Protein AF-A0A2D7I3X5-F1 (afdb_monomer)

Nearest PDB structures (foldseek):
  7ta6-assembly6_F  TM=3.761E-01  e=1.119E-02  Homo sapiens
  7ta6-assembly1_A  TM=3.417E-01  e=7.472E-03  Homo sapiens
  6x82-assembly2_E  TM=3.142E-01  e=8.883E-03  Homo sapiens
  6x83-assembly1_B  TM=3.310E-01  e=2.368E-02  Homo sapiens
  7eeq-assembly1_1  TM=2.507E-01  e=1.336E-01  unidentified

Foldseek 3Di:
DPPPPVVPVVVVVVVVVVVVVCVVVVVVVVCVVCVPPAVCSVPVVPPVVLVVVVVVLVVVCVPDPVVNVVVCVVSVVVVVVSVVVVVVRVVVVCVQFVDFDDAPQDTGGHGPLCNQQLCVLLVVCPVPDDLAAAAQEDDQDCVSCRRNNHHHLDPLSNHLDLDPPDPPSLVSSLVSCVVRVHFKYWYWQDPDPPDDGCCVRNVSNQVSQLVFWDFPDFGDRVPDLITITMIGGDDPPPQFDFPDWDDPPAPPKWKWKDAPPDPTGTDDPVCVCFAWDFDRARNFTWTQGFAAEDRMKIKIKDKDFAAQLWKKKKKWKAFGRNCLQVDDFKKKKKWKWKAAPNDIGTDDIDIAGSNVDVVRNHIGIDIGTPNVQHRHIMMIMIIMHMHDPSSRGSNTMIMGRMTITGDCPDPPPPVCPDPDDDDDDDDDDD

Structure (mmCIF, N/CA/C/O backbone):
data_AF-A0A2D7I3X5-F1
#
_entry.id   AF-A0A2D7I3X5-F1
#
loop_
_atom_site.group_PDB
_atom_site.id
_atom_site.type_symbol
_atom_site.label_atom_id
_atom_site.label_alt_id
_atom_site.label_comp_id
_atom_site.label_asym_id
_atom_site.label_entity_id
_atom_site.label_seq_id
_atom_site.pdbx_PDB_ins_code
_atom_site.Cartn_x
_atom_site.Cartn_y
_atom_site.Cartn_z
_atom_site.occupancy
_atom_site.B_iso_or_equiv
_atom_site.auth_seq_id
_atom_site.auth_comp_id
_atom_site.auth_asym_id
_atom_site.auth_atom_id
_atom_site.pdbx_PDB_model_num
ATOM 1 N N . ARG A 1 1 ? 8.319 27.346 -77.594 1.00 48.84 1 ARG A N 1
ATOM 2 C CA . ARG A 1 1 ? 8.132 26.234 -76.623 1.00 48.84 1 ARG A CA 1
ATOM 3 C C . ARG A 1 1 ? 9.473 25.756 -76.031 1.00 48.84 1 ARG A C 1
ATOM 5 O O . ARG A 1 1 ? 9.658 24.567 -75.846 1.00 48.84 1 ARG A O 1
ATOM 12 N N . LEU A 1 2 ? 10.405 26.667 -75.722 1.00 45.41 2 LEU A N 1
ATOM 13 C CA . LEU A 1 2 ? 11.702 26.339 -75.096 1.00 45.41 2 LEU A CA 1
ATOM 14 C C . LEU A 1 2 ? 12.146 27.409 -74.072 1.00 45.41 2 LEU A C 1
ATOM 16 O O . LEU A 1 2 ? 13.306 27.446 -73.698 1.00 45.41 2 LEU A O 1
ATOM 20 N N . HIS A 1 3 ? 11.226 28.267 -73.606 1.00 44.00 3 HIS A N 1
ATOM 21 C CA . HIS A 1 3 ? 11.527 29.336 -72.638 1.00 44.00 3 HIS A CA 1
ATOM 22 C C . HIS A 1 3 ? 10.952 29.104 -71.226 1.00 44.00 3 HIS A C 1
ATOM 24 O O . HIS A 1 3 ? 11.123 29.961 -70.372 1.00 44.00 3 HIS A O 1
ATOM 30 N N . ASP A 1 4 ? 10.336 27.946 -70.952 1.00 49.91 4 ASP A N 1
ATOM 31 C CA . ASP A 1 4 ? 9.682 27.668 -69.655 1.00 49.91 4 ASP A CA 1
ATOM 32 C C . ASP A 1 4 ? 10.467 26.726 -68.718 1.00 49.91 4 ASP A C 1
ATOM 34 O O . ASP A 1 4 ? 9.977 26.383 -67.645 1.00 49.91 4 ASP A O 1
ATOM 38 N N . ILE A 1 5 ? 11.683 26.292 -69.078 1.00 51.16 5 ILE A N 1
ATOM 39 C CA . ILE A 1 5 ? 12.427 25.302 -68.269 1.00 51.16 5 ILE A CA 1
ATOM 40 C C . ILE A 1 5 ? 13.342 25.967 -67.218 1.00 51.16 5 ILE A C 1
ATOM 42 O O . ILE A 1 5 ? 13.503 25.422 -66.127 1.00 51.16 5 ILE A O 1
ATOM 46 N N . GLU A 1 6 ? 13.836 27.190 -67.454 1.00 48.59 6 GLU A N 1
ATOM 47 C CA . GLU A 1 6 ? 14.718 27.903 -66.503 1.00 48.59 6 GLU A CA 1
ATOM 48 C C . GLU A 1 6 ? 14.004 28.400 -65.227 1.00 48.59 6 GLU A C 1
ATOM 50 O O . GLU A 1 6 ? 14.649 28.656 -64.213 1.00 48.59 6 GLU A O 1
ATOM 55 N N . GLY A 1 7 ? 12.668 28.492 -65.228 1.00 51.72 7 GLY A N 1
ATOM 56 C CA . GLY A 1 7 ? 11.891 28.915 -64.054 1.00 51.72 7 GLY A CA 1
ATOM 57 C C . GLY A 1 7 ? 11.655 27.818 -63.005 1.00 51.72 7 GLY A C 1
ATOM 58 O O . GLY A 1 7 ? 11.307 28.127 -61.863 1.00 51.72 7 GLY A O 1
ATOM 59 N N . SER A 1 8 ? 11.829 26.539 -63.366 1.00 56.09 8 SER A N 1
ATOM 60 C CA . SER A 1 8 ? 11.516 25.413 -62.470 1.00 56.09 8 SER A CA 1
ATOM 61 C C . SER A 1 8 ? 12.623 25.133 -61.444 1.00 56.09 8 SER A C 1
ATOM 63 O O . SER A 1 8 ? 12.313 24.896 -60.272 1.00 56.09 8 SER A O 1
ATOM 65 N N . ASP A 1 9 ? 13.889 25.300 -61.837 1.00 62.69 9 ASP A N 1
ATOM 66 C CA . ASP A 1 9 ? 15.059 25.090 -60.972 1.00 62.69 9 ASP A CA 1
ATOM 67 C C . ASP A 1 9 ? 15.132 26.117 -59.836 1.00 62.69 9 ASP A C 1
ATOM 69 O O . ASP A 1 9 ? 15.407 25.774 -58.684 1.00 62.69 9 ASP A O 1
ATOM 73 N N . GLY A 1 10 ? 14.821 27.385 -60.128 1.00 70.06 10 GLY A N 1
ATOM 74 C CA . GLY A 1 10 ? 14.799 28.443 -59.115 1.00 70.06 10 GLY A CA 1
ATOM 75 C C . GLY A 1 10 ? 13.736 28.194 -58.042 1.00 70.06 10 GLY A C 1
ATOM 76 O O . GLY A 1 10 ? 14.002 28.341 -56.849 1.00 70.06 10 GLY A O 1
ATOM 77 N N . ARG A 1 11 ? 12.546 27.741 -58.456 1.00 68.94 11 ARG A N 1
ATOM 78 C CA . ARG A 1 11 ? 11.444 27.424 -57.540 1.00 68.94 11 ARG A CA 1
ATOM 79 C C . ARG A 1 11 ? 11.742 26.192 -56.690 1.00 68.94 11 ARG A C 1
ATOM 81 O O . ARG A 1 11 ? 11.470 26.224 -55.492 1.00 68.94 11 ARG A O 1
ATOM 88 N N . GLN A 1 12 ? 12.290 25.128 -57.281 1.00 66.69 12 GLN A N 1
ATOM 89 C CA . GLN A 1 12 ? 12.686 23.935 -56.526 1.00 66.69 12 GLN A CA 1
ATOM 90 C C . GLN A 1 12 ? 13.744 24.274 -55.480 1.00 66.69 12 GLN A C 1
ATOM 92 O O . GLN A 1 12 ? 13.579 23.912 -54.319 1.00 66.69 12 GLN A O 1
ATOM 97 N N . LYS A 1 13 ? 14.758 25.060 -55.846 1.00 71.12 13 LYS A N 1
ATOM 98 C CA . LYS A 1 13 ? 15.801 25.489 -54.914 1.00 71.12 13 LYS A CA 1
ATOM 99 C C . LYS A 1 13 ? 15.249 26.297 -53.736 1.00 71.12 13 LYS A C 1
ATOM 101 O O . LYS A 1 13 ? 15.570 25.989 -52.592 1.00 71.12 13 LYS A O 1
ATOM 106 N N . SER A 1 14 ? 14.385 27.282 -53.988 1.00 67.31 14 SER A N 1
ATOM 107 C CA . SER A 1 14 ? 13.773 28.076 -52.912 1.00 67.31 14 SER A CA 1
ATOM 108 C C . SER A 1 14 ? 12.843 27.252 -52.017 1.00 67.31 14 SER A C 1
ATOM 110 O O . SER A 1 14 ? 12.800 27.480 -50.810 1.00 67.31 14 SER A O 1
ATOM 112 N N . LEU A 1 15 ? 12.123 26.273 -52.576 1.00 65.56 15 LEU A N 1
ATOM 113 C CA . LEU A 1 15 ? 11.301 25.351 -51.787 1.00 65.56 15 LEU A CA 1
ATOM 114 C C . LEU A 1 15 ? 12.160 24.434 -50.914 1.00 65.56 15 LEU A C 1
ATOM 116 O O . LEU A 1 15 ? 11.817 24.225 -49.753 1.00 65.56 15 LEU A O 1
ATOM 120 N N . SER A 1 16 ? 13.285 23.935 -51.430 1.00 63.66 16 SER A N 1
ATOM 121 C CA . SER A 1 16 ? 14.247 23.153 -50.649 1.00 63.66 16 SER A CA 1
ATOM 122 C C . SER A 1 16 ? 14.862 23.978 -49.516 1.00 63.66 16 SER A C 1
ATOM 124 O O . SER A 1 16 ? 14.905 23.510 -48.382 1.00 63.66 16 SER A O 1
ATOM 126 N N . GLU A 1 17 ? 15.276 25.219 -49.780 1.00 66.12 17 GLU A N 1
ATOM 127 C CA . GLU A 1 17 ? 15.814 26.129 -48.757 1.00 66.12 17 GLU A CA 1
ATOM 128 C C . GLU A 1 17 ? 14.776 26.441 -47.664 1.00 66.12 17 GLU A C 1
ATOM 130 O O . GLU A 1 17 ? 15.098 26.402 -46.475 1.00 66.12 17 GLU A O 1
ATOM 135 N N . PHE A 1 18 ? 13.517 26.679 -48.045 1.00 70.38 18 PHE A N 1
ATOM 136 C CA . PHE A 1 18 ? 12.426 26.913 -47.098 1.00 70.38 18 PHE A CA 1
ATOM 137 C C . PHE A 1 18 ? 12.098 25.674 -46.258 1.00 70.38 18 PHE A C 1
ATOM 139 O O . PHE A 1 18 ? 11.962 25.789 -45.043 1.00 70.38 18 PHE A O 1
ATOM 146 N N . LEU A 1 19 ? 12.011 24.490 -46.874 1.00 64.56 19 LEU A N 1
ATOM 147 C CA . LEU A 1 19 ? 11.783 23.225 -46.166 1.00 64.56 19 LEU A CA 1
ATOM 148 C C . LEU A 1 19 ? 12.878 22.955 -45.136 1.00 64.56 19 LEU A C 1
ATOM 150 O O . LEU A 1 19 ? 12.575 22.577 -44.009 1.00 64.56 19 LEU A O 1
ATOM 154 N N . ILE A 1 20 ? 14.138 23.207 -45.491 1.00 62.03 20 ILE A N 1
ATOM 155 C CA . ILE A 1 20 ? 15.271 23.041 -44.577 1.00 62.03 20 ILE A CA 1
ATOM 156 C C . ILE A 1 20 ? 15.197 24.052 -43.431 1.00 62.03 20 ILE A C 1
ATOM 158 O O . ILE A 1 20 ? 15.392 23.671 -42.280 1.00 62.03 20 ILE A O 1
ATOM 162 N N . PHE A 1 21 ? 14.885 25.320 -43.712 1.00 70.19 21 PHE A N 1
ATOM 163 C CA . PHE A 1 21 ? 14.739 26.338 -42.670 1.00 70.19 21 PHE A CA 1
ATOM 164 C C . PHE A 1 21 ? 13.574 26.027 -41.722 1.00 70.19 21 PHE A C 1
ATOM 166 O O . PHE A 1 21 ? 13.736 26.098 -40.506 1.00 70.19 21 PHE A O 1
ATOM 173 N N . ALA A 1 22 ? 12.420 25.635 -42.264 1.00 65.94 22 ALA A N 1
ATOM 174 C CA . ALA A 1 22 ? 11.250 25.246 -41.486 1.00 65.94 22 ALA A CA 1
ATOM 175 C C . ALA A 1 22 ? 11.521 23.989 -40.647 1.00 65.94 22 ALA A C 1
ATOM 177 O O . ALA A 1 22 ? 11.151 23.947 -39.476 1.00 65.94 22 ALA A O 1
ATOM 178 N N . MET A 1 23 ? 12.227 23.000 -41.205 1.00 64.06 23 MET A N 1
ATOM 179 C CA . MET A 1 23 ? 12.638 21.798 -40.483 1.00 64.06 23 MET A CA 1
ATOM 180 C C . MET A 1 23 ? 13.636 22.141 -39.370 1.00 64.06 23 MET A C 1
ATOM 182 O O . MET A 1 23 ? 13.411 21.771 -38.226 1.00 64.06 23 MET A O 1
ATOM 186 N N . ALA A 1 24 ? 14.688 22.912 -39.652 1.00 63.91 24 ALA A N 1
ATOM 187 C CA . ALA A 1 24 ? 15.674 23.322 -38.650 1.00 63.91 24 ALA A CA 1
ATOM 188 C C . ALA A 1 24 ? 15.053 24.178 -37.531 1.00 63.91 24 ALA A C 1
ATOM 190 O O . ALA A 1 24 ? 15.324 23.945 -36.354 1.00 63.91 24 ALA A O 1
ATOM 191 N N . GLY A 1 25 ? 14.185 25.133 -37.879 1.00 70.38 25 GLY A N 1
ATOM 192 C CA . GLY A 1 25 ? 13.445 25.947 -36.914 1.00 70.38 25 GLY A CA 1
ATOM 193 C C . GLY A 1 25 ? 12.475 25.117 -36.072 1.00 70.38 25 GLY A C 1
ATOM 194 O O . GLY A 1 25 ? 12.447 25.265 -34.852 1.00 70.38 25 GLY A O 1
ATOM 195 N N . GLY A 1 26 ? 11.743 24.192 -36.702 1.00 70.62 26 GLY A N 1
ATOM 196 C CA . GLY A 1 26 ? 10.865 23.242 -36.020 1.00 70.62 26 GLY A CA 1
ATOM 197 C C . GLY A 1 26 ? 11.622 22.340 -35.047 1.00 70.62 26 GLY A C 1
ATOM 198 O O . GLY A 1 26 ? 11.154 22.126 -33.936 1.00 70.62 26 GLY A O 1
ATOM 199 N N . LEU A 1 27 ? 12.824 21.890 -35.414 1.00 62.28 27 LEU A N 1
ATOM 200 C CA . LEU A 1 27 ? 13.686 21.061 -34.571 1.00 62.28 27 LEU A CA 1
ATOM 201 C C . LEU A 1 27 ? 14.265 21.827 -33.376 1.00 62.28 27 LEU A C 1
ATOM 203 O O . LEU A 1 27 ? 14.265 21.301 -32.268 1.00 62.28 27 LEU A O 1
ATOM 207 N N . ILE A 1 28 ? 14.708 23.074 -33.562 1.00 64.62 28 ILE A N 1
ATOM 208 C CA . ILE A 1 28 ? 15.165 23.932 -32.453 1.00 64.62 28 ILE A CA 1
ATOM 209 C C . ILE A 1 28 ? 14.014 24.205 -31.478 1.00 64.62 28 ILE A C 1
ATOM 211 O O . ILE A 1 28 ? 14.205 24.146 -30.263 1.00 64.62 28 ILE A O 1
ATOM 215 N N . LEU A 1 29 ? 12.813 24.460 -32.001 1.00 67.38 29 LEU A N 1
ATOM 216 C CA . LEU A 1 29 ? 11.613 24.615 -31.185 1.00 67.38 29 LEU A CA 1
ATOM 217 C C . LEU A 1 29 ? 11.294 23.316 -30.425 1.00 67.38 29 LEU A C 1
ATOM 219 O O . LEU A 1 29 ? 10.989 23.369 -29.238 1.00 67.38 29 LEU A O 1
ATOM 223 N N . LEU A 1 30 ? 11.436 22.155 -31.074 1.00 62.00 30 LEU A N 1
ATOM 224 C CA . LEU A 1 30 ? 11.252 20.834 -30.466 1.00 62.00 30 LEU A CA 1
ATOM 225 C C . LEU A 1 30 ? 12.246 20.572 -29.329 1.00 62.00 30 LEU A C 1
ATOM 227 O O . LEU A 1 30 ? 11.813 20.119 -28.278 1.00 62.00 30 LEU A O 1
ATOM 231 N N . VAL A 1 31 ? 13.530 20.916 -29.498 1.00 62.03 31 VAL A N 1
ATOM 232 C CA . VAL A 1 31 ? 14.566 20.843 -28.442 1.00 62.03 31 VAL A CA 1
ATOM 233 C C . VAL A 1 31 ? 14.214 21.748 -27.263 1.00 62.03 31 VAL A C 1
ATOM 235 O O . VAL A 1 31 ? 14.395 21.381 -26.103 1.00 62.03 31 VAL A O 1
ATOM 238 N N . TRP A 1 32 ? 13.753 22.965 -27.555 1.00 65.00 32 TRP A N 1
ATOM 239 C CA . TRP A 1 32 ? 13.452 23.954 -26.527 1.00 65.00 32 TRP A CA 1
ATOM 240 C C . TRP A 1 32 ? 12.204 23.581 -25.716 1.00 65.00 32 TRP A C 1
ATOM 242 O O . TRP A 1 32 ? 12.199 23.745 -24.495 1.00 65.00 32 TRP A O 1
ATOM 252 N N . LEU A 1 33 ? 11.181 23.041 -26.384 1.00 67.00 33 LEU A N 1
ATOM 253 C CA . LEU A 1 33 ? 9.941 22.574 -25.762 1.00 67.00 33 LEU A CA 1
ATOM 254 C C . LEU A 1 33 ? 10.108 21.215 -25.066 1.00 67.00 33 LEU A C 1
ATOM 256 O O . LEU A 1 33 ? 9.548 21.017 -23.993 1.00 67.00 33 LEU A O 1
ATOM 260 N N . ASN A 1 34 ? 10.909 20.307 -25.632 1.00 59.34 34 ASN A N 1
ATOM 261 C CA . ASN A 1 34 ? 11.164 18.965 -25.106 1.00 59.34 34 ASN A CA 1
ATOM 262 C C . ASN A 1 34 ? 12.630 18.833 -24.700 1.00 59.34 34 ASN A C 1
ATOM 264 O O . ASN A 1 34 ? 13.427 18.175 -25.375 1.00 59.34 34 ASN A O 1
ATOM 268 N N . LYS A 1 35 ? 12.993 19.473 -23.583 1.00 58.78 35 LYS A N 1
ATOM 269 C CA . LYS A 1 35 ? 14.328 19.311 -22.997 1.00 58.78 35 LYS A CA 1
ATOM 270 C C . LYS A 1 35 ? 14.614 17.809 -22.839 1.00 58.78 35 LYS A C 1
ATOM 272 O O . LYS A 1 35 ? 13.819 17.135 -22.184 1.00 58.78 35 LYS A O 1
ATOM 277 N N . PRO A 1 36 ? 15.702 17.279 -23.427 1.00 56.84 36 PRO A N 1
ATOM 278 C CA . PRO A 1 36 ? 16.006 15.857 -23.350 1.00 56.84 36 PRO A CA 1
ATOM 279 C C . PRO A 1 36 ? 16.152 15.457 -21.882 1.00 56.84 36 PRO A C 1
ATOM 281 O O . PRO A 1 36 ? 16.950 16.053 -21.156 1.00 56.84 36 PRO A O 1
ATOM 284 N N . GLN A 1 37 ? 15.339 14.494 -21.449 1.00 56.44 37 GLN A N 1
ATOM 285 C CA . GLN A 1 37 ? 15.342 14.017 -20.065 1.00 56.44 37 GLN A CA 1
ATOM 286 C C . GLN A 1 37 ? 16.459 12.996 -19.818 1.00 56.44 37 GLN A C 1
ATOM 288 O O . GLN A 1 37 ? 16.970 12.914 -18.706 1.00 56.44 37 GLN A O 1
ATOM 293 N N . ASP A 1 38 ? 16.901 12.289 -20.863 1.00 59.81 38 ASP A N 1
ATOM 294 C CA . ASP A 1 38 ? 17.989 11.314 -20.795 1.00 59.81 38 ASP A CA 1
ATOM 295 C C . ASP A 1 38 ? 18.819 11.253 -22.099 1.00 59.81 38 ASP A C 1
ATOM 297 O O . ASP A 1 38 ? 18.531 11.914 -23.108 1.00 59.81 38 ASP A O 1
ATOM 301 N N . TYR A 1 39 ? 19.890 10.453 -22.068 1.00 59.59 39 TYR A N 1
ATOM 302 C CA . TYR A 1 39 ? 20.768 10.226 -23.216 1.00 59.59 39 TYR A CA 1
ATOM 303 C C . TYR A 1 39 ? 20.077 9.471 -24.356 1.00 59.59 39 TYR A C 1
ATOM 305 O O . TYR A 1 39 ? 20.450 9.681 -25.502 1.00 59.59 39 TYR A O 1
ATOM 313 N N . VAL A 1 40 ? 19.075 8.628 -24.093 1.00 63.16 40 VAL A N 1
ATOM 314 C CA . VAL A 1 40 ? 18.372 7.862 -25.138 1.00 63.16 40 VAL A CA 1
ATOM 315 C C . VAL A 1 40 ? 17.522 8.794 -25.994 1.00 63.16 40 VAL A C 1
ATOM 317 O O . VAL A 1 40 ? 17.600 8.734 -27.221 1.00 63.16 40 VAL A O 1
ATOM 320 N N . HIS A 1 41 ? 16.808 9.732 -25.374 1.00 64.00 41 HIS A N 1
ATOM 321 C CA . HIS A 1 41 ? 16.131 10.823 -26.065 1.00 64.00 41 HIS A CA 1
ATOM 322 C C . HIS A 1 41 ? 17.137 11.631 -26.881 1.00 64.00 41 HIS A C 1
ATOM 324 O O . HIS A 1 41 ? 16.880 11.931 -28.043 1.00 64.00 41 HIS A O 1
ATOM 330 N N . LEU A 1 42 ? 18.313 11.923 -26.312 1.00 64.62 42 LEU A N 1
ATOM 331 C CA . LEU A 1 42 ? 19.387 12.628 -27.010 1.00 64.62 42 LEU A CA 1
ATOM 332 C C . LEU A 1 42 ? 19.962 11.811 -28.194 1.00 64.62 42 LEU A C 1
ATOM 334 O O . LEU A 1 42 ? 20.275 12.360 -29.248 1.00 64.62 42 LEU A O 1
ATOM 338 N N . ALA A 1 43 ? 20.077 10.494 -28.042 1.00 64.50 43 ALA A N 1
ATOM 339 C CA . ALA A 1 43 ? 20.674 9.570 -28.996 1.00 64.50 43 ALA A CA 1
ATOM 340 C C . ALA A 1 43 ? 19.748 9.308 -30.191 1.00 64.50 43 ALA A C 1
ATOM 342 O O . ALA A 1 43 ? 20.104 9.567 -31.340 1.00 64.50 43 ALA A O 1
ATOM 343 N N . VAL A 1 44 ? 18.537 8.834 -29.902 1.00 65.44 44 VAL A N 1
ATOM 344 C CA . VAL A 1 44 ? 17.575 8.337 -30.891 1.00 65.44 44 VAL A CA 1
ATOM 345 C C . VAL A 1 44 ? 16.978 9.476 -31.711 1.00 65.44 44 VAL A C 1
ATOM 347 O O . VAL A 1 44 ? 16.850 9.347 -32.927 1.00 65.44 44 VAL A O 1
ATOM 350 N N . LEU A 1 45 ? 16.649 10.606 -31.079 1.00 65.12 45 LEU A N 1
ATOM 351 C CA . LEU A 1 45 ? 16.003 11.717 -31.781 1.00 65.12 45 LEU A CA 1
ATOM 352 C C . LEU A 1 45 ? 17.011 12.624 -32.493 1.00 65.12 45 LEU A C 1
ATOM 354 O O . LEU A 1 45 ? 16.707 13.122 -33.574 1.00 65.12 45 LEU A O 1
ATOM 358 N N . TYR A 1 46 ? 18.207 12.848 -31.931 1.00 68.31 46 TYR A N 1
ATOM 359 C CA . TYR A 1 46 ? 19.065 13.949 -32.391 1.00 68.31 46 TYR A CA 1
ATOM 360 C C . TYR A 1 46 ? 20.278 13.528 -33.219 1.00 68.31 46 TYR A C 1
ATOM 362 O O . TYR A 1 46 ? 20.686 14.293 -34.095 1.00 68.31 46 TYR A O 1
ATOM 370 N N . TRP A 1 47 ? 20.845 12.332 -33.033 1.00 68.62 47 TRP A N 1
ATOM 371 C CA . TRP A 1 47 ? 21.986 11.898 -33.856 1.00 68.62 47 TRP A CA 1
ATOM 372 C C . TRP A 1 47 ? 21.654 11.772 -35.345 1.00 68.62 47 TRP A C 1
ATOM 374 O O . TRP A 1 47 ? 22.454 12.255 -36.155 1.00 68.62 47 TRP A O 1
ATOM 384 N N . PRO A 1 48 ? 20.485 11.227 -35.743 1.00 71.19 48 PRO A N 1
ATOM 385 C CA . PRO A 1 48 ? 20.084 11.224 -37.147 1.00 71.19 48 PRO A CA 1
ATOM 386 C C . PRO A 1 48 ? 19.996 12.640 -37.731 1.00 71.19 48 PRO A C 1
ATOM 388 O O . PRO A 1 48 ? 20.403 12.872 -38.867 1.00 71.19 48 PRO A O 1
ATOM 391 N N . LEU A 1 49 ? 19.535 13.613 -36.939 1.00 69.38 49 LEU A N 1
ATOM 392 C CA . LEU A 1 49 ? 19.386 15.005 -37.366 1.00 69.38 49 LEU A CA 1
ATOM 393 C C . LEU A 1 49 ? 20.732 15.714 -37.528 1.00 69.38 49 LEU A C 1
ATOM 395 O O . LEU A 1 49 ? 20.941 16.425 -38.512 1.00 69.38 49 LEU A O 1
ATOM 399 N N . VAL A 1 50 ? 21.666 15.493 -36.599 1.00 69.38 50 VAL A N 1
ATOM 400 C CA . VAL A 1 50 ? 23.035 16.015 -36.709 1.00 69.38 50 VAL A CA 1
ATOM 401 C C . VAL A 1 50 ? 23.704 15.440 -37.956 1.00 69.38 50 VAL A C 1
ATOM 403 O O . VAL A 1 50 ? 24.240 16.205 -38.759 1.00 69.38 50 VAL A O 1
ATOM 406 N N . ALA A 1 51 ? 23.599 14.128 -38.184 1.00 69.25 51 ALA A N 1
ATOM 407 C CA . ALA A 1 51 ? 24.140 13.486 -39.379 1.00 69.25 51 ALA A CA 1
ATOM 408 C C . ALA A 1 51 ? 23.548 14.079 -40.671 1.00 69.25 51 ALA A C 1
ATOM 410 O O . ALA A 1 51 ? 24.301 14.486 -41.557 1.00 69.25 51 ALA A O 1
ATOM 411 N N . LEU A 1 52 ? 22.220 14.221 -40.754 1.00 70.75 52 LEU A N 1
ATOM 412 C CA . LEU A 1 52 ? 21.543 14.834 -41.904 1.00 70.75 52 LEU A CA 1
ATOM 413 C C . LEU A 1 52 ? 21.994 16.281 -42.143 1.00 70.75 52 LEU A C 1
ATOM 415 O O . LEU A 1 52 ? 22.246 16.671 -43.283 1.00 70.75 52 LEU A O 1
ATOM 419 N N . SER A 1 53 ? 22.160 17.074 -41.081 1.00 68.50 53 SER A N 1
ATOM 420 C CA . SER A 1 53 ? 22.624 18.462 -41.202 1.00 68.50 53 SER A CA 1
ATOM 421 C C . SER A 1 53 ? 24.050 18.564 -41.757 1.00 68.50 53 SER A C 1
ATOM 423 O O . SER A 1 53 ? 24.334 19.459 -42.553 1.00 68.50 53 SER A O 1
ATOM 425 N N . VAL A 1 54 ? 24.928 17.613 -41.413 1.00 69.31 54 VAL A N 1
ATOM 426 C CA . VAL A 1 54 ? 26.306 17.535 -41.923 1.00 69.31 54 VAL A CA 1
ATOM 427 C C . VAL A 1 54 ? 26.326 17.164 -43.407 1.00 69.31 54 VAL A C 1
ATOM 429 O O . VAL A 1 54 ? 27.038 17.814 -44.176 1.00 69.31 54 VAL A O 1
ATOM 432 N N . PHE A 1 55 ? 25.524 16.182 -43.833 1.00 69.44 55 PHE A N 1
ATOM 433 C CA . PHE A 1 55 ? 25.405 15.818 -45.251 1.00 69.44 55 PHE A CA 1
ATOM 434 C C . PHE A 1 55 ? 24.893 16.992 -46.094 1.00 69.44 55 PHE A C 1
ATOM 436 O O . PHE A 1 55 ? 25.501 17.345 -47.103 1.00 69.44 55 PHE A O 1
ATOM 443 N N . HIS A 1 56 ? 23.851 17.687 -45.635 1.00 68.69 56 HIS A N 1
ATOM 444 C CA . HIS A 1 56 ? 23.323 18.847 -46.354 1.00 68.69 56 HIS A CA 1
ATOM 445 C C . HIS A 1 56 ? 24.281 20.040 -46.366 1.00 68.69 56 HIS A C 1
ATOM 447 O O . HIS A 1 56 ? 24.412 20.716 -47.389 1.00 68.69 56 HIS A O 1
ATOM 453 N N . ALA A 1 57 ? 24.987 20.299 -45.263 1.00 67.88 57 ALA A N 1
ATOM 454 C CA . ALA A 1 57 ? 26.028 21.318 -45.242 1.00 67.88 57 ALA A CA 1
ATOM 455 C C . ALA A 1 57 ? 27.134 20.985 -46.255 1.00 67.88 57 ALA A C 1
ATOM 457 O O . ALA A 1 57 ? 27.591 21.878 -46.969 1.00 67.88 57 ALA A O 1
ATOM 458 N N . HIS A 1 58 ? 27.534 19.717 -46.379 1.00 69.69 58 HIS A N 1
ATOM 459 C CA . HIS A 1 58 ? 28.514 19.299 -47.378 1.00 69.69 58 HIS A CA 1
ATOM 460 C C . HIS A 1 58 ? 28.050 19.622 -48.810 1.00 69.69 58 HIS A C 1
ATOM 462 O O . HIS A 1 58 ? 28.831 20.220 -49.565 1.00 69.69 58 HIS A O 1
ATOM 468 N N . ASP A 1 59 ? 26.809 19.284 -49.162 1.00 70.81 59 ASP A N 1
ATOM 469 C CA . ASP A 1 59 ? 26.254 19.488 -50.507 1.00 70.81 59 ASP A CA 1
ATOM 470 C C . ASP A 1 59 ? 26.081 20.974 -50.851 1.00 70.81 59 ASP A C 1
ATOM 472 O O . ASP A 1 59 ? 26.500 21.437 -51.910 1.00 70.81 59 ASP A O 1
ATOM 476 N N . VAL A 1 60 ? 25.541 21.780 -49.933 1.00 67.38 60 VAL A N 1
ATOM 477 C CA . VAL A 1 60 ? 25.343 23.226 -50.163 1.00 67.38 60 VAL A CA 1
ATOM 478 C C . VAL A 1 60 ? 26.679 23.962 -50.301 1.00 67.38 60 VAL A C 1
ATOM 480 O O . VAL A 1 60 ? 26.796 24.972 -51.004 1.00 67.38 60 VAL A O 1
ATOM 483 N N . LEU A 1 61 ? 27.720 23.469 -49.631 1.00 66.06 61 LEU A N 1
ATOM 484 C CA . LEU A 1 61 ? 29.019 24.125 -49.595 1.00 66.06 61 LEU A CA 1
ATOM 485 C C . LEU A 1 61 ? 29.965 23.661 -50.708 1.00 66.06 61 LEU A C 1
ATOM 487 O O . LEU A 1 61 ? 31.038 24.263 -50.854 1.00 66.06 61 LEU A O 1
ATOM 491 N N . SER A 1 62 ? 29.617 22.654 -51.521 1.00 64.62 62 SER A N 1
ATOM 492 C CA . SER A 1 62 ? 30.441 22.148 -52.627 1.00 64.62 62 SER A CA 1
ATOM 493 C C . SER A 1 62 ? 30.528 23.147 -53.797 1.00 64.62 62 SER A C 1
ATOM 495 O O . SER A 1 62 ? 29.941 22.971 -54.854 1.00 64.62 62 SER A O 1
ATOM 497 N N . GLY A 1 63 ? 31.277 24.238 -53.610 1.00 69.94 63 GLY A N 1
ATOM 498 C CA . GLY A 1 63 ? 31.582 25.195 -54.683 1.00 69.94 63 GLY A CA 1
ATOM 499 C C . GLY A 1 63 ? 32.298 26.479 -54.251 1.00 69.94 63 GLY A C 1
ATOM 500 O O . GLY A 1 63 ? 32.951 27.110 -55.071 1.00 69.94 63 GLY A O 1
ATOM 501 N N . HIS A 1 64 ? 32.246 26.871 -52.969 1.00 74.44 64 HIS A N 1
ATOM 502 C CA . HIS A 1 64 ? 32.784 28.166 -52.515 1.00 74.44 64 HIS A CA 1
ATOM 503 C C . HIS A 1 64 ? 33.684 28.034 -51.275 1.00 74.44 64 HIS A C 1
ATOM 505 O O . HIS A 1 64 ? 33.212 27.967 -50.140 1.00 74.44 64 HIS A O 1
ATOM 511 N N . ARG A 1 65 ? 35.011 28.060 -51.481 1.00 75.50 65 ARG A N 1
ATOM 512 C CA . ARG A 1 65 ? 36.043 27.780 -50.456 1.00 75.50 65 ARG A CA 1
ATOM 513 C C . ARG A 1 65 ? 35.951 28.658 -49.198 1.00 75.50 65 ARG A C 1
ATOM 515 O O . ARG A 1 65 ? 36.215 28.173 -48.108 1.00 75.50 65 ARG A O 1
ATOM 522 N N . ARG A 1 66 ? 35.547 29.929 -49.319 1.00 75.81 66 ARG A N 1
ATOM 523 C CA . ARG A 1 66 ? 35.412 30.852 -48.172 1.00 75.81 66 ARG A CA 1
ATOM 524 C C . ARG A 1 66 ? 34.128 30.618 -47.362 1.00 75.81 66 ARG A C 1
ATOM 526 O O . ARG A 1 66 ? 34.161 30.704 -46.141 1.00 75.81 66 ARG A O 1
ATOM 533 N N . ARG A 1 67 ? 33.023 30.262 -48.031 1.00 74.25 67 ARG A N 1
ATOM 534 C CA . ARG A 1 67 ? 31.751 29.898 -47.377 1.00 74.25 67 ARG A CA 1
ATOM 535 C C . ARG A 1 67 ? 31.869 28.568 -46.635 1.00 74.25 67 ARG A C 1
ATOM 537 O O . ARG A 1 67 ? 31.334 28.459 -45.540 1.00 74.25 67 ARG A O 1
ATOM 544 N N . LYS A 1 68 ? 32.654 27.622 -47.174 1.00 72.88 68 LYS A N 1
ATOM 545 C CA . LYS A 1 68 ? 33.026 26.371 -46.491 1.00 72.88 68 LYS A CA 1
ATOM 546 C C . LYS A 1 68 ? 33.610 26.628 -45.104 1.00 72.88 68 LYS A C 1
ATOM 548 O O . LYS A 1 68 ? 33.133 26.039 -44.153 1.00 72.88 68 LYS A O 1
ATOM 553 N N . TRP A 1 69 ? 34.590 27.525 -44.977 1.00 73.06 69 TRP A N 1
ATOM 554 C CA . TRP A 1 69 ? 35.241 27.790 -43.688 1.00 73.06 69 TRP A CA 1
ATOM 555 C C . TRP A 1 69 ? 34.334 28.480 -42.667 1.00 73.06 69 TRP A C 1
ATOM 557 O O . TRP A 1 69 ? 34.377 28.127 -41.494 1.00 73.06 69 TRP A O 1
ATOM 567 N N . ILE A 1 70 ? 33.497 29.426 -43.101 1.00 75.19 70 ILE A N 1
ATOM 568 C CA . ILE A 1 70 ? 32.546 30.108 -42.208 1.00 75.19 70 ILE A CA 1
ATOM 569 C C . ILE A 1 70 ? 31.475 29.128 -41.727 1.00 75.19 70 ILE A C 1
ATOM 571 O O . ILE A 1 70 ? 31.221 29.040 -40.532 1.00 75.19 70 ILE A O 1
ATOM 575 N N . ALA A 1 71 ? 30.883 28.358 -42.640 1.00 71.12 71 ALA A N 1
ATOM 576 C CA . ALA A 1 71 ? 29.898 27.351 -42.275 1.00 71.12 71 ALA A CA 1
ATOM 577 C C . ALA A 1 71 ? 30.519 26.255 -41.398 1.00 71.12 71 ALA A C 1
ATOM 579 O O . ALA A 1 71 ? 29.949 25.907 -40.372 1.00 71.12 71 ALA A O 1
ATOM 580 N N . LEU A 1 72 ? 31.725 25.786 -41.725 1.00 71.38 72 LEU A N 1
ATOM 581 C CA . LEU A 1 72 ? 32.458 24.831 -40.899 1.00 71.38 72 LEU A CA 1
ATOM 582 C C . LEU A 1 72 ? 32.683 25.376 -39.482 1.00 71.38 72 LEU A C 1
ATOM 584 O O . LEU A 1 72 ? 32.420 24.662 -38.527 1.00 71.38 72 LEU A O 1
ATOM 588 N N . ALA A 1 73 ? 33.089 26.638 -39.320 1.00 71.00 73 ALA A N 1
ATOM 589 C CA . ALA A 1 73 ? 33.235 27.251 -37.998 1.00 71.00 73 ALA A CA 1
ATOM 590 C C . ALA A 1 73 ? 31.896 27.348 -37.237 1.00 71.00 73 ALA A C 1
ATOM 592 O O . ALA A 1 73 ? 31.857 27.073 -36.039 1.00 71.00 73 ALA A O 1
ATOM 593 N N . ILE A 1 74 ? 30.800 27.679 -37.933 1.00 75.06 74 ILE A N 1
ATOM 594 C CA . ILE A 1 74 ? 29.444 27.744 -37.360 1.00 75.06 74 ILE A CA 1
ATOM 595 C C . ILE A 1 74 ? 28.952 26.365 -36.907 1.00 75.06 74 ILE A C 1
ATOM 597 O O . ILE A 1 74 ? 28.279 26.291 -35.888 1.00 75.06 74 ILE A O 1
ATOM 601 N N . PHE A 1 75 ? 29.289 25.285 -37.617 1.00 69.00 75 PHE A N 1
ATOM 602 C CA . PHE A 1 75 ? 28.870 23.923 -37.260 1.00 69.00 75 PHE A CA 1
ATOM 603 C C . PHE A 1 75 ? 29.814 23.235 -36.266 1.00 69.00 75 PHE A C 1
ATOM 605 O O . PHE A 1 75 ? 29.351 22.480 -35.413 1.00 69.00 75 PHE A O 1
ATOM 612 N N . ILE A 1 76 ? 31.120 23.517 -36.320 1.00 75.00 76 ILE A N 1
ATOM 613 C CA . ILE A 1 76 ? 32.112 22.929 -35.410 1.00 75.00 76 ILE A CA 1
ATOM 614 C C . ILE A 1 76 ? 31.835 23.333 -33.965 1.00 75.00 76 ILE A C 1
ATOM 616 O O . ILE A 1 76 ? 31.927 22.483 -33.088 1.00 75.00 76 ILE A O 1
ATOM 620 N N . ILE A 1 77 ? 31.498 24.598 -33.695 1.00 74.50 77 ILE A N 1
ATOM 621 C CA . ILE A 1 77 ? 31.306 25.059 -32.313 1.00 74.50 77 ILE A CA 1
ATOM 622 C C . ILE A 1 77 ? 30.143 24.305 -31.630 1.00 74.50 77 ILE A C 1
ATOM 624 O O . ILE A 1 77 ? 30.401 23.665 -30.611 1.00 74.50 77 ILE A O 1
ATOM 628 N N . PRO A 1 78 ? 28.910 24.265 -32.181 1.00 71.06 78 PRO A N 1
ATOM 629 C CA . PRO A 1 78 ? 27.819 23.457 -31.637 1.00 71.06 78 PRO A CA 1
ATOM 630 C C . PRO A 1 78 ? 28.147 21.967 -31.571 1.00 71.06 78 PRO A C 1
ATOM 632 O O . PRO A 1 78 ? 27.800 21.323 -30.587 1.00 71.06 78 PRO A O 1
ATOM 635 N N . MET A 1 79 ? 28.841 21.418 -32.576 1.00 71.06 79 MET A N 1
ATOM 636 C CA . MET A 1 79 ? 29.231 20.006 -32.586 1.00 71.06 79 MET A CA 1
ATOM 637 C C . MET A 1 79 ? 30.206 19.681 -31.449 1.00 71.06 79 MET A C 1
ATOM 639 O O . MET A 1 79 ? 30.028 18.678 -30.765 1.00 71.06 79 MET A O 1
ATOM 643 N N . LEU A 1 80 ? 31.196 20.540 -31.193 1.00 77.69 80 LEU A N 1
ATOM 644 C CA . LEU A 1 80 ? 32.124 20.396 -30.071 1.00 77.69 80 LEU A CA 1
ATOM 645 C C . LEU A 1 80 ? 31.423 20.602 -28.726 1.00 77.69 80 LEU A C 1
ATOM 647 O O . LEU A 1 80 ? 31.699 19.861 -27.788 1.00 77.69 80 LEU A O 1
ATOM 651 N N . THR A 1 81 ? 30.498 21.561 -28.617 1.00 75.88 81 THR A N 1
ATOM 652 C CA . THR A 1 81 ? 29.685 21.743 -27.404 1.00 75.88 81 THR A CA 1
ATOM 653 C C . THR A 1 81 ? 28.820 20.515 -27.132 1.00 75.88 81 THR A C 1
ATOM 655 O O . THR A 1 81 ? 28.784 20.036 -26.002 1.00 75.88 81 THR A O 1
ATOM 658 N N . PHE A 1 82 ? 28.171 19.965 -28.159 1.00 72.81 82 PHE A N 1
ATOM 659 C CA . PHE A 1 82 ? 27.359 18.756 -28.062 1.00 72.81 82 PHE A CA 1
ATOM 660 C C . PHE A 1 82 ? 28.202 17.529 -27.710 1.00 72.81 82 PHE A C 1
ATOM 662 O O . PHE A 1 82 ? 27.827 16.771 -26.819 1.00 72.81 82 PHE A O 1
ATOM 669 N N . ALA A 1 83 ? 29.360 17.351 -28.350 1.00 76.38 83 ALA A N 1
ATOM 670 C CA . ALA A 1 83 ? 30.291 16.269 -28.045 1.00 76.38 83 ALA A CA 1
ATOM 671 C C . ALA A 1 83 ? 30.846 16.389 -26.618 1.00 76.38 83 ALA A C 1
ATOM 673 O O . ALA A 1 83 ? 30.870 15.403 -25.889 1.00 76.38 83 ALA A O 1
ATOM 674 N N . GLY A 1 84 ? 31.224 17.595 -26.185 1.00 81.31 84 GLY A N 1
ATOM 675 C CA . GLY A 1 84 ? 31.682 17.858 -24.820 1.00 81.31 84 GLY A CA 1
ATOM 676 C C . GLY A 1 84 ? 30.588 17.623 -23.776 1.00 81.31 84 GLY A C 1
ATOM 677 O O . GLY A 1 84 ? 30.847 17.013 -22.742 1.00 81.31 84 GLY A O 1
ATOM 678 N N . TYR A 1 85 ? 29.350 18.041 -24.055 1.00 77.25 85 TYR A N 1
ATOM 679 C CA . TYR A 1 85 ? 28.202 17.766 -23.190 1.00 77.25 85 TYR A CA 1
ATOM 680 C C . TYR A 1 85 ? 27.874 16.270 -23.136 1.00 77.25 85 TYR A C 1
ATOM 682 O O . TYR A 1 85 ? 27.682 15.733 -22.050 1.00 77.25 85 TYR A O 1
ATOM 690 N N . SER A 1 86 ? 27.896 15.580 -24.279 1.00 73.44 86 SER A N 1
ATOM 691 C CA . SER A 1 86 ? 27.702 14.127 -24.361 1.00 73.44 86 SER A CA 1
ATOM 692 C C . SER A 1 86 ? 28.793 13.373 -23.601 1.00 73.44 86 SER A C 1
ATOM 694 O O . SER A 1 86 ? 28.484 12.467 -22.837 1.00 73.44 86 SER A O 1
ATOM 696 N N . GLY A 1 87 ? 30.058 13.782 -23.740 1.00 82.50 87 GLY A N 1
ATOM 697 C CA . GLY A 1 87 ? 31.178 13.228 -22.979 1.00 82.50 87 GLY A CA 1
ATOM 698 C C . GLY A 1 87 ? 31.027 13.455 -21.475 1.00 82.50 87 GLY A C 1
ATOM 699 O O . GLY A 1 87 ? 31.231 12.533 -20.694 1.00 82.50 87 GLY A O 1
ATOM 700 N N . ARG A 1 88 ? 30.577 14.646 -21.059 1.00 84.44 88 ARG A N 1
ATOM 701 C CA . ARG A 1 88 ? 30.250 14.935 -19.655 1.00 84.44 88 ARG A CA 1
ATOM 702 C C . ARG A 1 88 ? 29.090 14.076 -19.139 1.00 84.44 88 ARG A C 1
ATOM 704 O O . ARG A 1 88 ? 29.138 13.651 -17.990 1.00 84.44 88 ARG A O 1
ATOM 711 N N . LEU A 1 89 ? 28.048 13.849 -19.940 1.00 78.31 89 LEU A N 1
ATOM 712 C CA . LEU A 1 89 ? 26.943 12.956 -19.575 1.00 78.31 89 LEU A CA 1
ATOM 713 C C . LEU A 1 89 ? 27.417 11.508 -19.446 1.00 78.31 89 LEU A C 1
ATOM 715 O O . LEU A 1 89 ? 27.055 10.855 -18.478 1.00 78.31 89 LEU A O 1
ATOM 719 N N . LEU A 1 90 ? 28.260 11.034 -20.365 1.00 80.06 90 LEU A N 1
ATOM 720 C CA . LEU A 1 90 ? 28.845 9.696 -20.303 1.00 80.06 90 LEU A CA 1
ATOM 721 C C . LEU A 1 90 ? 29.743 9.525 -19.073 1.00 80.06 90 LEU A C 1
ATOM 723 O O . LEU A 1 90 ? 29.664 8.506 -18.400 1.00 80.06 90 LEU A O 1
ATOM 727 N N . GLN A 1 91 ? 30.558 10.534 -18.752 1.00 85.75 91 GLN A N 1
ATOM 728 C CA . GLN A 1 91 ? 31.361 10.537 -17.532 1.00 85.75 91 GLN A CA 1
ATOM 729 C C . GLN A 1 91 ? 30.468 10.461 -16.291 1.00 85.75 91 GLN A C 1
ATOM 731 O O . GLN A 1 91 ? 30.683 9.599 -15.451 1.00 85.75 91 GLN A O 1
ATOM 736 N N . LYS A 1 92 ? 29.434 11.307 -16.203 1.00 83.81 92 LYS A N 1
ATOM 737 C CA . LYS A 1 92 ? 28.465 11.256 -15.099 1.00 83.81 92 LYS A CA 1
ATOM 738 C C . LYS A 1 92 ? 27.758 9.910 -15.002 1.00 83.81 92 LYS A C 1
ATOM 740 O O . LYS A 1 92 ? 27.544 9.424 -13.904 1.00 83.81 92 LYS A O 1
ATOM 745 N N . PHE A 1 93 ? 27.390 9.329 -16.140 1.00 81.38 93 PHE A N 1
ATOM 746 C CA . PHE A 1 93 ? 26.787 8.006 -16.193 1.00 81.38 93 PHE A CA 1
ATOM 747 C C . PHE A 1 93 ? 27.753 6.965 -15.622 1.00 81.38 93 PHE A C 1
ATOM 749 O O . PHE A 1 93 ? 27.367 6.186 -14.768 1.00 81.38 93 PHE A O 1
ATOM 756 N N . HIS A 1 94 ? 29.028 6.998 -16.002 1.00 84.06 94 HIS A N 1
ATOM 757 C CA . HIS A 1 94 ? 30.016 6.076 -15.447 1.00 84.06 94 HIS A CA 1
ATOM 758 C C . HIS A 1 94 ? 30.290 6.302 -13.952 1.00 84.06 94 HIS A C 1
ATOM 760 O O . HIS A 1 94 ? 30.493 5.342 -13.227 1.00 84.06 94 HIS A O 1
ATOM 766 N N . GLU A 1 95 ? 30.273 7.555 -13.490 1.00 86.56 95 GLU A N 1
ATOM 767 C CA . GLU A 1 95 ? 30.416 7.901 -12.068 1.00 86.56 95 GLU A CA 1
ATOM 768 C C . GLU A 1 95 ? 29.198 7.477 -11.231 1.00 86.56 95 GLU A C 1
ATOM 770 O O . GLU A 1 95 ? 29.342 7.215 -10.043 1.00 86.56 95 GLU A O 1
ATOM 775 N N . GLN A 1 96 ? 28.002 7.444 -11.826 1.00 84.25 96 GLN A N 1
ATOM 776 C CA . GLN A 1 96 ? 26.757 7.067 -11.149 1.00 84.25 96 GLN A CA 1
ATOM 777 C C . GLN A 1 96 ? 26.483 5.558 -11.203 1.00 84.25 96 GLN A C 1
ATOM 779 O O . GLN A 1 96 ? 25.893 5.011 -10.274 1.00 84.25 96 GLN A O 1
ATOM 784 N N . TYR A 1 97 ? 26.878 4.908 -12.297 1.00 87.88 97 TYR A N 1
ATOM 785 C CA . TYR A 1 97 ? 26.674 3.490 -12.572 1.00 87.88 97 TYR A CA 1
ATOM 786 C C . TYR A 1 97 ? 28.043 2.805 -12.660 1.00 87.88 97 TYR A C 1
ATOM 788 O O . TYR A 1 97 ? 28.543 2.503 -13.748 1.00 87.88 97 TYR A O 1
ATOM 796 N N . ASP A 1 98 ? 28.682 2.619 -11.507 1.00 88.81 98 ASP A N 1
ATOM 797 C CA . ASP A 1 98 ? 30.042 2.089 -11.370 1.00 88.81 98 ASP A CA 1
ATOM 798 C C . ASP A 1 98 ? 30.088 0.674 -10.772 1.00 88.81 98 ASP A C 1
ATOM 800 O O . ASP A 1 98 ? 31.113 -0.009 -10.871 1.00 88.81 98 ASP A O 1
ATOM 804 N N . ILE A 1 99 ? 28.976 0.187 -10.215 1.00 89.62 99 ILE A N 1
ATOM 805 C CA . ILE A 1 99 ? 28.892 -1.152 -9.638 1.00 89.62 99 ILE A CA 1
ATOM 806 C C . ILE A 1 99 ? 28.571 -2.166 -10.728 1.00 89.62 99 ILE A C 1
ATOM 808 O O . ILE A 1 99 ? 27.510 -2.137 -11.350 1.00 89.62 99 ILE A O 1
ATOM 812 N N . PHE A 1 100 ? 29.504 -3.090 -10.948 1.00 89.06 100 PHE A N 1
ATOM 813 C CA . PHE A 1 100 ? 29.320 -4.196 -11.876 1.00 89.06 100 PHE A CA 1
ATOM 814 C C . PHE A 1 100 ? 28.546 -5.332 -11.204 1.00 89.06 100 PHE A C 1
ATOM 816 O O . PHE A 1 100 ? 29.054 -5.973 -10.283 1.00 89.06 100 PHE A O 1
ATOM 823 N N . LEU A 1 101 ? 27.335 -5.598 -11.688 1.00 83.19 101 LEU A N 1
ATOM 824 C CA . LEU A 1 101 ? 26.576 -6.787 -11.321 1.00 83.19 101 LEU A CA 1
ATOM 825 C C . LEU A 1 101 ? 26.880 -7.907 -12.311 1.00 83.19 101 LEU A C 1
ATOM 827 O O . LEU A 1 101 ? 26.496 -7.844 -13.484 1.00 83.19 101 LEU A O 1
ATOM 831 N N . GLU A 1 102 ? 27.555 -8.943 -11.819 1.00 84.88 102 GLU A N 1
ATOM 832 C CA . GLU A 1 102 ? 27.727 -10.195 -12.544 1.00 84.88 102 GLU A CA 1
ATOM 833 C C . GLU A 1 102 ? 26.601 -11.159 -12.163 1.00 84.88 102 GLU A C 1
ATOM 835 O O . GLU A 1 102 ? 26.612 -11.769 -11.097 1.00 84.88 102 GLU A O 1
ATOM 840 N N . MET A 1 103 ? 25.614 -11.277 -13.048 1.00 79.94 103 MET A N 1
ATOM 841 C CA . MET A 1 103 ? 24.516 -12.233 -12.939 1.00 79.94 103 MET A CA 1
ATOM 842 C C . MET A 1 103 ? 24.546 -13.192 -14.129 1.00 79.94 103 MET A C 1
ATOM 844 O O . MET A 1 103 ? 25.115 -12.886 -15.178 1.00 79.94 103 MET A O 1
ATOM 848 N N . GLU A 1 104 ? 23.897 -14.349 -13.999 1.00 81.88 104 GLU A N 1
ATOM 849 C CA . GLU A 1 104 ? 23.912 -15.394 -15.034 1.00 81.88 104 GLU A CA 1
ATOM 850 C C . GLU A 1 104 ? 23.476 -14.869 -16.415 1.00 81.88 104 GLU A C 1
ATOM 852 O O . GLU A 1 104 ? 24.082 -15.196 -17.437 1.00 81.88 104 GLU A O 1
ATOM 857 N N . ARG A 1 105 ? 22.451 -14.007 -16.447 1.00 82.38 105 ARG A N 1
ATOM 858 C CA . ARG A 1 105 ? 21.866 -13.475 -17.689 1.00 82.38 105 ARG A CA 1
ATOM 859 C C . ARG A 1 105 ? 22.316 -12.064 -18.048 1.00 82.38 105 ARG A C 1
ATOM 861 O O . ARG A 1 105 ? 22.031 -11.611 -19.156 1.00 82.38 105 ARG A O 1
ATOM 868 N N . ALA A 1 106 ? 23.006 -11.363 -17.151 1.00 80.38 106 ALA A N 1
ATOM 869 C CA . ALA A 1 106 ? 23.324 -9.956 -17.344 1.00 80.38 106 ALA A CA 1
ATOM 870 C C . ALA A 1 106 ? 24.682 -9.573 -16.766 1.00 80.38 106 ALA A C 1
ATOM 872 O O . ALA A 1 106 ? 25.057 -9.961 -15.664 1.00 80.38 106 ALA A O 1
ATOM 873 N N . ARG A 1 107 ? 25.378 -8.727 -17.522 1.00 84.88 107 ARG A N 1
ATOM 874 C CA . ARG A 1 107 ? 26.578 -8.014 -17.096 1.00 84.88 107 ARG A CA 1
ATOM 875 C C . ARG A 1 107 ? 26.289 -6.537 -17.260 1.00 84.88 107 ARG A C 1
ATOM 877 O O . ARG A 1 107 ? 26.451 -5.997 -18.354 1.00 84.88 107 ARG A O 1
ATOM 884 N N . ILE A 1 108 ? 25.762 -5.931 -16.206 1.00 85.00 108 ILE A N 1
ATOM 885 C CA . ILE A 1 108 ? 25.298 -4.544 -16.226 1.00 85.00 108 ILE A CA 1
ATOM 886 C C . ILE A 1 108 ? 26.029 -3.730 -15.170 1.00 85.00 108 ILE A C 1
ATOM 888 O O . ILE A 1 108 ? 26.407 -4.240 -14.117 1.00 85.00 108 ILE A O 1
ATOM 892 N N . TYR A 1 109 ? 26.224 -2.456 -15.487 1.00 86.56 109 TYR A N 1
ATOM 893 C CA . TYR A 1 109 ? 26.638 -1.464 -14.514 1.00 86.56 109 TYR A CA 1
ATOM 894 C C . TYR A 1 109 ? 25.394 -0.779 -13.971 1.00 86.56 109 TYR A C 1
ATOM 896 O O . TYR A 1 109 ? 24.540 -0.346 -14.746 1.00 86.56 109 TYR A O 1
ATOM 904 N N . VAL A 1 110 ? 25.300 -0.715 -12.652 1.00 88.19 110 VAL A N 1
ATOM 905 C CA . VAL A 1 110 ? 24.186 -0.123 -11.913 1.00 88.19 110 VAL A CA 1
ATOM 906 C C . VAL A 1 110 ? 24.732 0.819 -10.843 1.00 88.19 110 VAL A C 1
ATOM 908 O O . VAL A 1 110 ? 25.933 0.810 -10.553 1.00 88.19 110 VAL A O 1
ATOM 911 N N . SER A 1 111 ? 23.870 1.634 -10.244 1.00 87.50 111 SER A N 1
ATOM 912 C CA . SER A 1 111 ? 24.252 2.357 -9.032 1.00 87.50 111 SER A CA 1
ATOM 913 C C . SER A 1 111 ? 24.407 1.387 -7.855 1.00 87.50 111 SER A C 1
ATOM 915 O O . SER A 1 111 ? 23.874 0.275 -7.862 1.00 87.50 111 SER A O 1
ATOM 917 N N . SER A 1 112 ? 25.114 1.794 -6.803 1.00 85.62 112 SER A N 1
ATOM 918 C CA . SER A 1 112 ? 25.243 0.984 -5.581 1.00 85.62 112 SER A CA 1
ATOM 919 C C . SER A 1 112 ? 23.898 0.656 -4.928 1.00 85.62 112 SER A C 1
ATOM 921 O O . SER A 1 112 ? 23.707 -0.440 -4.406 1.00 85.62 112 SER A O 1
ATOM 923 N N . GLU A 1 113 ? 22.942 1.575 -5.004 1.00 82.25 113 GLU A N 1
ATOM 924 C CA . GLU A 1 113 ? 21.589 1.414 -4.468 1.00 82.25 113 GLU A CA 1
ATOM 925 C C . GLU A 1 113 ? 20.776 0.404 -5.280 1.00 82.25 113 GLU A C 1
ATOM 927 O O . GLU A 1 113 ? 20.109 -0.469 -4.723 1.00 82.25 113 GLU A O 1
ATOM 932 N N . GLU A 1 114 ? 20.858 0.504 -6.608 1.00 86.00 114 GLU A N 1
ATOM 933 C CA . GLU A 1 114 ? 20.256 -0.449 -7.538 1.00 86.00 114 GLU A CA 1
ATOM 934 C C . GLU A 1 114 ? 20.849 -1.844 -7.356 1.00 86.00 114 GLU A C 1
ATOM 936 O O . GLU A 1 114 ? 20.101 -2.819 -7.367 1.00 86.00 114 GLU A O 1
ATOM 941 N N . ALA A 1 115 ? 22.164 -1.945 -7.137 1.00 88.12 115 ALA A N 1
ATOM 942 C CA . ALA A 1 115 ? 22.838 -3.216 -6.906 1.00 88.12 115 ALA A CA 1
ATOM 943 C C . ALA A 1 115 ? 22.260 -3.961 -5.702 1.00 88.12 115 ALA A C 1
ATOM 945 O O . ALA A 1 115 ? 21.915 -5.134 -5.818 1.00 88.12 115 ALA A O 1
ATOM 946 N N . VAL A 1 116 ? 22.105 -3.270 -4.569 1.00 87.69 116 VAL A N 1
ATOM 947 C CA . VAL A 1 116 ? 21.548 -3.861 -3.345 1.00 87.69 116 VAL A CA 1
ATOM 948 C C . VAL A 1 116 ? 20.101 -4.301 -3.556 1.00 87.69 116 VAL A C 1
ATOM 950 O O . VAL A 1 116 ? 19.736 -5.405 -3.159 1.00 87.69 116 VAL A O 1
ATOM 953 N N . MET A 1 117 ? 19.275 -3.467 -4.191 1.00 88.25 117 MET A N 1
ATOM 954 C CA . MET A 1 117 ? 17.874 -3.809 -4.437 1.00 88.25 117 MET A CA 1
ATOM 955 C C . MET A 1 117 ? 17.734 -5.000 -5.385 1.00 88.25 117 MET A C 1
ATOM 957 O O . MET A 1 117 ? 17.015 -5.945 -5.069 1.00 88.25 117 MET A O 1
ATOM 961 N N . LEU A 1 118 ? 18.421 -4.968 -6.530 1.00 89.88 118 LEU A N 1
ATOM 962 C CA . LEU A 1 118 ? 18.324 -6.023 -7.535 1.00 89.88 118 LEU A CA 1
ATOM 963 C C . LEU A 1 118 ? 18.847 -7.348 -6.994 1.00 89.88 118 LEU A C 1
ATOM 965 O O . LEU A 1 118 ? 18.203 -8.367 -7.220 1.00 89.88 118 LEU A O 1
ATOM 969 N N . ASP A 1 119 ? 19.949 -7.335 -6.243 1.00 89.31 119 ASP A N 1
ATOM 970 C CA . ASP A 1 119 ? 20.452 -8.526 -5.558 1.00 89.31 119 ASP A CA 1
ATOM 971 C C . ASP A 1 119 ? 19.408 -9.087 -4.585 1.00 89.31 119 ASP A C 1
ATOM 973 O O . ASP A 1 119 ? 19.059 -10.261 -4.674 1.00 89.31 119 ASP A O 1
ATOM 977 N N . GLN A 1 120 ? 18.819 -8.248 -3.723 1.00 91.50 120 GLN A N 1
ATOM 978 C CA . GLN A 1 120 ? 17.801 -8.695 -2.768 1.00 91.50 120 GLN A CA 1
ATOM 979 C C . GLN A 1 120 ? 16.542 -9.247 -3.442 1.00 91.50 120 GLN A C 1
ATOM 981 O O . GLN A 1 120 ? 16.025 -10.269 -2.995 1.00 91.50 120 GLN A O 1
ATOM 986 N N . VAL A 1 121 ? 16.041 -8.584 -4.488 1.00 93.38 121 VAL A N 1
ATOM 987 C CA . VAL A 1 121 ? 14.845 -9.019 -5.223 1.00 93.38 121 VAL A CA 1
ATOM 988 C C . VAL A 1 121 ? 15.122 -10.323 -5.964 1.00 93.38 121 VAL A C 1
ATOM 990 O O . VAL A 1 121 ? 14.358 -11.272 -5.818 1.00 93.38 121 VAL A O 1
ATOM 993 N N . VAL A 1 122 ? 16.218 -10.405 -6.725 1.00 93.50 122 VAL A N 1
ATOM 994 C CA . VAL A 1 122 ? 16.574 -11.608 -7.496 1.00 93.50 122 VAL A CA 1
ATOM 995 C C . VAL A 1 122 ? 16.830 -12.788 -6.569 1.00 93.50 122 VAL A C 1
ATOM 997 O O . VAL A 1 122 ? 16.282 -13.865 -6.792 1.00 93.50 122 VAL A O 1
ATOM 1000 N N . LYS A 1 123 ? 17.589 -12.573 -5.491 1.00 93.56 123 LYS A N 1
ATOM 1001 C CA . LYS A 1 123 ? 17.831 -13.592 -4.472 1.00 93.56 123 LYS A CA 1
ATOM 1002 C C . LYS A 1 123 ? 16.527 -14.074 -3.844 1.00 93.56 123 LYS A C 1
ATOM 1004 O O . LYS A 1 123 ? 16.327 -15.277 -3.738 1.00 93.56 123 LYS A O 1
ATOM 1009 N N . TYR A 1 124 ? 15.627 -13.160 -3.479 1.00 96.19 124 TYR A N 1
ATOM 1010 C CA . TYR A 1 124 ? 14.335 -13.537 -2.909 1.00 96.19 124 TYR A CA 1
ATOM 1011 C C . TYR A 1 124 ? 13.500 -14.366 -3.889 1.00 96.19 124 TYR A C 1
ATOM 1013 O O . TYR A 1 124 ? 12.932 -15.374 -3.483 1.00 96.19 124 TYR A O 1
ATOM 1021 N N . ILE A 1 125 ? 13.465 -13.991 -5.173 1.00 96.31 125 ILE A N 1
ATOM 1022 C CA . ILE A 1 125 ? 12.785 -14.782 -6.206 1.00 96.31 125 ILE A CA 1
ATOM 1023 C C . ILE A 1 125 ? 13.381 -16.193 -6.275 1.00 96.31 125 ILE A C 1
ATOM 1025 O O . ILE A 1 125 ? 12.632 -17.161 -6.260 1.00 96.31 125 ILE A O 1
ATOM 1029 N N . HIS A 1 126 ? 14.708 -16.334 -6.313 1.00 95.56 126 HIS A N 1
ATOM 1030 C CA . HIS A 1 126 ? 15.362 -17.650 -6.356 1.00 95.56 126 HIS A CA 1
ATOM 1031 C C . HIS A 1 126 ? 15.125 -18.499 -5.107 1.00 95.56 126 HIS A C 1
ATOM 1033 O O . HIS A 1 126 ? 15.055 -19.714 -5.220 1.00 95.56 126 HIS A O 1
ATOM 1039 N N . GLU A 1 127 ? 15.012 -17.878 -3.935 1.00 96.38 127 GLU A N 1
ATOM 1040 C CA . GLU A 1 127 ? 14.757 -18.572 -2.666 1.00 96.38 127 GLU A CA 1
ATOM 1041 C C . GLU A 1 127 ? 13.287 -18.985 -2.480 1.00 96.38 127 GLU A C 1
ATOM 1043 O O . GLU A 1 127 ? 13.014 -19.841 -1.645 1.00 96.38 127 GLU A O 1
ATOM 1048 N N . ASN A 1 128 ? 12.351 -18.377 -3.221 1.00 96.88 128 ASN A N 1
ATOM 1049 C CA . ASN A 1 128 ? 10.902 -18.550 -3.038 1.00 96.88 128 ASN A CA 1
ATOM 1050 C C . ASN A 1 128 ? 10.174 -18.927 -4.342 1.00 96.88 128 ASN A C 1
ATOM 1052 O O . ASN A 1 128 ? 8.976 -18.692 -4.459 1.00 96.88 128 ASN A O 1
ATOM 1056 N N . SER A 1 129 ? 10.897 -19.434 -5.342 1.00 96.25 129 SER A N 1
ATOM 1057 C CA . SER A 1 129 ? 10.300 -20.024 -6.543 1.00 96.25 129 SER A CA 1
ATOM 1058 C C . SER A 1 129 ? 11.254 -21.002 -7.215 1.00 96.25 129 SER A C 1
ATOM 1060 O O . SER A 1 129 ? 12.469 -20.765 -7.268 1.00 96.25 129 SER A O 1
ATOM 1062 N N . GLU A 1 130 ? 10.706 -22.050 -7.810 1.00 94.56 130 GLU A N 1
ATOM 1063 C CA . GLU A 1 130 ? 11.440 -22.997 -8.644 1.00 94.56 130 GLU A CA 1
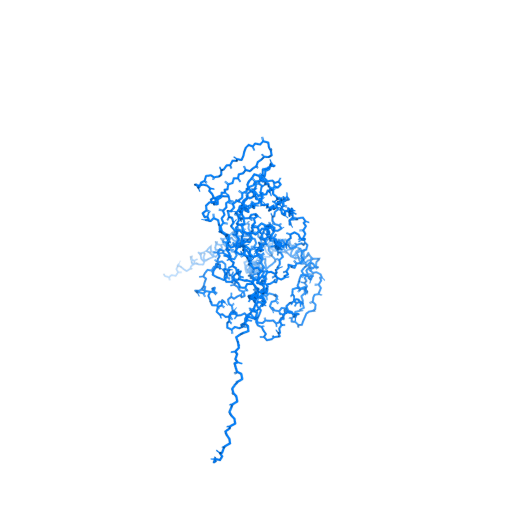ATOM 1064 C C . GLU A 1 130 ? 11.722 -22.429 -10.043 1.00 94.56 130 GLU A C 1
ATOM 1066 O O . GLU A 1 130 ? 11.196 -21.396 -10.461 1.00 94.56 130 GLU A O 1
ATOM 1071 N N . ALA A 1 131 ? 12.638 -23.061 -10.780 1.00 91.69 131 ALA A N 1
ATOM 1072 C CA . ALA A 1 131 ? 13.117 -22.532 -12.061 1.00 91.69 131 ALA A CA 1
ATOM 1073 C C . ALA A 1 131 ? 12.047 -22.503 -13.170 1.00 91.69 131 ALA A C 1
ATOM 1075 O O . ALA A 1 131 ? 12.140 -21.677 -14.083 1.00 91.69 131 ALA A O 1
ATOM 1076 N N . ASP A 1 132 ? 11.075 -23.408 -13.113 1.00 91.62 132 ASP A N 1
ATOM 1077 C CA . ASP A 1 132 ? 9.963 -23.553 -14.053 1.00 91.62 132 ASP A CA 1
ATOM 1078 C C . ASP A 1 132 ? 8.665 -22.881 -13.586 1.00 91.62 132 ASP A C 1
ATOM 1080 O O . ASP A 1 132 ? 7.737 -22.747 -14.386 1.00 91.62 132 ASP A O 1
ATOM 1084 N N . GLU A 1 133 ? 8.621 -22.383 -12.350 1.00 94.19 133 GLU A N 1
ATOM 1085 C CA . GLU A 1 133 ? 7.476 -21.648 -11.819 1.00 94.19 133 GLU A CA 1
ATOM 1086 C C . GLU A 1 133 ? 7.330 -20.256 -12.447 1.00 94.19 133 GLU A C 1
ATOM 1088 O O . GLU A 1 133 ? 8.298 -19.541 -12.756 1.00 94.19 133 GLU A O 1
ATOM 1093 N N . ALA A 1 134 ? 6.071 -19.855 -12.623 1.00 95.44 134 ALA A N 1
ATOM 1094 C CA . ALA A 1 134 ? 5.729 -18.506 -13.027 1.00 95.44 134 ALA A CA 1
ATOM 1095 C C . ALA A 1 134 ? 5.778 -17.569 -11.814 1.00 95.44 134 ALA A C 1
ATOM 1097 O O . ALA A 1 134 ? 5.215 -17.852 -10.762 1.00 95.44 134 ALA A O 1
ATOM 1098 N N . VAL A 1 135 ? 6.413 -16.412 -11.987 1.00 96.56 135 VAL A N 1
ATOM 1099 C CA . VAL A 1 135 ? 6.450 -15.339 -10.984 1.00 96.56 135 VAL A CA 1
ATOM 1100 C C . VAL A 1 135 ? 5.812 -14.112 -11.607 1.00 96.56 135 VAL A C 1
ATOM 1102 O O . VAL A 1 135 ? 6.210 -13.713 -12.694 1.00 96.56 135 VAL A O 1
ATOM 1105 N N . ALA A 1 136 ? 4.833 -13.470 -10.978 1.00 95.81 136 ALA A N 1
ATOM 1106 C CA . ALA A 1 136 ? 4.313 -12.219 -11.530 1.00 95.81 136 ALA A CA 1
ATOM 1107 C C . ALA A 1 136 ? 5.198 -11.051 -11.084 1.00 95.81 136 ALA A C 1
ATOM 1109 O O . ALA A 1 136 ? 5.428 -10.862 -9.896 1.00 95.81 136 ALA A O 1
ATOM 1110 N N . ILE A 1 137 ? 5.684 -10.227 -12.010 1.00 94.12 137 ILE A N 1
ATOM 1111 C CA . ILE A 1 137 ? 6.417 -9.006 -11.655 1.00 94.12 137 ILE A CA 1
ATOM 1112 C C . ILE A 1 137 ? 5.673 -7.803 -12.215 1.00 94.12 137 ILE A C 1
ATOM 1114 O O . ILE A 1 137 ? 5.652 -7.565 -13.423 1.00 94.12 137 ILE A O 1
ATOM 1118 N N . LEU A 1 138 ? 5.049 -7.051 -11.316 1.00 91.50 138 LEU A N 1
ATOM 1119 C CA . LEU A 1 138 ? 4.036 -6.052 -11.618 1.00 91.50 138 LEU A CA 1
ATOM 1120 C C . LEU A 1 138 ? 4.330 -4.740 -10.884 1.00 91.50 138 LEU A C 1
ATOM 1122 O O . LEU A 1 138 ? 4.954 -4.736 -9.834 1.00 91.50 138 LEU A O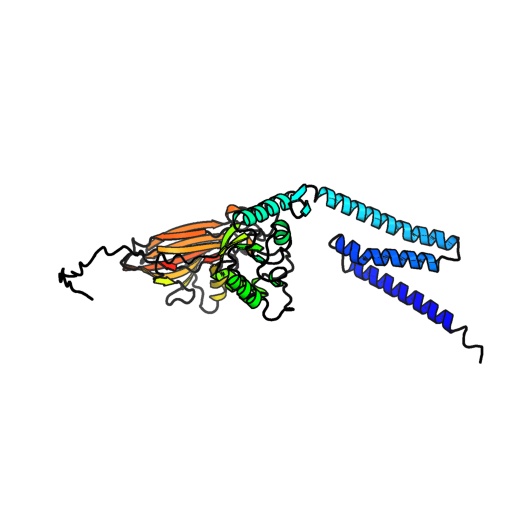 1
ATOM 1126 N N . PRO A 1 139 ? 3.823 -3.611 -11.372 1.00 85.62 139 PRO A N 1
ATOM 1127 C CA . PRO A 1 139 ? 3.813 -3.239 -12.771 1.00 85.62 139 PRO A CA 1
ATOM 1128 C C . PRO A 1 139 ? 5.235 -2.805 -13.222 1.00 85.62 139 PRO A C 1
ATOM 1130 O O . PRO A 1 139 ? 6.049 -2.318 -12.438 1.00 85.62 139 PRO A O 1
ATOM 1133 N N . TYR A 1 140 ? 5.525 -2.931 -14.518 1.00 78.31 140 TYR A N 1
ATOM 1134 C CA . TYR A 1 140 ? 6.693 -2.332 -15.196 1.00 78.31 140 TYR A CA 1
ATOM 1135 C C . TYR A 1 140 ? 8.098 -2.738 -14.738 1.00 78.31 140 TYR A C 1
ATOM 1137 O O . TYR A 1 140 ? 9.040 -2.011 -15.028 1.00 78.31 140 TYR A O 1
ATOM 1145 N N . PHE A 1 141 ? 8.313 -3.898 -14.119 1.00 83.06 141 PHE A N 1
ATOM 1146 C CA . PHE A 1 141 ? 9.667 -4.283 -13.695 1.00 83.06 141 PHE A CA 1
ATOM 1147 C C . PHE A 1 141 ? 10.235 -5.525 -14.417 1.00 83.06 141 PHE A C 1
ATOM 1149 O O . PHE A 1 141 ? 10.741 -6.447 -13.777 1.00 83.06 141 PHE A O 1
ATOM 1156 N N . PRO A 1 142 ? 10.232 -5.565 -15.772 1.00 82.31 142 PRO A N 1
ATOM 1157 C CA . PRO A 1 142 ? 10.647 -6.743 -16.542 1.00 82.31 142 PRO A CA 1
ATOM 1158 C C . PRO A 1 142 ? 12.137 -7.076 -16.390 1.00 82.31 142 PRO A C 1
ATOM 1160 O O . PRO A 1 142 ? 12.558 -8.192 -16.691 1.00 82.31 142 PRO A O 1
ATOM 1163 N N . MET A 1 143 ? 12.952 -6.133 -15.909 1.00 86.25 143 MET A N 1
ATOM 1164 C CA . MET A 1 143 ? 14.357 -6.403 -15.618 1.00 86.25 143 MET A CA 1
ATOM 1165 C C . MET A 1 143 ? 14.507 -7.465 -14.524 1.00 86.25 143 MET A C 1
ATOM 1167 O O . MET A 1 143 ? 15.348 -8.344 -14.672 1.00 86.25 143 MET A O 1
ATOM 1171 N N . ALA A 1 144 ? 13.665 -7.464 -13.485 1.00 89.62 144 ALA A N 1
ATOM 1172 C CA . ALA A 1 144 ? 13.721 -8.499 -12.454 1.00 89.62 144 ALA A CA 1
ATOM 1173 C C . ALA A 1 144 ? 13.396 -9.891 -13.024 1.00 89.62 144 ALA A C 1
ATOM 1175 O O . ALA A 1 144 ? 14.062 -10.856 -12.670 1.00 89.62 144 ALA A O 1
ATOM 1176 N N . HIS A 1 145 ? 12.480 -9.988 -13.995 1.00 89.69 145 HIS A N 1
ATOM 1177 C CA . HIS A 1 145 ? 12.202 -11.236 -14.718 1.00 89.69 145 HIS A CA 1
ATOM 1178 C C . HIS A 1 145 ? 13.433 -11.755 -15.453 1.00 89.69 145 HIS A C 1
ATOM 1180 O O . HIS A 1 145 ? 13.786 -12.933 -15.369 1.00 89.69 145 HIS A O 1
ATOM 1186 N N . PHE A 1 146 ? 14.078 -10.853 -16.194 1.00 89.56 146 PHE A N 1
ATOM 1187 C CA . PHE A 1 146 ? 15.263 -11.175 -16.969 1.00 89.56 146 PHE A CA 1
ATOM 1188 C C . PHE A 1 146 ? 16.422 -11.614 -16.072 1.00 89.56 146 PHE A C 1
ATOM 1190 O O . PHE A 1 146 ? 17.061 -12.619 -16.366 1.00 89.56 146 PHE A O 1
ATOM 1197 N N . LEU A 1 147 ? 16.670 -10.895 -14.975 1.00 91.69 147 LEU A N 1
ATOM 1198 C CA . LEU A 1 147 ? 17.764 -11.187 -14.049 1.00 91.69 147 LEU A CA 1
ATOM 1199 C C . LEU A 1 147 ? 17.514 -12.457 -13.230 1.00 91.69 147 LEU A C 1
ATOM 1201 O O . LEU A 1 147 ? 18.425 -13.265 -13.083 1.00 91.69 147 LEU A O 1
ATOM 1205 N N . ALA A 1 148 ? 16.285 -12.666 -12.755 1.00 92.44 148 ALA A N 1
ATOM 1206 C CA . ALA A 1 148 ? 15.924 -13.850 -11.982 1.00 92.44 148 ALA A CA 1
ATOM 1207 C C . ALA A 1 148 ? 15.717 -15.103 -12.841 1.00 92.44 148 ALA A C 1
ATOM 1209 O O . ALA A 1 148 ? 15.598 -16.197 -12.298 1.00 92.44 148 ALA A O 1
ATOM 1210 N N . ASN A 1 149 ? 15.694 -14.977 -14.172 1.00 92.12 149 ASN A N 1
ATOM 1211 C CA . ASN A 1 149 ? 15.420 -16.091 -15.075 1.00 92.12 149 ASN A CA 1
ATOM 1212 C C . ASN A 1 149 ? 14.108 -16.819 -14.712 1.00 92.12 149 ASN A C 1
ATOM 1214 O O . ASN A 1 149 ? 14.094 -18.036 -14.540 1.00 92.12 149 ASN A O 1
ATOM 1218 N N . ARG A 1 150 ? 13.018 -16.054 -14.563 1.00 92.81 150 ARG A N 1
ATOM 1219 C CA . ARG A 1 150 ? 11.666 -16.579 -14.312 1.00 92.81 150 ARG A CA 1
ATOM 1220 C C . ARG A 1 150 ? 10.705 -16.170 -15.411 1.00 92.81 150 ARG A C 1
ATOM 1222 O O . ARG A 1 150 ? 10.774 -15.043 -15.918 1.00 92.81 150 ARG A 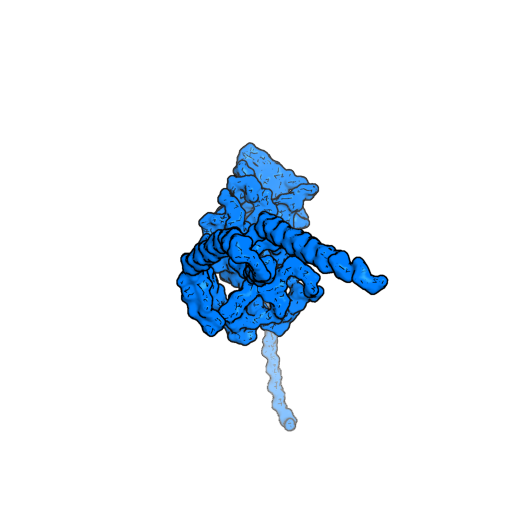O 1
ATOM 1229 N N . LEU A 1 151 ? 9.800 -17.076 -15.764 1.00 92.25 151 LEU A N 1
ATOM 1230 C CA . LEU A 1 151 ? 8.704 -16.777 -16.677 1.00 92.25 151 LEU A CA 1
ATOM 1231 C C . LEU A 1 151 ? 7.648 -15.932 -15.958 1.00 92.25 151 LEU A C 1
ATOM 1233 O O . LEU A 1 151 ? 7.448 -16.057 -14.755 1.00 92.25 151 LEU A O 1
ATOM 1237 N N . GLY A 1 152 ? 7.013 -15.028 -16.703 1.00 93.44 152 GLY A N 1
ATOM 1238 C CA . GLY A 1 152 ? 5.825 -14.320 -16.228 1.00 93.44 152 GLY A CA 1
ATOM 1239 C C . GLY A 1 152 ? 4.569 -15.119 -16.556 1.00 93.44 152 GLY A C 1
ATOM 1240 O O . GLY A 1 152 ? 4.582 -15.859 -17.543 1.00 93.44 152 GLY A O 1
ATOM 1241 N N . PRO A 1 153 ? 3.477 -14.942 -15.794 1.00 94.69 153 PRO A N 1
ATOM 1242 C CA . PRO A 1 153 ? 2.249 -15.706 -16.003 1.00 94.69 153 PRO A CA 1
ATOM 1243 C C . PRO A 1 153 ? 1.617 -15.415 -17.369 1.00 94.69 153 PRO A C 1
ATOM 1245 O O . PRO A 1 153 ? 1.059 -16.293 -18.014 1.00 94.69 153 PRO A O 1
ATOM 1248 N N . HIS A 1 154 ? 1.739 -14.179 -17.859 1.00 93.69 154 HIS A N 1
ATOM 1249 C CA . HIS A 1 154 ? 1.180 -13.773 -19.142 1.00 93.69 154 HIS A CA 1
ATOM 1250 C C . HIS A 1 154 ? 2.018 -12.665 -19.785 1.00 93.69 154 HIS A C 1
ATOM 1252 O O . HIS A 1 154 ? 2.568 -11.804 -19.099 1.00 93.69 154 HIS A O 1
ATOM 1258 N N . ARG A 1 155 ? 2.065 -12.604 -21.124 1.00 89.19 155 ARG A N 1
ATOM 1259 C CA . ARG A 1 155 ? 2.832 -11.568 -21.850 1.00 89.19 155 ARG A CA 1
ATOM 1260 C C . ARG A 1 155 ? 2.406 -10.136 -21.509 1.00 89.19 155 ARG A C 1
ATOM 1262 O O . ARG A 1 155 ? 3.216 -9.219 -21.591 1.00 89.19 155 ARG A O 1
ATOM 1269 N N . SER A 1 156 ? 1.141 -9.940 -21.135 1.00 88.38 156 SER A N 1
ATOM 1270 C CA . SER A 1 156 ? 0.631 -8.620 -20.755 1.00 88.38 156 SER A CA 1
ATOM 1271 C C . SER A 1 156 ? 1.012 -8.215 -19.329 1.00 88.38 156 SER A C 1
ATOM 1273 O O . SER A 1 156 ? 0.904 -7.039 -19.002 1.00 88.38 156 SER A O 1
ATOM 1275 N N . ALA A 1 157 ? 1.495 -9.146 -18.497 1.00 86.56 157 ALA A N 1
ATOM 1276 C CA . ALA A 1 157 ? 1.986 -8.841 -17.153 1.00 86.56 157 ALA A CA 1
ATOM 1277 C C . ALA A 1 157 ? 3.306 -8.049 -17.191 1.00 86.56 157 ALA A C 1
ATOM 1279 O O . ALA A 1 157 ? 3.553 -7.220 -16.322 1.00 86.56 157 ALA A O 1
ATOM 1280 N N . TYR A 1 158 ? 4.126 -8.217 -18.239 1.00 81.88 158 TYR A N 1
ATOM 1281 C CA . TYR A 1 158 ? 5.382 -7.467 -18.387 1.00 81.88 158 TYR A CA 1
ATOM 1282 C C . TYR A 1 158 ? 5.173 -5.947 -18.512 1.00 81.88 158 TYR A C 1
ATOM 1284 O O . TYR A 1 158 ? 6.078 -5.165 -18.216 1.00 81.88 158 TYR A O 1
ATOM 1292 N N . ILE A 1 159 ? 4.007 -5.530 -19.017 1.00 76.94 159 ILE A N 1
ATOM 1293 C CA . ILE A 1 159 ? 3.708 -4.177 -19.499 1.00 76.94 159 ILE A CA 1
ATOM 1294 C C . ILE A 1 159 ? 2.238 -3.875 -19.147 1.00 76.94 159 ILE A C 1
ATOM 1296 O O . ILE A 1 159 ? 1.343 -3.935 -19.987 1.00 76.94 159 ILE A O 1
ATOM 1300 N N . VAL A 1 160 ? 1.972 -3.539 -17.882 1.00 79.88 160 VAL A N 1
ATOM 1301 C CA . VAL A 1 160 ? 0.636 -3.117 -17.413 1.00 79.88 160 VAL A CA 1
ATOM 1302 C C . VAL A 1 160 ? 0.504 -1.600 -17.561 1.00 79.88 160 VAL A C 1
ATOM 1304 O O . VAL A 1 160 ? 0.533 -0.896 -16.567 1.00 79.88 160 VAL A O 1
ATOM 1307 N N . TRP A 1 161 ? 0.436 -1.092 -18.800 1.00 76.50 161 TRP A N 1
ATOM 1308 C CA . TRP A 1 161 ? 0.372 0.356 -19.095 1.00 76.50 161 TRP A CA 1
ATOM 1309 C C . TRP A 1 161 ? -0.985 0.994 -18.744 1.00 76.50 161 TRP A C 1
ATOM 1311 O O . TRP A 1 161 ? -2.003 0.300 -18.817 1.00 76.50 161 TRP A O 1
ATOM 1321 N N . PRO A 1 162 ? -1.065 2.316 -18.473 1.00 73.19 162 PRO A N 1
ATOM 1322 C CA . PRO A 1 162 ? -2.348 3.008 -18.318 1.00 73.19 162 PRO A CA 1
ATOM 1323 C C . PRO A 1 162 ? -3.123 3.138 -19.643 1.00 73.19 162 PRO A C 1
ATOM 1325 O O . PRO A 1 162 ? -4.171 3.776 -19.696 1.00 73.19 162 PRO A O 1
ATOM 1328 N N . PHE A 1 163 ? -2.612 2.556 -20.733 1.00 70.38 163 PHE A N 1
ATOM 1329 C CA . PHE A 1 163 ? -3.242 2.580 -22.044 1.00 70.38 163 PHE A CA 1
ATOM 1330 C C . PHE A 1 163 ? -3.994 1.264 -22.293 1.00 70.38 163 PHE A C 1
ATOM 1332 O O . PHE A 1 163 ? -3.371 0.197 -22.302 1.00 70.38 163 PHE A O 1
ATOM 1339 N N . PRO A 1 164 ? -5.321 1.308 -22.513 1.00 64.38 164 PRO A N 1
ATOM 1340 C CA . PRO A 1 164 ? -6.151 0.128 -22.738 1.00 64.38 164 PRO A CA 1
ATOM 1341 C C . PRO A 1 164 ? -6.005 -0.379 -24.182 1.00 64.38 164 PRO A C 1
ATOM 1343 O O . PRO A 1 164 ? -6.961 -0.405 -24.952 1.00 64.38 164 PRO A O 1
ATOM 1346 N N . GLU A 1 165 ? -4.790 -0.745 -24.588 1.00 69.50 165 GLU A N 1
ATOM 1347 C CA . GLU A 1 165 ? -4.532 -1.275 -25.936 1.00 69.50 165 GLU A CA 1
ATOM 1348 C C . GLU A 1 165 ? -4.932 -2.752 -26.072 1.00 69.50 165 GLU A C 1
ATOM 1350 O O . GLU A 1 165 ? -5.191 -3.227 -27.177 1.00 69.50 165 GLU A O 1
ATOM 1355 N N . ILE A 1 166 ? -4.999 -3.479 -24.951 1.00 79.88 166 ILE A N 1
ATOM 1356 C CA . ILE A 1 166 ? -5.303 -4.911 -24.908 1.00 79.88 166 ILE A CA 1
ATOM 1357 C C . ILE A 1 166 ? -6.661 -5.105 -24.216 1.00 79.88 166 ILE A C 1
ATOM 1359 O O . ILE A 1 166 ? -6.754 -4.879 -23.008 1.00 79.88 166 ILE A O 1
ATOM 1363 N N . PRO A 1 167 ? -7.714 -5.522 -24.945 1.00 84.25 167 PRO A N 1
ATOM 1364 C CA . PRO A 1 167 ? -8.992 -5.885 -24.340 1.00 84.25 167 PRO A CA 1
ATOM 1365 C C . PRO A 1 167 ? -8.823 -7.015 -23.320 1.00 84.25 167 PRO A C 1
ATOM 1367 O O . PRO A 1 167 ? -8.061 -7.949 -23.573 1.00 84.25 167 PRO A O 1
ATOM 1370 N N . ASN A 1 168 ? -9.550 -6.941 -22.203 1.00 89.62 168 ASN A N 1
ATOM 1371 C CA . ASN A 1 168 ? -9.571 -7.951 -21.134 1.00 89.62 168 ASN A CA 1
ATOM 1372 C C . ASN A 1 168 ? -8.173 -8.324 -20.604 1.00 89.62 168 ASN A C 1
ATOM 1374 O O . ASN A 1 168 ? -7.875 -9.486 -20.323 1.00 89.62 168 ASN A O 1
ATOM 1378 N N . ARG A 1 169 ? -7.255 -7.347 -20.574 1.00 91.94 169 ARG A N 1
ATOM 1379 C CA . ARG A 1 169 ? -5.865 -7.565 -20.160 1.00 91.94 169 ARG A CA 1
ATOM 1380 C C . ARG A 1 169 ? -5.790 -8.138 -18.749 1.00 91.94 169 ARG A C 1
ATOM 1382 O O . ARG A 1 169 ? -5.001 -9.049 -18.518 1.00 91.94 169 ARG A O 1
ATOM 1389 N N . ASP A 1 170 ? -6.543 -7.544 -17.835 1.00 94.12 170 ASP A N 1
ATOM 1390 C CA . ASP A 1 170 ? -6.488 -7.855 -16.415 1.00 94.12 170 ASP A CA 1
ATOM 1391 C C . ASP A 1 170 ? -6.979 -9.281 -16.177 1.00 94.12 170 ASP A C 1
ATOM 1393 O O . ASP A 1 170 ? -6.263 -10.079 -15.580 1.00 94.12 170 ASP A O 1
ATOM 1397 N N . GLU A 1 171 ? -8.129 -9.629 -16.754 1.00 95.31 171 GLU A N 1
ATOM 1398 C CA . GLU A 1 171 ? -8.713 -10.967 -16.705 1.00 95.31 171 GLU A CA 1
ATOM 1399 C C . GLU A 1 171 ? -7.756 -12.006 -17.290 1.00 95.31 171 GLU A C 1
ATOM 1401 O O . GLU A 1 171 ? -7.506 -13.023 -16.658 1.00 95.31 171 GLU A O 1
ATOM 1406 N N . ALA A 1 172 ? -7.131 -11.730 -18.439 1.00 94.88 172 ALA A N 1
ATOM 1407 C CA . ALA A 1 172 ? -6.169 -12.653 -19.041 1.00 94.88 172 ALA A CA 1
ATOM 1408 C C . ALA A 1 172 ? -4.920 -12.874 -18.168 1.00 94.88 172 ALA A C 1
ATOM 1410 O O . ALA A 1 172 ? -4.346 -13.965 -18.172 1.00 94.88 172 ALA A O 1
ATOM 1411 N N . ILE A 1 173 ? -4.469 -11.846 -17.437 1.00 95.56 173 ILE A N 1
ATOM 1412 C CA . ILE A 1 173 ? -3.371 -11.988 -16.471 1.00 95.56 173 ILE A CA 1
ATOM 1413 C C . ILE A 1 173 ? -3.831 -12.854 -15.296 1.00 95.56 173 ILE A C 1
ATOM 1415 O O . ILE A 1 173 ? -3.127 -13.805 -14.971 1.00 95.56 173 ILE A O 1
ATOM 1419 N N . VAL A 1 174 ? -4.999 -12.566 -14.714 1.00 97.25 174 VAL A N 1
ATOM 1420 C CA . VAL A 1 174 ? -5.574 -13.321 -13.587 1.00 97.25 174 VAL A CA 1
ATOM 1421 C C . VAL A 1 174 ? -5.788 -14.790 -13.953 1.00 97.25 174 VAL A C 1
ATOM 1423 O O . VAL A 1 174 ? -5.283 -15.670 -13.265 1.00 97.25 174 VAL A O 1
ATOM 1426 N N . GLU A 1 175 ? -6.445 -15.073 -15.078 1.00 97.50 175 GLU A N 1
ATOM 1427 C CA . GLU A 1 175 ? -6.669 -16.436 -15.573 1.00 97.50 175 GLU A CA 1
ATOM 1428 C C . GLU A 1 175 ? -5.354 -17.198 -15.765 1.00 97.50 175 GLU A C 1
ATOM 1430 O O . GLU A 1 175 ? -5.270 -18.383 -15.452 1.00 97.50 175 GLU A O 1
ATOM 1435 N N . SER A 1 176 ? -4.307 -16.522 -16.252 1.00 97.25 176 SER A N 1
ATOM 1436 C CA . SER A 1 176 ? -2.996 -17.153 -16.421 1.00 97.25 176 SER A CA 1
ATOM 1437 C C . SER A 1 176 ? -2.275 -17.369 -15.089 1.00 97.25 176 SER A C 1
ATOM 1439 O O . SER A 1 176 ? -1.578 -18.368 -14.946 1.00 97.25 176 SER A O 1
ATOM 1441 N N . MET A 1 177 ? -2.430 -16.458 -14.122 1.00 97.50 177 MET A N 1
ATOM 1442 C CA . MET A 1 177 ? -1.896 -16.628 -12.767 1.00 97.50 177 MET A CA 1
ATOM 1443 C C . MET A 1 177 ? -2.543 -17.821 -12.064 1.00 97.50 177 MET A C 1
ATOM 1445 O O . MET A 1 177 ? -1.834 -18.595 -11.433 1.00 97.50 177 MET A O 1
ATOM 1449 N N . GLU A 1 178 ? -3.854 -18.002 -12.216 1.00 97.25 178 GLU A N 1
ATOM 1450 C CA . GLU A 1 178 ? -4.579 -19.168 -11.700 1.00 97.25 178 GLU A CA 1
ATOM 1451 C C . GLU A 1 178 ? -4.167 -20.460 -12.415 1.00 97.25 178 GLU A C 1
ATOM 1453 O O . GLU A 1 178 ? -3.840 -21.449 -11.770 1.00 97.25 178 GLU A O 1
ATOM 1458 N N . ALA A 1 179 ? -4.114 -20.457 -13.751 1.00 97.44 179 ALA A N 1
ATOM 1459 C CA . ALA A 1 179 ? -3.768 -21.648 -14.530 1.00 97.44 179 ALA A CA 1
ATOM 1460 C C . ALA A 1 179 ? -2.326 -22.139 -14.312 1.00 97.44 179 ALA A C 1
ATOM 1462 O O . ALA A 1 179 ? -2.039 -23.310 -14.559 1.00 97.44 179 ALA A O 1
ATOM 1463 N N . LEU A 1 180 ? -1.424 -21.241 -13.913 1.00 96.94 180 LEU A N 1
ATOM 1464 C CA . LEU A 1 180 ? -0.019 -21.537 -13.632 1.00 96.94 180 LEU A CA 1
ATOM 1465 C C . LEU A 1 180 ? 0.288 -21.595 -12.133 1.00 96.94 180 LEU A C 1
ATOM 1467 O O . LEU A 1 180 ? 1.466 -21.648 -11.795 1.00 96.94 180 LEU A O 1
ATOM 1471 N N . GLU A 1 181 ? -0.730 -21.525 -11.266 1.00 95.69 181 GLU A N 1
ATOM 1472 C CA . GLU A 1 181 ? -0.572 -21.556 -9.803 1.00 95.69 181 GLU A CA 1
ATOM 1473 C C . GLU A 1 181 ? 0.506 -20.557 -9.331 1.00 95.69 181 GLU A C 1
ATOM 1475 O O . GLU A 1 181 ? 1.438 -20.872 -8.602 1.00 95.69 181 GLU A O 1
ATOM 1480 N N . THR A 1 182 ? 0.435 -19.319 -9.834 1.00 96.31 182 THR A N 1
ATOM 1481 C CA . THR A 1 182 ? 1.438 -18.289 -9.536 1.00 96.31 182 THR A CA 1
ATOM 1482 C C . THR A 1 182 ? 1.327 -17.859 -8.078 1.00 96.31 182 THR A C 1
ATOM 1484 O O . THR A 1 182 ? 0.392 -17.134 -7.730 1.00 96.31 182 THR A O 1
ATOM 1487 N N . ASP A 1 183 ? 2.294 -18.253 -7.253 1.00 95.81 183 ASP A N 1
ATOM 1488 C CA . ASP A 1 183 ? 2.279 -17.991 -5.806 1.00 95.81 183 ASP A CA 1
ATOM 1489 C C . ASP A 1 183 ? 3.130 -16.801 -5.372 1.00 95.81 183 ASP A C 1
ATOM 1491 O O . ASP A 1 183 ? 2.907 -16.234 -4.301 1.00 95.81 183 ASP A O 1
ATOM 1495 N N . LEU A 1 184 ? 4.074 -16.381 -6.215 1.00 97.25 184 LEU A N 1
ATOM 1496 C CA . LEU A 1 184 ? 4.963 -15.261 -5.938 1.00 97.25 184 LEU A CA 1
ATOM 1497 C C . LEU A 1 184 ? 4.672 -14.080 -6.865 1.00 97.25 184 LEU A C 1
ATOM 1499 O O . LEU A 1 184 ? 4.711 -14.194 -8.096 1.00 97.25 184 LEU A O 1
ATOM 1503 N N . VAL A 1 185 ? 4.478 -12.906 -6.261 1.00 96.81 185 VAL A N 1
ATOM 1504 C CA . VAL A 1 185 ? 4.362 -11.633 -6.976 1.00 96.81 185 VAL A CA 1
ATOM 1505 C C . VAL A 1 185 ? 5.398 -10.644 -6.457 1.00 96.81 185 VAL A C 1
ATOM 1507 O O . VAL A 1 185 ? 5.451 -10.353 -5.269 1.00 96.81 185 VAL A O 1
ATOM 1510 N N . ILE A 1 186 ? 6.199 -10.057 -7.342 1.00 95.56 186 ILE A N 1
AT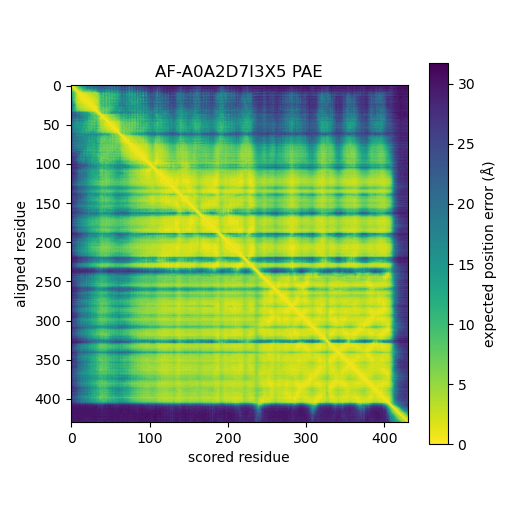OM 1511 C CA . ILE A 1 186 ? 6.994 -8.869 -7.025 1.00 95.56 186 ILE A CA 1
ATOM 1512 C C . ILE A 1 186 ? 6.217 -7.649 -7.496 1.00 95.56 186 ILE A C 1
ATOM 1514 O O . ILE A 1 186 ? 6.077 -7.423 -8.697 1.00 95.56 186 ILE A O 1
ATOM 1518 N N . TYR A 1 187 ? 5.716 -6.864 -6.550 1.00 93.12 187 TYR A N 1
ATOM 1519 C CA . TYR A 1 187 ? 4.904 -5.691 -6.822 1.00 93.12 187 TYR A CA 1
ATOM 1520 C C . TYR A 1 187 ? 5.672 -4.386 -6.583 1.00 93.12 187 TYR A C 1
ATOM 1522 O O . TYR A 1 187 ? 6.328 -4.210 -5.561 1.00 93.12 187 TYR A O 1
ATOM 1530 N N . ASN A 1 188 ? 5.557 -3.426 -7.495 1.00 88.69 188 ASN A N 1
ATOM 1531 C CA . ASN A 1 188 ? 6.157 -2.100 -7.393 1.00 88.69 188 ASN A CA 1
ATOM 1532 C C . ASN A 1 188 ? 5.068 -1.012 -7.315 1.00 88.69 188 ASN A C 1
ATOM 1534 O O . ASN A 1 188 ? 4.247 -0.861 -8.213 1.00 88.69 188 ASN A O 1
ATOM 1538 N N . PHE A 1 189 ? 5.057 -0.196 -6.258 1.00 82.50 189 PHE A N 1
ATOM 1539 C CA . PHE A 1 189 ? 3.989 0.797 -6.069 1.00 82.50 189 PHE A CA 1
ATOM 1540 C C . PHE A 1 189 ? 3.965 1.933 -7.096 1.00 82.50 189 PHE A C 1
ATOM 1542 O O . PHE A 1 189 ? 2.935 2.581 -7.196 1.00 82.50 189 PHE A O 1
ATOM 1549 N N . THR A 1 190 ? 5.060 2.201 -7.814 1.00 69.19 190 THR A N 1
ATOM 1550 C CA . THR A 1 190 ? 5.127 2.779 -9.176 1.00 69.19 190 THR A CA 1
ATOM 1551 C C . THR A 1 190 ? 6.596 3.031 -9.508 1.00 69.19 190 THR A C 1
ATOM 1553 O O . THR A 1 190 ? 7.293 3.689 -8.735 1.00 69.19 190 THR A O 1
ATOM 1556 N N . GLN A 1 191 ? 7.043 2.656 -10.706 1.00 59.72 191 GLN A N 1
ATOM 1557 C CA . GLN A 1 191 ? 8.360 3.067 -11.207 1.00 59.72 191 GLN A CA 1
ATOM 1558 C C . GLN A 1 191 ? 8.362 4.494 -11.794 1.00 59.72 191 GLN A C 1
ATOM 1560 O O . GLN A 1 191 ? 9.403 5.147 -11.836 1.00 59.72 191 GLN A O 1
ATOM 1565 N N . PHE A 1 192 ? 7.198 4.996 -12.224 1.00 67.94 192 PHE A N 1
ATOM 1566 C CA . PHE A 1 192 ? 7.056 6.289 -12.894 1.00 67.94 192 PHE A CA 1
ATOM 1567 C C . PHE A 1 192 ? 6.034 7.166 -12.171 1.00 67.94 192 PHE A C 1
ATOM 1569 O O . PHE A 1 192 ? 4.844 6.873 -12.196 1.00 67.94 192 PHE A O 1
ATOM 1576 N N . TYR A 1 193 ? 6.480 8.283 -11.588 1.00 67.69 193 TYR A N 1
ATOM 1577 C CA . TYR A 1 193 ? 5.596 9.248 -10.909 1.00 67.69 193 TYR A CA 1
ATOM 1578 C C . TYR A 1 193 ? 4.508 9.847 -11.799 1.00 67.69 193 TYR A C 1
ATOM 1580 O O . TYR A 1 193 ? 3.536 10.398 -11.299 1.00 67.69 193 TYR A O 1
ATOM 1588 N N . SER A 1 194 ? 4.711 9.815 -13.115 1.00 71.50 194 SER A N 1
ATOM 1589 C CA . SER A 1 194 ? 3.766 10.350 -14.089 1.00 71.50 194 SER A CA 1
ATOM 1590 C C . SER A 1 194 ? 2.582 9.428 -14.358 1.00 71.50 194 SER A C 1
ATOM 1592 O O . SER A 1 194 ? 1.687 9.838 -15.089 1.00 71.50 194 SER A O 1
ATOM 1594 N N . PHE A 1 195 ? 2.605 8.188 -13.863 1.00 77.50 195 PHE A N 1
ATOM 1595 C CA . PHE A 1 195 ? 1.511 7.245 -14.060 1.00 77.50 195 PHE A CA 1
ATOM 1596 C C . PHE A 1 195 ? 0.634 7.171 -12.827 1.00 77.50 195 PHE A C 1
ATOM 1598 O O . PHE A 1 195 ? 1.117 7.160 -11.692 1.00 77.50 195 PHE A O 1
ATOM 1605 N N . ASP A 1 196 ? -0.662 7.077 -13.096 1.00 81.88 196 ASP A N 1
ATOM 1606 C CA . ASP A 1 196 ? -1.650 6.793 -12.077 1.00 81.88 196 ASP A CA 1
ATOM 1607 C C . ASP A 1 196 ? -1.367 5.419 -11.444 1.00 81.88 196 ASP A C 1
ATOM 1609 O O . ASP A 1 196 ? -0.758 4.541 -12.074 1.00 81.88 196 ASP A O 1
ATOM 1613 N N . PRO A 1 197 ? -1.787 5.203 -10.190 1.00 84.62 197 PRO A N 1
ATOM 1614 C CA . PRO A 1 197 ? -1.643 3.914 -9.530 1.00 84.62 197 PRO A CA 1
ATOM 1615 C C . PRO A 1 197 ? -2.291 2.763 -10.313 1.00 84.62 197 PRO A C 1
ATOM 1617 O O . PRO A 1 197 ? -3.247 2.961 -11.063 1.00 84.62 197 PRO A O 1
ATOM 1620 N N . VAL A 1 198 ? -1.816 1.533 -10.086 1.00 86.69 198 VAL A N 1
ATOM 1621 C CA . VAL A 1 198 ? -2.307 0.326 -10.784 1.00 86.69 198 VAL A CA 1
ATOM 1622 C C . VAL A 1 198 ? -3.814 0.152 -10.647 1.00 86.69 198 VAL A C 1
ATOM 1624 O O . VAL A 1 198 ? -4.468 -0.168 -11.629 1.00 86.69 198 VAL A O 1
ATOM 1627 N N . TRP A 1 199 ? -4.393 0.425 -9.478 1.00 88.62 199 TRP A N 1
ATOM 1628 C CA . TRP A 1 199 ? -5.837 0.285 -9.270 1.00 88.62 199 TRP A CA 1
ATOM 1629 C C . TRP A 1 199 ? -6.692 1.224 -10.131 1.00 88.62 199 TRP A C 1
ATOM 1631 O O . TRP A 1 199 ? -7.880 0.969 -10.291 1.00 88.62 199 TRP A O 1
ATOM 1641 N N . GLU A 1 200 ? -6.127 2.295 -10.697 1.00 88.88 200 GLU A N 1
ATOM 1642 C CA . GLU A 1 200 ? -6.874 3.192 -11.587 1.00 88.88 200 GLU A CA 1
ATOM 1643 C C . GLU A 1 200 ? -6.973 2.656 -13.019 1.00 88.88 200 GLU A C 1
ATOM 1645 O O . GLU A 1 200 ? -7.953 2.927 -13.710 1.00 88.88 200 GLU A O 1
ATOM 1650 N N . HIS A 1 201 ? -5.986 1.878 -13.468 1.00 87.88 201 HIS A N 1
ATOM 1651 C CA . HIS A 1 201 ? -5.899 1.418 -14.858 1.00 87.88 201 HIS A CA 1
ATOM 1652 C C . HIS A 1 201 ? -5.820 -0.101 -15.029 1.00 87.88 201 HIS A C 1
ATOM 1654 O O . HIS A 1 201 ? -5.826 -0.576 -16.164 1.00 87.88 201 HIS A O 1
ATOM 1660 N N . ALA A 1 202 ? -5.739 -0.853 -13.934 1.00 91.81 202 ALA A N 1
ATOM 1661 C CA . ALA A 1 202 ? -5.838 -2.305 -13.872 1.00 91.81 202 ALA A CA 1
ATOM 1662 C C . ALA A 1 202 ? -6.678 -2.757 -12.646 1.00 91.81 202 ALA A C 1
ATOM 1664 O O . ALA A 1 202 ? -6.174 -3.491 -11.788 1.00 91.81 202 ALA A O 1
ATOM 1665 N N . PRO A 1 203 ? -7.922 -2.257 -12.482 1.00 93.06 203 PRO A N 1
ATOM 1666 C CA . PRO A 1 203 ? -8.703 -2.445 -11.258 1.00 93.06 203 PRO A CA 1
ATOM 1667 C C . PRO A 1 203 ? -9.032 -3.912 -10.970 1.00 93.06 203 PRO A C 1
ATOM 1669 O O . PRO A 1 203 ? -8.993 -4.312 -9.812 1.00 93.06 203 PRO A O 1
ATOM 1672 N N . VAL A 1 204 ? -9.304 -4.717 -12.004 1.00 95.12 204 VAL A N 1
ATOM 1673 C CA . VAL A 1 204 ? -9.664 -6.136 -11.841 1.00 95.12 204 VAL A CA 1
ATOM 1674 C C . VAL A 1 204 ? -8.455 -6.937 -11.368 1.00 95.12 204 VAL A C 1
ATOM 1676 O O . VAL A 1 204 ? -8.554 -7.724 -10.431 1.00 95.12 204 VAL A O 1
ATOM 1679 N N . LEU A 1 205 ? -7.285 -6.685 -11.964 1.00 95.19 205 LEU A N 1
ATOM 1680 C CA . LEU A 1 205 ? -6.037 -7.308 -11.527 1.00 95.19 205 LEU A CA 1
ATOM 1681 C C . LEU A 1 205 ? -5.681 -6.875 -10.101 1.00 95.19 205 LEU A C 1
ATOM 1683 O O . LEU A 1 205 ? -5.254 -7.698 -9.299 1.00 95.19 205 LEU A O 1
ATOM 1687 N N . PHE A 1 206 ? -5.852 -5.593 -9.773 1.00 95.00 206 PHE A N 1
ATOM 1688 C CA . PHE A 1 206 ? -5.555 -5.094 -8.435 1.00 95.00 206 PHE A CA 1
ATOM 1689 C C . PHE A 1 206 ? -6.475 -5.698 -7.371 1.00 95.00 206 PHE A C 1
ATOM 1691 O O . PHE A 1 206 ? -5.976 -6.111 -6.330 1.00 95.00 206 PHE A O 1
ATOM 1698 N N . GLU A 1 207 ? -7.783 -5.790 -7.626 1.00 96.19 207 GLU A N 1
ATOM 1699 C CA . GLU A 1 207 ? -8.724 -6.448 -6.713 1.00 96.19 207 GLU A CA 1
ATOM 1700 C C . GLU A 1 207 ? -8.361 -7.922 -6.506 1.00 96.19 207 GLU A C 1
ATOM 1702 O O . GLU A 1 207 ? -8.248 -8.362 -5.365 1.00 96.19 207 GLU A O 1
ATOM 1707 N N . TYR A 1 208 ? -8.047 -8.651 -7.581 1.00 96.19 208 TYR A N 1
ATOM 1708 C CA . TYR A 1 208 ? -7.567 -10.029 -7.478 1.00 96.19 208 TYR A CA 1
ATOM 1709 C C . TYR A 1 208 ? -6.306 -10.148 -6.605 1.00 96.19 208 TYR A C 1
ATOM 1711 O O . TYR A 1 208 ? -6.235 -11.027 -5.748 1.00 96.19 208 TYR A O 1
ATOM 1719 N N . LEU A 1 209 ? -5.327 -9.251 -6.769 1.00 96.00 209 LEU A N 1
ATOM 1720 C CA . LEU A 1 209 ? -4.131 -9.248 -5.923 1.00 96.00 209 LEU A CA 1
ATOM 1721 C C . LEU A 1 209 ? -4.454 -8.936 -4.456 1.00 96.00 209 LEU A C 1
ATOM 1723 O O . LEU A 1 209 ? -3.799 -9.476 -3.574 1.00 96.00 209 LEU A O 1
ATOM 1727 N N . VAL A 1 210 ? -5.434 -8.069 -4.188 1.00 95.25 210 VAL A N 1
ATOM 1728 C CA . VAL A 1 210 ? -5.870 -7.745 -2.821 1.00 95.25 210 VAL A CA 1
ATOM 1729 C C . VAL A 1 210 ? -6.526 -8.936 -2.136 1.00 95.25 210 VAL A C 1
ATOM 1731 O O . VAL A 1 210 ? -6.299 -9.133 -0.949 1.00 95.25 210 VAL A O 1
ATOM 1734 N N . ASP A 1 211 ? -7.308 -9.716 -2.874 1.00 93.94 211 ASP A N 1
ATOM 1735 C CA . ASP A 1 211 ? -8.077 -10.827 -2.311 1.00 93.94 211 ASP A CA 1
ATOM 1736 C C . ASP A 1 211 ? -7.271 -12.127 -2.169 1.00 93.94 211 ASP A C 1
ATOM 1738 O O . ASP A 1 211 ? -7.707 -13.027 -1.459 1.00 93.94 211 ASP A O 1
ATOM 1742 N N . ASN A 1 212 ? -6.130 -12.255 -2.856 1.00 95.06 212 ASN A N 1
ATOM 1743 C CA . ASN A 1 212 ? -5.398 -13.526 -2.944 1.00 95.06 212 ASN A CA 1
ATOM 1744 C C . ASN A 1 212 ? -3.937 -13.448 -2.489 1.00 95.06 212 ASN A C 1
ATOM 1746 O O . ASN A 1 212 ? -3.281 -14.485 -2.416 1.00 95.06 212 ASN A O 1
ATOM 1750 N N . PHE A 1 213 ? -3.393 -12.257 -2.226 1.00 95.50 213 PHE A N 1
ATOM 1751 C CA . PHE A 1 213 ? -1.979 -12.091 -1.896 1.00 95.50 213 PHE A CA 1
ATOM 1752 C C . PHE A 1 213 ? -1.768 -11.158 -0.708 1.00 95.50 213 PHE A C 1
ATOM 1754 O O . PHE A 1 213 ? -2.445 -10.144 -0.562 1.00 95.50 213 PHE A O 1
ATOM 1761 N N . THR A 1 214 ? -0.737 -11.449 0.087 1.00 93.69 214 THR A N 1
ATOM 1762 C CA . THR A 1 214 ? -0.322 -10.631 1.236 1.00 93.69 214 THR A CA 1
ATOM 1763 C C . THR A 1 214 ? 1.133 -10.199 1.104 1.00 93.69 214 THR A C 1
ATOM 1765 O O . THR A 1 214 ? 1.935 -10.861 0.444 1.00 93.69 214 THR A O 1
ATOM 1768 N N . ILE A 1 215 ? 1.510 -9.075 1.723 1.00 93.88 215 ILE A N 1
ATOM 1769 C CA . ILE A 1 215 ? 2.910 -8.629 1.719 1.00 93.88 215 ILE A CA 1
ATOM 1770 C C . ILE A 1 215 ? 3.743 -9.556 2.611 1.00 93.88 215 ILE A C 1
ATOM 1772 O O . ILE A 1 215 ? 3.633 -9.510 3.831 1.00 93.88 215 ILE A O 1
ATOM 1776 N N . HIS A 1 216 ? 4.663 -10.305 2.008 1.00 94.00 216 HIS A N 1
ATOM 1777 C CA . HIS A 1 216 ? 5.663 -11.095 2.731 1.00 94.00 216 HIS A CA 1
ATOM 1778 C C . HIS A 1 216 ? 6.909 -10.278 3.070 1.00 94.00 216 HIS A C 1
ATOM 1780 O O . HIS A 1 216 ? 7.542 -10.474 4.109 1.00 94.00 216 HIS A O 1
ATOM 1786 N N . ARG A 1 217 ? 7.310 -9.371 2.170 1.00 93.25 217 ARG A N 1
ATOM 1787 C CA . ARG A 1 217 ? 8.546 -8.603 2.334 1.00 93.25 217 ARG A CA 1
ATOM 1788 C C . ARG A 1 217 ? 8.468 -7.240 1.675 1.00 93.25 217 ARG A C 1
ATOM 1790 O O . ARG A 1 217 ? 8.085 -7.123 0.517 1.00 93.25 217 ARG A O 1
ATOM 1797 N N . VAL A 1 218 ? 8.955 -6.226 2.383 1.00 91.94 218 VAL A N 1
ATOM 1798 C CA . VAL A 1 218 ? 9.259 -4.907 1.817 1.00 91.94 218 VAL A CA 1
ATOM 1799 C C . VAL A 1 218 ? 10.765 -4.810 1.606 1.00 91.94 218 VAL A C 1
ATOM 1801 O O . VAL A 1 218 ? 11.543 -5.000 2.544 1.00 91.94 218 VAL A O 1
ATOM 1804 N N . PHE A 1 219 ? 11.201 -4.553 0.374 1.00 90.06 219 PHE A N 1
ATOM 1805 C CA . PHE A 1 219 ? 12.626 -4.443 0.069 1.00 90.06 219 PHE A CA 1
ATOM 1806 C C . PHE A 1 219 ? 13.140 -3.065 0.486 1.00 90.06 219 PHE A C 1
ATOM 1808 O O . PHE A 1 219 ? 12.571 -2.043 0.110 1.00 90.06 219 PHE A O 1
ATOM 1815 N N . ASN A 1 220 ? 14.205 -3.019 1.292 1.00 80.25 220 ASN A N 1
ATOM 1816 C CA . ASN A 1 220 ? 14.767 -1.741 1.712 1.00 80.25 220 ASN A CA 1
ATOM 1817 C C . ASN A 1 220 ? 15.650 -1.161 0.613 1.00 80.25 220 ASN A C 1
ATOM 1819 O O . ASN A 1 220 ? 16.633 -1.761 0.186 1.00 80.25 220 ASN A O 1
ATOM 1823 N N . THR A 1 221 ? 15.307 0.052 0.225 1.00 68.31 221 THR A N 1
ATOM 1824 C CA . THR A 1 221 ? 16.004 0.854 -0.758 1.00 68.31 221 THR A CA 1
ATOM 1825 C C . THR A 1 221 ? 16.045 2.266 -0.208 1.00 68.31 221 THR A C 1
ATOM 1827 O O . THR A 1 221 ? 15.151 3.060 -0.494 1.00 68.31 221 THR A O 1
ATOM 1830 N N . GLU A 1 222 ? 17.036 2.577 0.627 1.00 65.06 222 GLU A N 1
ATOM 1831 C CA . GLU A 1 222 ? 17.132 3.866 1.336 1.00 65.06 222 GLU A CA 1
ATOM 1832 C C . GLU A 1 222 ? 16.904 5.082 0.419 1.00 65.06 222 GLU A C 1
ATOM 1834 O O . GLU A 1 222 ? 16.386 6.105 0.861 1.00 65.06 222 GLU A O 1
ATOM 1839 N N . ASN A 1 223 ? 17.199 4.922 -0.873 1.00 63.81 223 ASN A N 1
ATOM 1840 C CA . ASN A 1 223 ? 17.140 5.973 -1.876 1.00 63.81 223 ASN A CA 1
ATOM 1841 C C . ASN A 1 223 ? 16.109 5.743 -2.995 1.00 63.81 223 ASN A C 1
ATOM 1843 O O . ASN A 1 223 ? 15.926 6.626 -3.833 1.00 63.81 223 ASN A O 1
ATOM 1847 N N . TRP A 1 224 ? 15.379 4.618 -3.009 1.00 67.56 224 TRP A N 1
ATOM 1848 C CA . TRP A 1 224 ? 14.227 4.508 -3.909 1.00 67.56 224 TRP A CA 1
ATOM 1849 C C . TRP A 1 224 ? 12.974 5.023 -3.228 1.00 67.56 224 TRP A C 1
ATOM 1851 O O . TRP A 1 224 ? 12.630 4.658 -2.104 1.00 67.56 224 TRP A O 1
ATOM 1861 N N . VAL A 1 225 ? 12.240 5.844 -3.965 1.00 64.81 225 VAL A N 1
ATOM 1862 C CA . VAL A 1 225 ? 11.051 6.505 -3.437 1.00 64.81 225 VAL A CA 1
ATOM 1863 C C . VAL A 1 225 ? 9.878 5.542 -3.284 1.00 64.81 225 VA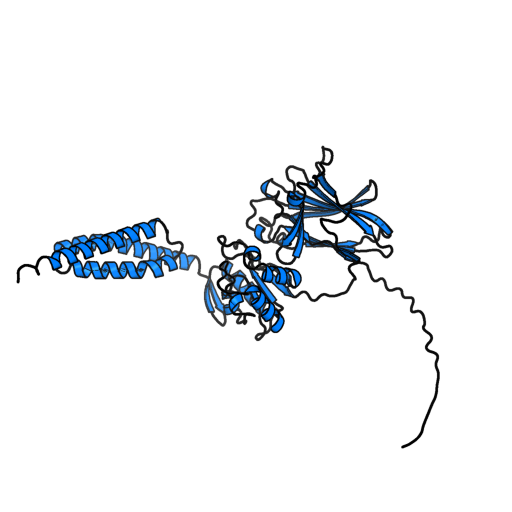L A C 1
ATOM 1865 O O . VAL A 1 225 ? 9.012 5.772 -2.451 1.00 64.81 225 VAL A O 1
ATOM 1868 N N . ARG A 1 226 ? 9.834 4.424 -4.006 1.00 76.62 226 ARG A N 1
ATOM 1869 C CA . ARG A 1 226 ? 8.810 3.400 -3.782 1.00 76.62 226 ARG A CA 1
ATOM 1870 C C . ARG A 1 226 ? 9.471 2.024 -3.783 1.00 76.62 226 ARG A C 1
ATOM 1872 O O . ARG A 1 226 ? 9.866 1.567 -4.855 1.00 76.62 226 ARG A O 1
ATOM 1879 N N . PRO A 1 227 ? 9.664 1.401 -2.605 1.00 82.62 227 PRO A N 1
ATOM 1880 C CA . PRO A 1 227 ? 10.291 0.092 -2.543 1.00 82.62 227 PRO A CA 1
ATOM 1881 C C . PRO A 1 227 ? 9.390 -0.942 -3.228 1.00 82.62 227 PRO A C 1
ATOM 1883 O O . PRO A 1 227 ? 8.167 -0.886 -3.046 1.00 82.62 227 PRO A O 1
ATOM 1886 N N . PRO A 1 228 ? 9.952 -1.891 -3.994 1.00 90.12 228 PRO A N 1
ATOM 1887 C CA . PRO A 1 228 ? 9.193 -3.063 -4.379 1.00 90.12 228 PRO A CA 1
ATOM 1888 C C . PRO A 1 228 ? 8.844 -3.879 -3.129 1.00 90.12 228 PRO A C 1
ATOM 1890 O O . PRO A 1 228 ? 9.505 -3.796 -2.086 1.00 90.12 228 PRO A O 1
ATOM 1893 N N . VAL A 1 229 ? 7.810 -4.695 -3.248 1.00 93.50 229 VAL A N 1
ATOM 1894 C CA . VAL A 1 229 ? 7.383 -5.651 -2.232 1.00 93.50 229 VAL A CA 1
ATOM 1895 C C . VAL A 1 229 ? 7.244 -7.023 -2.862 1.00 93.50 229 VAL A C 1
ATOM 1897 O O . VAL A 1 229 ? 6.892 -7.140 -4.034 1.00 93.50 229 VAL A O 1
ATOM 1900 N N . ALA A 1 230 ? 7.540 -8.059 -2.093 1.00 96.06 230 ALA A N 1
ATOM 1901 C CA . ALA A 1 230 ? 7.171 -9.414 -2.448 1.00 96.06 230 ALA A CA 1
ATOM 1902 C C . ALA A 1 230 ? 5.846 -9.759 -1.780 1.00 96.06 230 ALA A C 1
ATOM 1904 O O . ALA A 1 230 ? 5.662 -9.498 -0.585 1.00 96.06 230 ALA A O 1
ATOM 1905 N N . LEU A 1 231 ? 4.961 -10.355 -2.562 1.00 96.62 231 LEU A N 1
ATOM 1906 C CA . LEU A 1 231 ? 3.693 -10.891 -2.120 1.00 96.62 231 LEU A CA 1
ATOM 1907 C C . LEU A 1 231 ? 3.712 -12.401 -2.267 1.00 96.62 231 LEU A C 1
ATOM 1909 O O . LEU A 1 231 ? 4.199 -12.901 -3.284 1.00 96.62 231 LEU A O 1
ATOM 1913 N N . GLY A 1 232 ? 3.153 -13.093 -1.287 1.00 95.75 232 GLY A N 1
ATOM 1914 C CA . GLY A 1 232 ? 2.838 -14.508 -1.409 1.00 95.75 232 GLY A CA 1
ATOM 1915 C C . GLY A 1 232 ? 1.339 -14.725 -1.457 1.00 95.75 232 GLY A C 1
ATOM 1916 O O . GLY A 1 232 ? 0.576 -13.923 -0.906 1.00 95.75 232 GLY A O 1
ATOM 1917 N N . ARG A 1 233 ? 0.932 -15.791 -2.143 1.00 93.75 233 ARG A N 1
ATOM 1918 C CA . ARG A 1 233 ? -0.461 -16.223 -2.179 1.00 93.75 233 ARG A CA 1
ATOM 1919 C C . ARG A 1 233 ? -0.912 -16.619 -0.776 1.00 93.75 233 ARG A C 1
ATOM 1921 O O . ARG A 1 233 ? -0.228 -17.368 -0.079 1.00 93.75 233 ARG A O 1
ATOM 1928 N N . GLU A 1 234 ? -2.060 -16.101 -0.366 1.00 83.25 234 GLU A N 1
ATOM 1929 C CA . GLU A 1 234 ? -2.674 -16.471 0.899 1.00 83.25 234 GLU A CA 1
ATOM 1930 C C . GLU A 1 234 ? -3.317 -17.850 0.762 1.00 83.25 234 GLU A C 1
ATOM 1932 O O . GLU A 1 234 ? -4.237 -18.057 -0.030 1.00 83.25 234 GLU A O 1
ATOM 1937 N N . VAL A 1 235 ? -2.828 -18.812 1.540 1.00 72.31 235 VAL A N 1
ATOM 1938 C CA . VAL A 1 235 ? -3.555 -20.057 1.766 1.00 72.31 235 VAL A CA 1
ATOM 1939 C C . VAL A 1 235 ? -4.487 -19.778 2.934 1.00 72.31 235 VAL A C 1
ATOM 1941 O O . VAL A 1 235 ? -4.017 -19.543 4.042 1.00 72.31 235 VAL A O 1
ATOM 1944 N N . LEU A 1 236 ? -5.798 -19.764 2.684 1.00 61.03 236 LEU A N 1
ATOM 1945 C CA . LEU A 1 236 ? -6.809 -19.605 3.730 1.00 61.03 236 LEU A CA 1
ATOM 1946 C C . LEU A 1 236 ? -6.701 -20.771 4.728 1.00 61.03 236 LEU A C 1
ATOM 1948 O O . LEU A 1 236 ? -7.328 -21.818 4.551 1.00 61.03 236 LEU A O 1
ATOM 1952 N N . GLU A 1 237 ? -5.902 -20.607 5.778 1.00 57.78 237 GLU A N 1
ATOM 1953 C CA . GLU A 1 237 ? -5.924 -21.486 6.941 1.00 57.78 237 GLU A CA 1
ATOM 1954 C C . GLU A 1 237 ? -7.215 -21.187 7.712 1.00 57.78 237 GLU A C 1
ATOM 1956 O O . GLU A 1 237 ? -7.346 -20.182 8.412 1.00 57.78 237 GLU A O 1
ATOM 1961 N N . VAL A 1 238 ? -8.226 -22.044 7.534 1.00 57.56 238 VAL A N 1
ATOM 1962 C CA . VAL A 1 238 ? -9.525 -21.949 8.223 1.00 57.56 238 VAL A CA 1
ATOM 1963 C C . VAL A 1 238 ? -9.369 -22.421 9.673 1.00 57.56 238 VAL A C 1
ATOM 1965 O O . VAL A 1 238 ? -9.986 -23.393 10.101 1.00 57.56 238 VAL A O 1
ATOM 1968 N N . ASP A 1 239 ? -8.520 -21.749 10.442 1.00 61.34 239 ASP A N 1
ATOM 1969 C CA . ASP A 1 239 ? -8.218 -22.156 11.816 1.00 61.34 239 ASP A CA 1
ATOM 1970 C C . ASP A 1 239 ? -9.220 -21.583 12.825 1.00 61.34 239 ASP A C 1
ATOM 1972 O O . ASP A 1 239 ? -9.336 -22.069 13.952 1.00 61.34 239 ASP A O 1
ATOM 1976 N N . SER A 1 240 ? -10.003 -20.566 12.452 1.00 69.81 240 SER A N 1
ATOM 1977 C CA . SER A 1 240 ? -11.082 -20.042 13.297 1.00 69.81 240 SER A CA 1
ATOM 1978 C C . SER A 1 240 ? -12.221 -19.457 12.462 1.00 69.81 240 SER A C 1
ATOM 1980 O O . SER A 1 240 ? -11.971 -18.641 11.576 1.00 69.81 240 SER A O 1
ATOM 1982 N N . PRO A 1 241 ? -13.485 -19.829 12.728 1.00 80.81 241 PRO A N 1
ATOM 1983 C CA . PRO A 1 241 ? -14.608 -19.271 11.996 1.00 80.81 241 PRO A CA 1
ATOM 1984 C C . PRO A 1 241 ? -14.770 -17.782 12.322 1.00 80.81 241 PRO A C 1
ATOM 1986 O O . PRO A 1 241 ? -14.807 -17.376 13.490 1.00 80.81 241 PRO A O 1
ATOM 1989 N N . VAL A 1 242 ? -14.903 -16.973 11.271 1.00 82.88 242 VAL A N 1
ATOM 1990 C CA . VAL A 1 242 ? -15.245 -15.553 11.373 1.00 82.88 242 VAL A CA 1
ATOM 1991 C C . VAL A 1 242 ? -16.698 -15.441 11.830 1.00 82.88 242 VAL A C 1
ATOM 1993 O O . VAL A 1 242 ? -17.623 -15.852 11.130 1.00 82.88 242 VAL A O 1
ATOM 1996 N N . ALA A 1 243 ? -16.905 -14.904 13.030 1.00 80.56 243 ALA A N 1
ATOM 1997 C CA . ALA A 1 243 ? -18.227 -14.699 13.611 1.00 80.56 243 ALA A CA 1
ATOM 1998 C C . ALA A 1 243 ? -18.872 -13.397 13.121 1.00 80.56 243 ALA A C 1
ATOM 2000 O O . ALA A 1 243 ? -20.087 -13.343 12.930 1.00 80.56 243 ALA A O 1
ATOM 2001 N N . GLN A 1 244 ? -18.071 -12.347 12.920 1.00 88.50 244 GLN A N 1
ATOM 2002 C CA . GLN A 1 244 ? -18.550 -11.052 12.446 1.00 88.50 244 GLN A CA 1
ATOM 2003 C C . GLN A 1 244 ? -17.440 -10.284 11.728 1.00 88.50 244 GLN A C 1
ATOM 2005 O O . GLN A 1 244 ? -16.322 -10.204 12.223 1.00 88.50 244 GLN A O 1
ATOM 2010 N N . ILE A 1 245 ? -17.782 -9.647 10.609 1.00 89.31 245 ILE A N 1
ATOM 2011 C CA . ILE A 1 245 ? -16.935 -8.657 9.939 1.00 89.31 245 ILE A CA 1
ATOM 2012 C C . ILE A 1 245 ? -17.483 -7.267 10.270 1.00 89.31 245 ILE A C 1
ATOM 2014 O O . ILE A 1 245 ? -18.677 -7.008 10.089 1.00 89.31 245 ILE A O 1
ATOM 2018 N N . LEU A 1 246 ? -16.634 -6.366 10.765 1.00 91.56 246 LEU A N 1
ATOM 2019 C CA . LEU A 1 246 ? -17.027 -4.988 11.049 1.00 91.56 246 LEU A CA 1
ATOM 2020 C C . LEU A 1 246 ? -17.011 -4.170 9.748 1.00 91.56 246 LEU A C 1
ATOM 2022 O O . LEU A 1 246 ? -16.039 -4.187 8.996 1.00 91.56 246 LEU A O 1
ATOM 2026 N N . SER A 1 247 ? -18.093 -3.436 9.476 1.00 91.38 247 SER A N 1
ATOM 2027 C CA . SER A 1 247 ? -18.248 -2.614 8.262 1.00 91.38 247 SER A CA 1
ATOM 2028 C C . SER A 1 247 ? -18.529 -1.153 8.599 1.00 91.38 247 SER A C 1
ATOM 2030 O O . SER A 1 247 ? -19.127 -0.825 9.630 1.00 91.38 247 SER A O 1
ATOM 2032 N N . VAL A 1 248 ? -18.165 -0.247 7.686 1.00 91.50 248 VAL A N 1
ATOM 2033 C CA . VAL A 1 248 ? -18.451 1.192 7.823 1.00 91.50 248 VAL A CA 1
ATOM 2034 C C . VAL A 1 248 ? -19.943 1.509 7.849 1.00 91.50 248 VAL A C 1
ATOM 2036 O O . VAL A 1 248 ? -20.321 2.562 8.372 1.00 91.50 248 VAL A O 1
ATOM 2039 N N . ASN A 1 249 ? -20.779 0.616 7.315 1.00 91.19 249 ASN A N 1
ATOM 2040 C CA . ASN A 1 249 ? -22.231 0.768 7.216 1.00 91.19 249 ASN A CA 1
ATOM 2041 C C . ASN A 1 249 ? -22.998 -0.010 8.294 1.00 91.19 249 ASN A C 1
ATOM 2043 O O . ASN A 1 249 ? -24.222 -0.105 8.224 1.00 91.19 249 ASN A O 1
ATOM 2047 N N . GLN A 1 250 ? -22.301 -0.566 9.289 1.00 91.62 250 GLN A N 1
ATOM 2048 C CA . GLN A 1 250 ? -22.941 -1.341 10.344 1.00 91.62 250 GLN A CA 1
ATOM 2049 C C . GLN A 1 250 ? -23.959 -0.501 11.133 1.00 91.62 250 GLN A C 1
ATOM 2051 O O . GLN A 1 250 ? -23.716 0.661 11.479 1.00 91.62 250 GLN A O 1
ATOM 2056 N N . GLU A 1 251 ? -25.105 -1.106 11.447 1.00 93.06 251 GLU A N 1
ATOM 2057 C CA . GLU A 1 251 ? -26.145 -0.458 12.238 1.00 93.06 251 GLU A CA 1
ATOM 2058 C C . GLU A 1 251 ? -25.606 -0.030 13.612 1.00 93.06 251 GLU A C 1
ATOM 2060 O O . GLU A 1 251 ? -24.851 -0.745 14.271 1.00 93.06 251 GLU A O 1
ATOM 2065 N N . GLY A 1 252 ? -25.959 1.186 14.032 1.00 92.75 252 GLY A N 1
ATOM 2066 C CA . GLY A 1 252 ? -25.486 1.762 15.289 1.00 92.75 252 GLY A CA 1
ATOM 2067 C C . GLY A 1 252 ? -24.027 2.233 15.273 1.00 92.75 252 GLY A C 1
ATOM 2068 O O . GLY A 1 252 ? -23.545 2.689 16.315 1.00 92.75 252 GLY A O 1
ATOM 2069 N N . ALA A 1 253 ? -23.318 2.167 14.140 1.00 95.81 253 ALA A N 1
ATOM 2070 C CA . ALA A 1 253 ? -21.964 2.697 14.016 1.00 95.81 253 ALA A CA 1
ATOM 2071 C C . ALA A 1 253 ? -21.948 4.234 13.923 1.00 95.81 253 ALA A C 1
ATOM 2073 O O . ALA A 1 253 ? -22.664 4.854 13.130 1.00 95.81 253 ALA A O 1
ATOM 2074 N N . SER A 1 254 ? -21.077 4.872 14.696 1.00 96.75 254 SER A N 1
ATOM 2075 C CA . SER A 1 254 ? -20.985 6.330 14.814 1.00 96.75 254 SER A CA 1
ATOM 2076 C C . SER A 1 254 ? -19.576 6.833 14.515 1.00 96.75 254 SER A C 1
ATOM 2078 O O . SER A 1 254 ? -18.591 6.112 14.649 1.00 96.75 254 SER A O 1
ATOM 2080 N N . LEU A 1 255 ? -19.494 8.080 14.056 1.00 98.25 255 LEU A N 1
ATOM 2081 C CA . LEU A 1 255 ? -18.251 8.730 13.654 1.00 98.25 255 LEU A CA 1
ATOM 2082 C C . LEU A 1 255 ? -18.229 10.147 14.221 1.00 98.25 255 LEU A C 1
ATOM 2084 O O . LEU A 1 255 ? -19.195 10.899 14.067 1.00 98.25 255 LEU A O 1
ATOM 2088 N N . TRP A 1 256 ? -17.139 10.525 14.877 1.00 98.19 256 TRP A N 1
ATOM 2089 C CA . TRP A 1 256 ? -16.952 11.873 15.411 1.00 98.19 256 TRP A CA 1
ATOM 2090 C C . TRP A 1 256 ? -15.488 12.295 15.366 1.00 98.19 256 TRP A C 1
ATOM 2092 O O . TRP A 1 256 ? -14.590 11.499 15.110 1.00 98.19 256 TRP A O 1
ATOM 2102 N N . VAL A 1 257 ? -15.257 13.581 15.613 1.00 98.00 257 VAL A N 1
ATOM 2103 C CA . VAL A 1 257 ? -13.928 14.128 15.876 1.00 98.00 257 VAL A CA 1
ATOM 2104 C C . VAL A 1 257 ? -13.860 14.530 17.343 1.00 98.00 257 VAL A C 1
ATOM 2106 O O . VAL A 1 257 ? -14.687 15.314 17.815 1.00 98.00 257 VAL A O 1
ATOM 2109 N N . GLU A 1 258 ? -12.891 13.978 18.058 1.00 96.69 258 GLU A N 1
ATOM 2110 C CA . GLU A 1 258 ? -12.616 14.243 19.465 1.00 96.69 258 GLU A CA 1
ATOM 2111 C C . GLU A 1 258 ? -11.473 15.258 19.609 1.00 96.69 258 GLU A C 1
ATOM 2113 O O . GLU A 1 258 ? -10.545 15.306 18.800 1.00 96.69 258 GLU A O 1
ATOM 2118 N N . GLN A 1 259 ? -11.546 16.098 20.641 1.00 95.12 259 GLN A N 1
ATOM 2119 C CA . GLN A 1 259 ? -10.475 17.005 21.043 1.00 95.12 259 GLN A CA 1
ATOM 2120 C C . GLN A 1 259 ? -10.474 17.097 22.568 1.00 95.12 259 GLN A C 1
ATOM 2122 O O . GLN A 1 259 ? -11.516 17.328 23.169 1.00 95.12 259 GLN A O 1
ATOM 2127 N N . LYS A 1 260 ? -9.300 16.985 23.199 1.00 87.62 260 LYS A N 1
ATOM 2128 C CA . LYS A 1 260 ? -9.154 16.846 24.664 1.00 87.62 260 LYS A CA 1
ATOM 2129 C C . LYS A 1 260 ? -9.909 17.884 25.514 1.00 87.62 260 LYS A C 1
ATOM 2131 O O . LYS A 1 260 ? -10.281 17.587 26.643 1.00 87.62 260 LYS A O 1
ATOM 2136 N N . SER A 1 261 ? -10.115 19.092 24.992 1.00 88.50 261 SER A N 1
ATOM 2137 C CA . SER A 1 261 ? -10.741 20.207 25.718 1.00 88.50 261 SER A CA 1
ATOM 2138 C C . SER A 1 261 ? -12.098 20.631 25.149 1.00 88.50 261 SER A C 1
ATOM 2140 O O . SER A 1 261 ? -12.569 21.723 25.465 1.00 88.50 261 SER A O 1
ATOM 2142 N N . ALA A 1 262 ? -12.712 19.823 24.282 1.00 91.69 262 ALA A N 1
ATOM 2143 C CA . ALA A 1 262 ? -13.981 20.147 23.641 1.00 91.69 262 ALA A CA 1
ATOM 2144 C C . ALA A 1 262 ? -14.908 18.921 23.599 1.00 91.69 262 ALA A C 1
ATOM 2146 O O . ALA A 1 262 ? -14.429 17.788 23.565 1.00 91.69 262 ALA A O 1
ATOM 2147 N N . PRO A 1 263 ? -16.237 19.124 23.592 1.00 91.88 263 PRO A N 1
ATOM 2148 C CA . PRO A 1 263 ? -17.169 18.020 23.407 1.00 91.88 263 PRO A CA 1
ATOM 2149 C C . PRO A 1 263 ? -16.954 17.336 22.041 1.00 91.88 263 PRO A C 1
ATOM 2151 O O . PRO A 1 263 ? -16.575 18.013 21.077 1.00 91.88 263 PRO A O 1
ATOM 2154 N N . PRO A 1 264 ? -17.234 16.023 21.927 1.00 94.81 264 PRO A N 1
ATOM 2155 C CA . PRO A 1 264 ? -17.167 15.302 20.660 1.00 94.81 264 PRO A CA 1
ATOM 2156 C C . PRO A 1 264 ? -18.016 15.965 19.576 1.00 94.81 264 PRO A C 1
ATOM 2158 O O . PRO A 1 264 ? -19.192 16.275 19.781 1.00 94.81 264 PRO A O 1
ATOM 2161 N N . ARG A 1 265 ? -17.432 16.154 18.391 1.00 97.12 265 ARG A N 1
ATOM 2162 C CA . ARG A 1 265 ? -18.143 16.680 17.224 1.00 97.12 265 ARG A CA 1
ATOM 2163 C C . ARG A 1 265 ? -18.527 15.534 16.300 1.00 97.12 265 ARG A C 1
ATOM 2165 O O . ARG A 1 265 ? -17.701 15.088 15.504 1.00 97.12 265 ARG A O 1
ATOM 2172 N N . PHE A 1 266 ? -19.773 15.082 16.393 1.00 97.25 266 PHE A N 1
ATOM 2173 C CA . PHE A 1 266 ? -20.308 14.042 15.514 1.00 97.25 266 PHE A CA 1
ATOM 2174 C C . PHE A 1 266 ? -20.281 14.473 14.045 1.00 97.25 266 PHE A C 1
ATOM 2176 O O . PHE A 1 266 ? -20.599 15.615 13.704 1.00 97.25 266 PHE A O 1
ATOM 2183 N N . VAL A 1 267 ? -19.866 13.550 13.182 1.00 96.19 267 VAL A N 1
ATOM 2184 C CA . VAL A 1 267 ? -19.848 13.724 11.729 1.00 96.19 267 VAL A CA 1
ATOM 2185 C C . VAL A 1 267 ? -21.235 13.368 11.202 1.00 96.19 267 VAL A C 1
ATOM 2187 O O . VAL A 1 267 ? -21.749 12.288 11.494 1.00 96.19 267 VAL A O 1
ATOM 2190 N N . SER A 1 268 ? -21.862 14.281 10.457 1.00 93.44 268 SER A N 1
ATOM 2191 C CA . SER A 1 268 ? -23.180 14.020 9.878 1.00 93.44 268 SER A CA 1
ATOM 2192 C C . SER A 1 268 ? -23.097 12.957 8.775 1.00 93.44 268 SER A C 1
ATOM 2194 O O . SER A 1 268 ? -22.059 12.847 8.114 1.00 93.44 268 SER A O 1
ATOM 2196 N N . PRO A 1 269 ? -24.185 12.202 8.530 1.00 91.06 269 PRO A N 1
ATOM 2197 C CA . PRO A 1 269 ? -24.229 11.210 7.456 1.00 91.06 269 PRO A CA 1
ATOM 2198 C C . PRO A 1 269 ? -23.804 11.772 6.089 1.00 91.06 269 PRO A C 1
ATOM 2200 O O . PRO A 1 269 ? -23.004 11.143 5.405 1.00 91.06 269 PRO A O 1
ATOM 2203 N N . ASP A 1 270 ? -24.230 12.995 5.753 1.00 92.38 270 ASP A N 1
ATOM 2204 C CA . ASP A 1 270 ? -23.981 13.639 4.450 1.00 92.38 270 ASP A CA 1
ATOM 2205 C C . ASP A 1 270 ? -22.499 13.888 4.123 1.00 92.38 270 ASP A C 1
ATOM 2207 O O . ASP A 1 270 ? -22.146 14.111 2.968 1.00 92.38 270 ASP A O 1
ATOM 2211 N N . VAL A 1 271 ? -21.618 13.890 5.129 1.00 94.94 271 VAL A N 1
ATOM 2212 C CA . VAL A 1 271 ? -20.170 14.096 4.940 1.00 94.94 271 VAL A CA 1
ATOM 2213 C C . VAL A 1 271 ? -19.341 12.936 5.491 1.00 94.94 271 VAL A C 1
ATOM 2215 O O . VAL A 1 271 ? -18.118 13.050 5.597 1.00 94.94 271 VAL A O 1
ATOM 2218 N N . ARG A 1 272 ? -19.982 11.811 5.838 1.00 94.38 272 ARG A N 1
ATOM 2219 C CA . ARG A 1 272 ? -19.317 10.622 6.393 1.00 94.38 272 ARG A CA 1
ATOM 2220 C C . ARG A 1 272 ? -18.242 10.091 5.449 1.00 94.38 272 ARG A C 1
ATOM 2222 O O . ARG A 1 272 ? -17.135 9.832 5.907 1.00 94.38 272 ARG A O 1
ATOM 2229 N N . GLU A 1 273 ? -18.524 10.047 4.148 1.00 95.62 273 GLU A N 1
ATOM 2230 C CA . GLU A 1 273 ? -17.594 9.562 3.116 1.00 95.62 273 GLU A CA 1
ATOM 2231 C C . GLU A 1 273 ? -16.319 10.401 2.970 1.00 95.62 273 GLU A C 1
ATOM 2233 O O . GLU A 1 273 ? -15.363 9.950 2.354 1.00 95.62 273 GLU A O 1
ATOM 2238 N N . VAL A 1 274 ? -16.265 11.614 3.534 1.00 96.12 274 VAL A N 1
ATOM 2239 C CA . VAL A 1 274 ? -15.034 12.426 3.583 1.00 96.12 274 VAL A CA 1
ATOM 2240 C C . VAL A 1 274 ? -14.097 11.948 4.698 1.00 96.12 274 VAL A C 1
ATOM 2242 O O . VAL A 1 274 ? -12.896 12.217 4.666 1.00 96.12 274 VAL A O 1
ATOM 2245 N N . TYR A 1 275 ? -14.644 11.280 5.713 1.00 97.38 275 TYR A N 1
ATOM 2246 C CA . TYR A 1 275 ? -13.926 10.857 6.912 1.00 97.38 275 TYR A CA 1
ATOM 2247 C C . TYR A 1 275 ? -13.742 9.347 7.015 1.00 97.38 275 TYR A C 1
ATOM 2249 O O . TYR A 1 275 ? -12.787 8.916 7.653 1.00 97.38 275 TYR A O 1
ATOM 2257 N N . LEU A 1 276 ? -14.635 8.561 6.421 1.00 97.88 276 LEU A N 1
ATOM 2258 C CA . LEU A 1 276 ? -14.658 7.114 6.548 1.00 97.88 276 LEU A CA 1
ATOM 2259 C C . LEU A 1 276 ? -15.116 6.480 5.235 1.00 97.88 276 LEU A C 1
ATOM 2261 O O . LEU A 1 276 ? -16.181 6.838 4.731 1.00 97.88 276 LEU A O 1
ATOM 2265 N N . LYS A 1 277 ? -14.343 5.532 4.704 1.00 97.25 277 LYS A N 1
ATOM 2266 C CA . LYS A 1 277 ? -14.699 4.806 3.480 1.00 97.25 277 LYS A CA 1
ATOM 2267 C C . LYS A 1 277 ? -14.105 3.398 3.472 1.00 97.25 277 LYS A C 1
ATOM 2269 O O . LYS A 1 277 ? -12.974 3.218 3.908 1.00 97.25 277 LYS A O 1
ATOM 2274 N N . GLU A 1 278 ? -14.840 2.428 2.937 1.00 96.44 278 GLU A N 1
ATOM 2275 C CA . GLU A 1 278 ? -14.262 1.135 2.547 1.00 96.44 278 GLU A CA 1
ATOM 2276 C C . GLU A 1 278 ? -13.485 1.301 1.235 1.00 96.44 278 GLU A C 1
ATOM 2278 O O . GLU A 1 278 ? -13.968 1.919 0.279 1.00 96.44 278 GLU A O 1
ATOM 2283 N N . MET A 1 279 ? -12.246 0.822 1.205 1.00 95.50 279 MET A N 1
ATOM 2284 C CA . MET A 1 279 ? -11.331 0.987 0.079 1.00 95.50 279 MET A CA 1
ATOM 2285 C C . MET A 1 279 ? -10.506 -0.282 -0.128 1.00 95.50 279 MET A C 1
ATOM 2287 O O . MET A 1 279 ? -10.304 -1.066 0.795 1.00 95.50 279 MET A O 1
ATOM 2291 N N . LEU A 1 280 ? -9.990 -0.448 -1.343 1.00 94.81 280 LEU A N 1
ATOM 2292 C CA . LEU A 1 280 ? -8.934 -1.412 -1.627 1.00 94.81 280 LEU A CA 1
ATOM 2293 C C . LEU A 1 280 ? -7.607 -0.674 -1.526 1.00 94.81 280 LEU A C 1
ATOM 2295 O O . LEU A 1 280 ? -7.358 0.273 -2.276 1.00 94.81 280 LEU A O 1
ATOM 2299 N N . TRP A 1 281 ? -6.785 -1.061 -0.562 1.00 94.62 281 TRP A N 1
ATOM 2300 C CA . TRP A 1 281 ? -5.399 -0.620 -0.479 1.00 94.62 281 TRP A CA 1
ATOM 2301 C C . TRP A 1 281 ? -4.498 -1.761 -0.914 1.00 94.62 281 TRP A C 1
ATOM 2303 O O . TRP A 1 281 ? -4.959 -2.898 -0.978 1.00 94.62 281 TRP A O 1
ATOM 2313 N N . PRO A 1 282 ? -3.221 -1.495 -1.230 1.00 91.50 282 PRO A N 1
ATOM 2314 C CA . PRO A 1 282 ? -2.351 -2.565 -1.667 1.00 91.50 282 PRO A CA 1
ATOM 2315 C C . PRO A 1 282 ? -2.310 -3.724 -0.665 1.00 91.50 282 PRO A C 1
ATOM 2317 O O . PRO A 1 282 ? -1.788 -3.588 0.446 1.00 91.50 282 PRO A O 1
ATOM 2320 N N . PHE A 1 283 ? -2.883 -4.837 -1.132 1.00 91.81 283 PHE A N 1
ATOM 2321 C CA . PHE A 1 283 ? -2.946 -6.159 -0.506 1.00 91.81 283 PHE A CA 1
ATOM 2322 C C . PHE A 1 283 ? -3.813 -6.265 0.749 1.00 91.81 283 PHE A C 1
ATOM 2324 O O . PHE A 1 283 ? -3.619 -7.193 1.523 1.00 91.81 283 PHE A O 1
ATOM 2331 N N . ARG A 1 284 ? -4.749 -5.323 0.967 1.00 94.12 284 ARG A N 1
ATOM 2332 C CA . ARG A 1 284 ? -5.750 -5.382 2.049 1.00 94.12 284 ARG A CA 1
ATOM 2333 C C . ARG A 1 284 ? -7.050 -4.658 1.675 1.00 94.12 284 ARG A C 1
ATOM 2335 O O . ARG A 1 284 ? -7.025 -3.554 1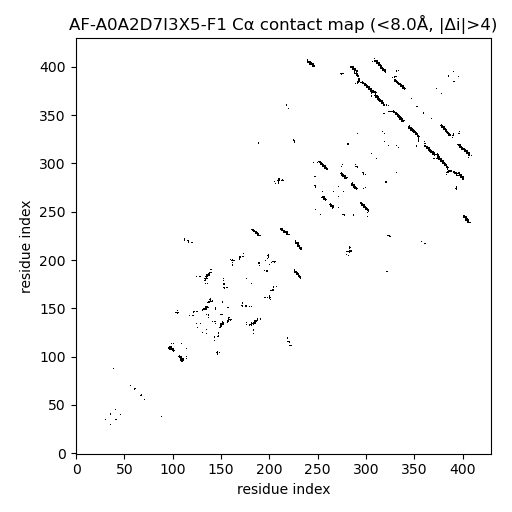.115 1.00 94.12 284 ARG A O 1
ATOM 2342 N N . ARG A 1 285 ? -8.193 -5.221 2.075 1.00 95.75 285 ARG A N 1
ATOM 2343 C CA . ARG A 1 285 ? -9.470 -4.489 2.166 1.00 95.75 285 ARG A CA 1
ATOM 2344 C C . ARG A 1 285 ? -9.441 -3.635 3.424 1.00 95.75 285 ARG A C 1
ATOM 2346 O O . ARG A 1 285 ? -9.117 -4.135 4.496 1.00 95.75 285 ARG A O 1
ATOM 2353 N N . VAL A 1 286 ? -9.741 -2.343 3.305 1.00 97.31 286 VAL A N 1
ATOM 2354 C CA . VAL A 1 286 ? -9.544 -1.401 4.412 1.00 97.31 286 VAL A CA 1
ATOM 2355 C C . VAL A 1 286 ? -10.765 -0.554 4.706 1.00 97.31 286 VAL A C 1
ATOM 2357 O O . VAL A 1 286 ? -11.472 -0.086 3.815 1.00 97.31 286 VAL A O 1
ATOM 2360 N N . ILE A 1 287 ? -10.925 -0.251 5.983 1.00 97.88 287 ILE A N 1
ATOM 2361 C CA . ILE A 1 287 ? -11.654 0.896 6.488 1.00 97.88 287 ILE A CA 1
ATOM 2362 C C . ILE A 1 287 ? -10.669 2.069 6.566 1.00 97.88 287 ILE A C 1
ATOM 2364 O O . ILE A 1 287 ? -9.897 2.223 7.518 1.00 97.88 287 ILE A O 1
ATOM 2368 N N . ALA A 1 288 ? -10.690 2.923 5.546 1.00 98.12 288 ALA A N 1
ATOM 2369 C CA . ALA A 1 288 ? -9.936 4.166 5.538 1.00 98.12 288 ALA A CA 1
ATOM 2370 C C . ALA A 1 288 ? -10.615 5.173 6.470 1.00 98.12 288 ALA A C 1
ATOM 2372 O O . ALA A 1 288 ? -11.737 5.615 6.214 1.00 98.12 288 ALA A O 1
ATOM 2373 N N . LEU A 1 289 ? -9.926 5.549 7.546 1.00 98.44 289 LEU A N 1
ATOM 2374 C CA . LEU A 1 289 ? -10.390 6.528 8.524 1.00 98.44 289 LEU A CA 1
ATOM 2375 C C . LEU A 1 289 ? -9.473 7.747 8.448 1.00 98.44 289 LEU A C 1
ATOM 2377 O O . LEU A 1 289 ? -8.318 7.713 8.869 1.00 98.44 289 LEU A O 1
ATOM 2381 N N . ARG A 1 290 ? -9.993 8.853 7.918 1.00 97.88 290 ARG A N 1
ATOM 2382 C CA . ARG A 1 290 ? -9.249 10.104 7.745 1.00 97.88 290 ARG A CA 1
ATOM 2383 C C . ARG A 1 290 ? -8.698 10.578 9.096 1.00 97.88 290 ARG A C 1
ATOM 2385 O O . ARG A 1 290 ? -9.503 10.899 9.974 1.00 97.88 290 ARG A O 1
ATOM 2392 N N . PRO A 1 291 ? -7.375 10.720 9.273 1.00 97.75 291 PRO A N 1
ATOM 2393 C CA . PRO A 1 291 ? -6.816 11.291 10.492 1.00 97.75 291 PRO A CA 1
ATOM 2394 C C . PRO A 1 291 ? -7.250 12.741 10.703 1.00 97.75 291 PRO A C 1
ATOM 2396 O O . PRO A 1 291 ? -7.468 13.481 9.742 1.00 97.75 291 PRO A O 1
ATOM 2399 N N . SER A 1 292 ? -7.310 13.170 11.960 1.00 97.69 292 SER A N 1
ATOM 2400 C CA . SER A 1 292 ? -7.437 14.587 12.318 1.00 97.69 292 SER A CA 1
ATOM 2401 C C . SER A 1 292 ? -6.120 15.125 12.888 1.00 97.69 292 SER A C 1
ATOM 2403 O O . SER A 1 292 ? -5.396 14.408 13.568 1.00 97.69 292 SER A O 1
ATOM 2405 N N . SER A 1 293 ? -5.783 16.387 12.616 1.00 96.50 293 SER A N 1
ATOM 2406 C CA . SER A 1 293 ? -4.570 17.042 13.132 1.00 96.50 293 SER A CA 1
ATOM 2407 C C . SER A 1 293 ? -4.882 18.153 14.138 1.00 96.50 293 SER A C 1
ATOM 2409 O O . SER A 1 293 ? -6.045 18.499 14.370 1.00 96.50 293 SER A O 1
ATOM 2411 N N . GLY A 1 294 ? -3.845 18.726 14.760 1.00 94.75 294 GLY A N 1
ATOM 2412 C CA . GLY A 1 294 ? -3.994 19.828 15.721 1.00 94.75 294 GLY A CA 1
ATOM 2413 C C . GLY A 1 294 ? -4.506 19.381 17.095 1.00 94.75 294 GLY A C 1
ATOM 2414 O O . GLY A 1 294 ? -5.284 20.094 17.724 1.00 94.75 294 GLY A O 1
ATOM 2415 N N . GLY A 1 295 ? -4.103 18.186 17.542 1.00 94.69 295 GLY A N 1
ATOM 2416 C CA . GLY A 1 295 ? -4.557 17.597 18.810 1.00 94.69 295 GLY A CA 1
ATOM 2417 C C . GLY A 1 295 ? -6.000 17.080 18.771 1.00 94.69 295 GLY A C 1
ATOM 2418 O O . GLY A 1 295 ? -6.639 16.978 19.817 1.00 94.69 295 GLY A O 1
ATOM 2419 N N . ARG A 1 296 ? -6.515 16.817 17.566 1.00 97.06 296 ARG A N 1
ATOM 2420 C CA . ARG A 1 296 ? -7.821 16.206 17.312 1.00 97.06 296 ARG A CA 1
ATOM 2421 C C . ARG A 1 296 ? -7.632 14.764 16.859 1.00 97.06 296 ARG A C 1
ATOM 2423 O O . ARG A 1 296 ? -6.628 14.464 16.220 1.00 97.06 296 ARG A O 1
ATOM 2430 N N . GLU A 1 297 ? -8.618 13.919 17.108 1.00 97.69 297 GLU A N 1
ATOM 2431 C CA . GLU A 1 297 ? -8.616 12.516 16.685 1.00 97.69 297 GLU A CA 1
ATOM 2432 C C . GLU A 1 297 ? -9.948 12.204 16.004 1.00 97.69 297 GLU A C 1
ATOM 2434 O O . GLU A 1 297 ? -11.009 12.595 16.493 1.00 97.69 297 GLU A O 1
ATOM 2439 N N . SER A 1 298 ? -9.906 11.543 14.852 1.00 98.44 298 SER A N 1
ATOM 2440 C CA . SER A 1 298 ? -11.114 10.996 14.235 1.00 98.44 298 SER A CA 1
ATOM 2441 C C . SER A 1 298 ? -11.411 9.657 14.890 1.00 98.44 298 SER A C 1
ATOM 2443 O O . SER A 1 298 ? -10.499 8.843 14.998 1.00 98.44 298 SER A O 1
ATOM 2445 N N . VAL A 1 299 ? -12.653 9.429 15.311 1.00 98.50 299 VAL A N 1
ATOM 2446 C CA . VAL A 1 299 ? -13.061 8.222 16.038 1.00 98.50 299 VAL A CA 1
ATOM 2447 C C . VAL A 1 299 ? -14.225 7.553 15.326 1.00 98.50 299 VAL A C 1
ATOM 2449 O O . VAL A 1 299 ? -15.296 8.149 15.190 1.00 98.50 299 VAL A O 1
ATOM 2452 N N . PHE A 1 300 ? -14.015 6.314 14.894 1.00 98.50 300 PHE A N 1
ATOM 2453 C CA . PHE A 1 300 ? -15.039 5.441 14.337 1.00 98.50 300 PHE A CA 1
ATOM 2454 C C . PHE A 1 300 ? -15.411 4.373 15.364 1.00 98.50 300 PHE A C 1
ATOM 2456 O O . PHE A 1 300 ? -14.553 3.621 15.811 1.00 98.50 300 PHE A O 1
ATOM 2463 N N . SER A 1 301 ? -16.683 4.321 15.753 1.00 98.00 301 SER A N 1
ATOM 2464 C CA . SER A 1 301 ? -17.179 3.444 16.811 1.00 98.00 301 SER A CA 1
ATOM 2465 C C . SER A 1 301 ? -18.227 2.484 16.293 1.00 98.00 301 SER A C 1
ATOM 2467 O O . SER A 1 301 ? -19.262 2.915 15.778 1.00 98.00 301 SER A O 1
ATOM 2469 N N . VAL A 1 302 ? -18.006 1.197 16.518 1.00 97.75 302 VAL A N 1
ATOM 2470 C CA . VA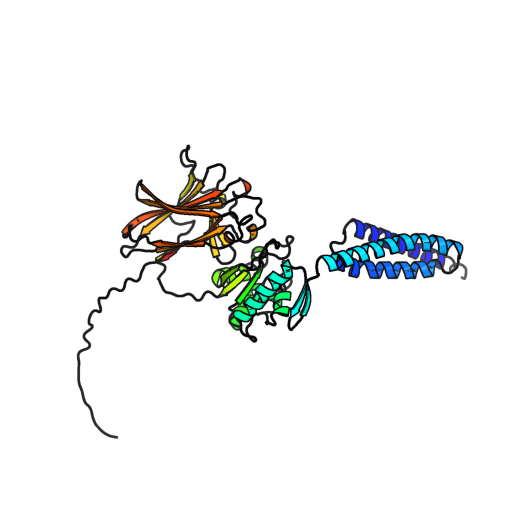L A 1 302 ? -18.852 0.110 16.030 1.00 97.75 302 VAL A CA 1
ATOM 2471 C C . VAL A 1 302 ? -19.378 -0.693 17.221 1.00 97.75 302 VAL A C 1
ATOM 2473 O O . VAL A 1 302 ? -18.585 -1.046 18.096 1.00 97.75 302 VAL A O 1
ATOM 2476 N N . PRO A 1 303 ? -20.694 -0.964 17.311 1.00 97.25 303 PRO A N 1
ATOM 2477 C CA . PRO A 1 303 ? -21.214 -1.862 18.333 1.00 97.25 303 PRO A CA 1
ATOM 2478 C C . PRO A 1 303 ? -20.763 -3.301 18.063 1.00 97.25 303 PRO A C 1
ATOM 2480 O O . PRO A 1 303 ? -20.731 -3.745 16.917 1.00 97.25 303 PRO A O 1
ATOM 2483 N N . LEU A 1 304 ? -20.442 -4.038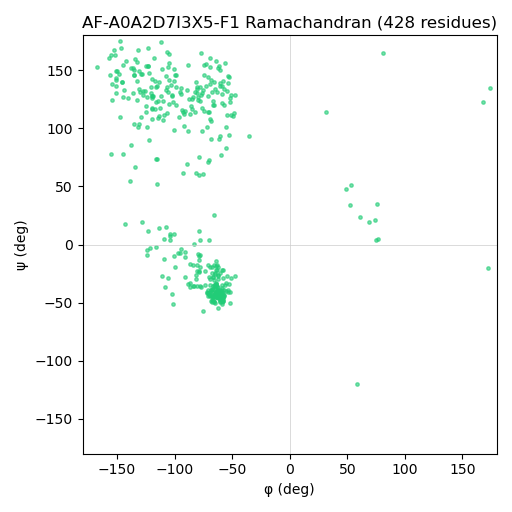 19.117 1.00 96.31 304 LEU A N 1
ATOM 2484 C CA . LEU A 1 304 ? -20.032 -5.433 19.041 1.00 96.31 304 LEU A CA 1
ATOM 2485 C C . LEU A 1 304 ? -20.645 -6.198 20.212 1.00 96.31 304 LEU A C 1
ATOM 2487 O O . LEU A 1 304 ? -20.456 -5.815 21.363 1.00 96.31 304 LEU A O 1
ATOM 2491 N N . HIS A 1 305 ? -21.349 -7.287 19.912 1.00 95.50 305 HIS A N 1
ATOM 2492 C CA . HIS A 1 305 ? -21.726 -8.268 20.922 1.00 95.50 305 HIS A CA 1
ATOM 2493 C C . HIS A 1 305 ? -20.629 -9.326 20.995 1.00 95.50 305 HIS A C 1
ATOM 2495 O O . HIS A 1 305 ? -20.411 -10.046 20.020 1.00 95.50 305 HIS A O 1
ATOM 2501 N N . VAL A 1 306 ? -19.929 -9.425 22.123 1.00 95.19 306 VAL A N 1
ATOM 2502 C CA . VAL A 1 306 ? -18.850 -10.407 22.270 1.00 95.19 306 VAL A CA 1
ATOM 2503 C C . VAL A 1 306 ? -19.466 -11.787 22.528 1.00 95.19 306 VAL A C 1
ATOM 2505 O O . VAL A 1 306 ? -20.219 -11.946 23.491 1.00 95.19 306 VAL A O 1
ATOM 2508 N N . PRO A 1 307 ? -19.160 -12.814 21.718 1.00 93.50 307 PRO A N 1
ATOM 2509 C CA . PRO A 1 307 ? -19.635 -14.175 21.947 1.00 93.50 307 PRO A CA 1
ATOM 2510 C C . PRO A 1 307 ? -19.312 -14.696 23.356 1.00 93.50 307 PRO A C 1
ATOM 2512 O O . PRO A 1 307 ? -18.259 -14.412 23.923 1.00 93.50 307 PRO A O 1
ATOM 2515 N N . LYS A 1 308 ? -20.214 -15.504 23.931 1.00 91.62 308 LYS A N 1
ATOM 2516 C CA . LYS A 1 308 ? -20.055 -16.055 25.294 1.00 91.62 308 LYS A CA 1
ATOM 2517 C C . LYS A 1 308 ? -18.837 -16.966 25.466 1.00 91.62 308 LYS A C 1
ATOM 2519 O O . LYS A 1 308 ? -18.349 -17.093 26.581 1.00 91.62 308 LYS A O 1
ATOM 2524 N N . GLY A 1 309 ? -18.381 -17.603 24.389 1.00 89.06 309 GLY A N 1
ATOM 2525 C CA . GLY A 1 309 ? -17.166 -18.425 24.381 1.00 89.06 309 GLY A CA 1
ATOM 2526 C C . GLY A 1 309 ? -15.869 -17.613 24.316 1.00 89.06 309 GLY A C 1
ATOM 2527 O O . GLY A 1 309 ? -14.802 -18.203 24.201 1.00 89.06 309 GLY A O 1
ATOM 2528 N N . GLY A 1 310 ? -15.955 -16.279 24.361 1.00 91.06 310 GLY A N 1
ATOM 2529 C CA . GLY A 1 310 ? -14.847 -15.393 24.028 1.00 91.06 310 GLY A CA 1
ATOM 2530 C C . GLY A 1 310 ? -14.704 -15.208 22.518 1.00 91.06 310 GLY A C 1
ATOM 2531 O O . GLY A 1 310 ? -15.305 -15.925 21.713 1.00 91.06 310 GLY A O 1
ATOM 2532 N N . ALA A 1 311 ? -13.937 -14.194 22.136 1.00 94.75 311 ALA A N 1
ATOM 2533 C CA . ALA A 1 311 ? -13.604 -13.912 20.750 1.00 94.75 311 ALA A CA 1
ATOM 2534 C C . ALA A 1 311 ? -12.299 -13.127 20.673 1.00 94.75 311 ALA A C 1
ATOM 2536 O O . ALA A 1 311 ? -11.877 -12.522 21.652 1.00 94.75 311 ALA A O 1
ATOM 2537 N N . HIS A 1 312 ? -11.711 -13.107 19.489 1.00 95.69 312 HIS A N 1
ATOM 2538 C CA . HIS A 1 312 ? -10.559 -12.296 19.144 1.00 95.69 312 HIS A CA 1
ATOM 2539 C C . HIS A 1 312 ? -10.964 -11.276 18.084 1.00 95.69 312 HIS A C 1
ATOM 2541 O O . HIS A 1 312 ? -11.674 -11.622 17.140 1.00 95.69 312 HIS A O 1
ATOM 2547 N N . LEU A 1 313 ? -10.529 -10.028 18.243 1.00 96.88 313 LEU A N 1
ATOM 2548 C CA . LEU A 1 313 ? -10.599 -9.012 17.197 1.00 96.88 313 LEU A CA 1
ATOM 2549 C C . LEU A 1 313 ? -9.282 -9.024 16.421 1.00 96.88 313 LEU A C 1
ATOM 2551 O O . LEU A 1 313 ? -8.248 -8.645 16.974 1.00 96.88 313 LEU A O 1
ATOM 2555 N N . LYS A 1 314 ? -9.348 -9.416 15.150 1.00 96.50 314 LYS A N 1
ATOM 2556 C CA . LYS A 1 314 ? -8.231 -9.439 14.207 1.00 96.50 314 LYS A CA 1
ATOM 2557 C C . LYS A 1 314 ? -8.351 -8.292 13.209 1.00 96.50 314 LYS A C 1
ATOM 2559 O O . LYS A 1 314 ? -9.423 -8.040 12.664 1.00 96.50 314 LYS A O 1
ATOM 2564 N N . THR A 1 315 ? -7.271 -7.548 13.022 1.00 97.31 315 THR A N 1
ATOM 2565 C CA . THR A 1 315 ? -7.173 -6.435 12.066 1.00 97.31 315 THR A CA 1
ATOM 2566 C C . THR A 1 315 ? -5.710 -6.040 11.924 1.00 97.31 315 THR A C 1
ATOM 2568 O O . THR A 1 315 ? -4.958 -6.145 12.884 1.00 97.31 315 THR A O 1
ATOM 2571 N N . ALA A 1 316 ? -5.301 -5.494 10.792 1.00 97.69 316 ALA A N 1
ATOM 2572 C CA . ALA A 1 316 ? -4.061 -4.748 10.667 1.00 97.69 316 ALA A CA 1
ATOM 2573 C C . ALA A 1 316 ? -4.294 -3.236 10.546 1.00 97.69 316 ALA A C 1
ATOM 2575 O O . ALA A 1 316 ? -5.381 -2.753 10.234 1.00 97.69 316 ALA A O 1
ATOM 2576 N N . PHE A 1 317 ? -3.242 -2.444 10.726 1.00 98.25 317 PHE A N 1
ATOM 2577 C CA . PHE A 1 317 ? -3.259 -1.026 10.369 1.00 98.25 317 PHE A CA 1
ATOM 2578 C C . PHE A 1 317 ? -1.981 -0.615 9.651 1.00 98.25 317 PHE A C 1
ATOM 2580 O O . PHE A 1 317 ? -0.910 -1.189 9.853 1.00 98.25 317 PHE A O 1
ATOM 2587 N N . ALA A 1 318 ? -2.095 0.404 8.803 1.00 97.25 318 ALA A N 1
ATOM 2588 C CA . ALA A 1 318 ? -0.955 0.962 8.095 1.00 97.25 318 ALA A CA 1
ATOM 2589 C C . ALA A 1 318 ? -1.200 2.404 7.658 1.00 97.25 318 ALA A C 1
ATOM 2591 O O . ALA A 1 318 ? -2.333 2.871 7.487 1.00 97.25 318 ALA A O 1
ATOM 2592 N N . VAL A 1 319 ? -0.094 3.093 7.384 1.00 95.94 319 VAL A N 1
ATOM 2593 C CA . VAL A 1 319 ? -0.108 4.206 6.437 1.00 95.94 319 VAL A CA 1
ATOM 2594 C C . VAL A 1 319 ? -0.121 3.628 5.029 1.00 95.94 319 VAL A C 1
ATOM 2596 O O . VAL A 1 319 ? 0.645 2.708 4.742 1.00 95.94 319 VAL A O 1
ATOM 2599 N N . HIS A 1 320 ? -0.959 4.175 4.151 1.00 93.56 320 HIS A N 1
ATOM 2600 C CA . HIS A 1 320 ? -1.121 3.660 2.793 1.00 93.56 320 HIS A CA 1
ATOM 2601 C C . HIS A 1 320 ? 0.245 3.515 2.077 1.00 93.56 320 HIS A C 1
ATOM 2603 O O . HIS A 1 320 ? 0.964 4.513 1.950 1.00 93.56 320 HIS A O 1
ATOM 2609 N N . PRO A 1 321 ? 0.590 2.331 1.525 1.00 90.12 321 PRO A N 1
ATOM 2610 C CA . PRO A 1 321 ? 1.926 2.039 0.989 1.00 90.12 321 PRO A CA 1
ATOM 2611 C C . PRO A 1 321 ? 2.480 3.026 -0.045 1.00 90.12 321 PRO A C 1
ATOM 2613 O O . PRO A 1 321 ? 3.647 3.405 0.016 1.00 90.12 321 PRO A O 1
ATOM 2616 N N . GLN A 1 322 ? 1.635 3.527 -0.952 1.00 84.75 322 GLN A N 1
ATOM 2617 C CA . GLN A 1 322 ? 2.021 4.567 -1.921 1.00 84.75 322 GLN A CA 1
ATOM 2618 C C . GLN A 1 322 ? 2.622 5.837 -1.286 1.00 84.75 322 GLN A C 1
ATOM 2620 O O . GLN A 1 322 ? 3.427 6.525 -1.910 1.00 84.75 322 GLN A O 1
ATOM 2625 N N . TRP A 1 323 ? 2.266 6.147 -0.042 1.00 85.62 323 TRP A N 1
ATOM 2626 C CA . TRP A 1 323 ? 2.693 7.367 0.629 1.00 85.62 323 TRP A CA 1
ATOM 2627 C C . TRP A 1 323 ? 3.947 7.175 1.487 1.00 85.62 323 TRP A C 1
ATOM 2629 O O . TRP A 1 323 ? 4.489 8.159 1.983 1.00 85.62 323 TRP A O 1
ATOM 2639 N N . TRP A 1 324 ? 4.484 5.959 1.620 1.00 86.75 324 TRP A N 1
ATOM 2640 C CA . TRP A 1 324 ? 5.615 5.685 2.513 1.00 86.75 324 TRP A CA 1
ATOM 2641 C C . TRP A 1 324 ? 6.833 6.591 2.310 1.00 86.75 324 TRP A C 1
ATOM 2643 O O . TRP A 1 324 ? 7.466 6.946 3.300 1.00 86.75 324 TRP A O 1
ATOM 2653 N N . SER A 1 325 ? 7.129 7.030 1.083 1.00 75.25 325 SER A N 1
ATOM 2654 C CA . SER A 1 325 ? 8.260 7.943 0.827 1.00 75.25 325 SER A CA 1
ATOM 2655 C C . SER A 1 325 ? 7.874 9.274 0.177 1.00 75.25 325 SER A C 1
ATOM 2657 O O . SER A 1 325 ? 8.734 10.130 -0.008 1.00 75.25 325 SER A O 1
ATOM 2659 N N . GLU A 1 326 ? 6.595 9.478 -0.152 1.00 71.88 326 GLU A N 1
ATOM 2660 C CA . GLU A 1 326 ? 6.084 10.747 -0.702 1.00 71.88 326 GLU A CA 1
ATOM 2661 C C . GLU A 1 326 ? 5.494 11.664 0.369 1.00 71.88 326 GLU A C 1
ATOM 2663 O O . GLU A 1 326 ? 5.180 12.829 0.109 1.00 71.88 326 GLU A O 1
ATOM 2668 N N . LEU A 1 327 ? 5.370 11.167 1.601 1.00 63.31 327 LEU A N 1
ATOM 2669 C CA . LEU A 1 327 ? 4.934 11.988 2.713 1.00 63.31 327 LEU A CA 1
ATOM 2670 C C . LEU A 1 327 ? 5.963 13.064 3.009 1.00 63.31 327 LEU A C 1
ATOM 2672 O O . LEU A 1 327 ? 7.092 12.808 3.424 1.00 63.31 327 LEU A O 1
ATOM 2676 N N . SER A 1 328 ? 5.522 14.312 2.898 1.00 68.31 328 SER A N 1
ATOM 2677 C CA . SER A 1 328 ? 6.179 15.365 3.650 1.00 68.31 328 SER A CA 1
ATOM 2678 C C . SER A 1 328 ? 6.145 15.004 5.132 1.00 68.31 328 SER A C 1
ATOM 2680 O O . SER A 1 328 ? 5.068 14.650 5.606 1.00 68.31 328 SER A O 1
ATOM 2682 N N . SER A 1 329 ? 7.273 15.146 5.833 1.00 76.06 329 SER A N 1
ATOM 2683 C CA . SER A 1 329 ? 7.474 14.768 7.241 1.00 76.06 329 SER A CA 1
ATOM 2684 C C . SER A 1 329 ? 6.229 14.983 8.116 1.00 76.06 329 SER A C 1
ATOM 2686 O O . SER A 1 329 ? 5.969 16.085 8.612 1.00 76.06 329 SER A O 1
ATOM 2688 N N . THR A 1 330 ? 5.424 13.939 8.268 1.00 91.50 330 THR A N 1
ATOM 2689 C CA . THR A 1 330 ? 4.243 13.913 9.121 1.00 91.50 330 THR A CA 1
ATOM 2690 C C . THR A 1 330 ? 4.082 12.495 9.636 1.00 91.50 330 THR A C 1
ATOM 2692 O O . THR A 1 330 ? 4.421 11.536 8.948 1.00 91.50 330 THR A O 1
ATOM 2695 N N . TRP A 1 331 ? 3.586 12.375 10.859 1.00 95.19 331 TRP A N 1
ATOM 2696 C CA . TRP A 1 331 ? 3.264 11.096 11.466 1.00 95.19 331 TRP A CA 1
ATOM 2697 C C . TRP A 1 331 ? 1.753 10.894 11.482 1.00 95.19 331 TRP A C 1
ATOM 2699 O O . TRP A 1 331 ? 0.987 11.866 11.492 1.00 95.19 331 TRP A O 1
ATOM 2709 N N . VAL A 1 332 ? 1.350 9.633 11.535 1.00 97.44 332 VAL A N 1
ATOM 2710 C CA . VAL A 1 332 ? -0.021 9.177 11.754 1.00 97.44 332 VAL A CA 1
ATOM 2711 C C . VAL A 1 332 ? -0.017 8.323 13.010 1.00 97.44 332 VAL A C 1
ATOM 2713 O O . VAL A 1 332 ? 0.882 7.514 13.201 1.00 97.44 332 VAL A O 1
ATOM 2716 N N . GLU A 1 333 ? -0.982 8.514 13.893 1.00 98.31 333 GLU A N 1
ATOM 2717 C CA . GLU A 1 333 ? -1.128 7.709 15.098 1.00 98.31 333 GLU A CA 1
ATOM 2718 C C . GLU A 1 333 ? -2.475 7.001 15.087 1.00 98.31 333 GLU A C 1
ATOM 2720 O O . GLU A 1 333 ? -3.516 7.634 14.893 1.00 98.31 333 GLU A O 1
ATOM 2725 N N . PHE A 1 334 ? -2.403 5.694 15.294 1.00 98.75 334 PHE A N 1
ATOM 2726 C CA . PHE A 1 334 ? -3.498 4.745 15.333 1.00 98.75 334 PHE A CA 1
ATOM 2727 C C . PHE A 1 334 ? -3.786 4.409 16.792 1.00 98.75 334 PHE A C 1
ATOM 2729 O O . PHE A 1 334 ? -2.867 4.214 17.591 1.00 98.75 334 PHE A O 1
ATOM 2736 N N . GLY A 1 335 ? -5.060 4.354 17.151 1.00 98.56 335 GLY A N 1
ATOM 2737 C CA . GLY A 1 335 ? -5.519 3.933 18.465 1.00 98.56 335 GLY A CA 1
ATOM 2738 C C . GLY A 1 335 ? -6.702 2.986 18.351 1.00 98.56 335 GLY A C 1
ATOM 2739 O O . GLY A 1 335 ? -7.546 3.144 17.475 1.00 98.56 335 GLY A O 1
ATOM 2740 N N . LEU A 1 336 ? -6.771 2.032 19.270 1.00 98.69 336 LEU A N 1
ATOM 2741 C CA . LEU A 1 336 ? -7.892 1.117 19.432 1.00 98.69 336 LEU A CA 1
ATOM 2742 C C . LEU A 1 336 ? -8.298 1.113 20.903 1.00 98.69 336 LEU A C 1
ATOM 2744 O O . LEU A 1 336 ? -7.447 0.989 21.792 1.00 98.69 336 LEU A O 1
ATOM 2748 N N . ARG A 1 337 ? -9.591 1.256 21.177 1.00 98.31 337 ARG A N 1
ATOM 2749 C CA . ARG A 1 337 ? -10.136 1.188 22.538 1.00 98.31 337 ARG A CA 1
ATOM 2750 C C . ARG A 1 337 ? -11.514 0.539 22.546 1.00 98.31 337 ARG A C 1
ATOM 2752 O O . ARG A 1 337 ? -12.233 0.595 21.551 1.00 98.31 337 ARG A O 1
ATOM 2759 N N . LEU A 1 338 ? -11.884 -0.043 23.679 1.00 98.00 338 LEU A N 1
ATOM 2760 C CA . LEU A 1 338 ? -13.240 -0.511 23.946 1.00 98.00 338 LEU A CA 1
ATOM 2761 C C . LEU A 1 338 ? -13.983 0.503 24.800 1.00 98.00 338 LEU A C 1
ATOM 2763 O O . LEU A 1 338 ? -13.406 1.132 25.687 1.00 98.00 338 LEU A O 1
ATOM 2767 N N . ARG A 1 339 ? -15.284 0.622 24.559 1.00 97.62 339 ARG A N 1
ATOM 2768 C CA . ARG A 1 339 ? -16.216 1.288 25.460 1.00 97.62 339 ARG A CA 1
ATOM 2769 C C . ARG A 1 339 ? -17.206 0.276 26.012 1.00 97.62 339 ARG A C 1
ATOM 2771 O O . ARG A 1 339 ? -17.923 -0.365 25.242 1.00 97.62 339 ARG A O 1
ATOM 2778 N N . VAL A 1 340 ? -17.264 0.186 27.337 1.00 96.62 340 VAL A N 1
ATOM 2779 C CA . VAL A 1 340 ? -18.169 -0.694 28.085 1.00 96.62 340 VAL A CA 1
ATOM 2780 C C . VAL A 1 340 ? -18.974 0.186 29.035 1.00 96.62 340 VAL A C 1
ATOM 2782 O O . VAL A 1 340 ? -18.465 0.674 30.043 1.00 96.62 340 VAL A O 1
ATOM 2785 N N . GLY A 1 341 ? -20.220 0.485 28.665 1.00 93.12 341 GLY A N 1
ATOM 2786 C CA . GLY A 1 341 ? -20.982 1.550 29.323 1.00 93.12 341 GLY A CA 1
ATOM 2787 C C . GLY A 1 341 ? -20.260 2.902 29.222 1.00 93.12 341 GLY A C 1
ATOM 2788 O O . GLY A 1 341 ? -19.995 3.385 28.119 1.00 93.12 341 GLY A O 1
ATOM 2789 N N . ASP A 1 342 ? -19.925 3.495 30.369 1.00 92.38 342 ASP A N 1
ATOM 2790 C CA . ASP A 1 342 ? -19.198 4.772 30.454 1.00 92.38 342 ASP A CA 1
ATOM 2791 C C . ASP A 1 342 ? -17.670 4.604 30.522 1.00 92.38 342 ASP A C 1
ATOM 2793 O O . ASP A 1 342 ? -16.928 5.582 30.391 1.00 92.38 342 ASP A O 1
ATOM 2797 N N . GLU A 1 343 ? -17.184 3.377 30.712 1.00 96.62 343 GLU A N 1
ATOM 2798 C CA . GLU A 1 343 ? -15.760 3.087 30.823 1.00 96.62 343 GLU A CA 1
ATOM 2799 C C . GLU A 1 343 ? -15.104 2.996 29.442 1.00 96.62 343 GLU A C 1
ATOM 2801 O O . GLU A 1 343 ? -15.678 2.452 28.496 1.00 96.62 343 GLU A O 1
ATOM 2806 N N . VAL A 1 344 ? -13.889 3.539 29.327 1.00 97.00 344 VAL A N 1
ATOM 2807 C CA . VAL A 1 344 ? -13.070 3.495 28.111 1.00 97.00 344 VAL A CA 1
ATOM 2808 C C . VAL A 1 344 ? -11.770 2.768 28.420 1.00 97.00 344 VAL A C 1
ATOM 2810 O O . VAL A 1 344 ? -10.958 3.255 29.207 1.00 97.00 344 VAL A O 1
ATOM 2813 N N . ILE A 1 345 ? -11.560 1.634 27.761 1.00 98.06 345 ILE A N 1
ATOM 2814 C CA . ILE A 1 345 ? -10.429 0.735 27.981 1.00 98.06 345 ILE A CA 1
ATOM 2815 C C . ILE A 1 345 ? -9.495 0.832 26.768 1.00 98.06 345 ILE A C 1
ATOM 2817 O O . ILE A 1 345 ? -9.883 0.426 25.669 1.00 98.06 345 ILE A O 1
ATOM 2821 N N . PRO A 1 346 ? -8.284 1.402 26.908 1.00 97.81 346 PRO A N 1
ATOM 2822 C CA . PRO A 1 346 ? -7.326 1.456 25.811 1.00 97.81 346 PRO A CA 1
ATOM 2823 C C . PRO A 1 346 ? -6.770 0.056 25.527 1.00 97.81 346 PRO A C 1
ATOM 2825 O O . PRO A 1 346 ? -6.255 -0.593 26.432 1.00 97.81 346 PRO A O 1
ATOM 2828 N N . LEU A 1 347 ? -6.839 -0.380 24.269 1.00 97.94 347 LEU A N 1
ATOM 2829 C CA . LEU A 1 347 ? -6.305 -1.673 23.829 1.00 97.94 347 LEU A CA 1
ATOM 2830 C C . LEU A 1 347 ? -4.966 -1.522 23.107 1.00 97.94 347 LEU A C 1
ATOM 2832 O O . LEU A 1 347 ? -4.040 -2.291 23.337 1.00 97.94 347 LEU A O 1
ATOM 2836 N N . HIS A 1 348 ? -4.851 -0.516 22.237 1.00 98.50 348 HIS A N 1
ATOM 2837 C CA . HIS A 1 348 ? -3.652 -0.299 21.434 1.00 98.50 348 HIS A CA 1
ATOM 2838 C C . HIS A 1 348 ? -3.451 1.184 21.102 1.00 98.50 348 HIS A C 1
ATOM 2840 O O . HIS A 1 348 ? -4.415 1.942 20.957 1.00 98.50 348 HIS A O 1
ATOM 2846 N N . ARG A 1 349 ? -2.188 1.603 20.961 1.00 98.25 349 ARG A N 1
ATOM 2847 C CA . ARG A 1 349 ? -1.815 2.917 20.424 1.00 98.25 349 ARG A CA 1
ATOM 2848 C C . ARG A 1 349 ? -0.420 2.865 19.806 1.00 98.25 349 ARG A C 1
ATOM 2850 O O . ARG A 1 349 ? 0.539 2.553 20.508 1.00 98.25 349 ARG A O 1
ATOM 2857 N N . GLN A 1 350 ? -0.295 3.245 18.538 1.00 98.44 350 GLN A N 1
ATOM 2858 C CA . GLN A 1 350 ? 0.984 3.259 17.828 1.00 98.44 350 GLN A CA 1
ATOM 2859 C C . GLN A 1 350 ? 1.062 4.413 16.833 1.00 98.44 350 GLN A C 1
ATOM 2861 O O . GLN A 1 350 ? 0.103 4.737 16.137 1.00 98.44 350 GLN A O 1
ATOM 2866 N N . ARG A 1 351 ? 2.237 5.040 16.762 1.00 97.88 351 ARG A N 1
ATOM 2867 C CA . ARG A 1 351 ? 2.543 6.123 15.826 1.00 97.88 351 ARG A CA 1
ATOM 2868 C C . ARG A 1 351 ? 3.479 5.625 14.735 1.00 97.88 351 ARG A C 1
ATOM 2870 O O . ARG A 1 351 ? 4.500 5.033 15.061 1.00 97.88 351 ARG A O 1
ATOM 2877 N N . LEU A 1 352 ? 3.150 5.941 13.486 1.00 97.12 352 LEU A N 1
ATOM 2878 C CA . LEU A 1 352 ? 3.920 5.630 12.285 1.00 97.12 352 LEU A CA 1
ATOM 2879 C C . LEU A 1 352 ? 4.399 6.921 11.598 1.00 97.12 352 LEU A C 1
ATOM 2881 O O . LEU A 1 352 ? 3.631 7.871 11.421 1.00 97.12 352 LEU A O 1
ATOM 2885 N N . GLU A 1 353 ? 5.662 6.954 11.179 1.00 94.50 353 GLU A N 1
ATOM 2886 C CA . GLU A 1 353 ? 6.299 8.015 10.390 1.00 94.50 353 GLU A CA 1
ATOM 2887 C C . GLU A 1 353 ? 7.124 7.391 9.235 1.00 94.50 353 GLU A C 1
ATOM 2889 O O . GLU A 1 353 ? 8.356 7.501 9.202 1.00 94.50 353 GLU A O 1
ATOM 2894 N N . PRO A 1 354 ? 6.470 6.744 8.246 1.00 90.94 354 PRO A N 1
ATOM 2895 C CA . PRO A 1 354 ? 7.144 5.928 7.223 1.00 90.94 354 PRO A CA 1
ATOM 2896 C C . PRO A 1 354 ? 8.092 6.712 6.303 1.00 90.94 354 PRO A C 1
ATOM 2898 O O . PRO A 1 354 ? 9.043 6.142 5.758 1.00 90.94 354 PRO A O 1
ATOM 2901 N N . SER A 1 355 ? 7.904 8.033 6.178 1.00 86.88 355 SER A N 1
ATOM 2902 C CA . SER A 1 355 ? 8.839 8.908 5.453 1.00 86.88 355 SER A CA 1
ATOM 2903 C C . SER A 1 355 ? 10.209 8.989 6.119 1.00 86.88 355 SER A C 1
ATOM 2905 O O . SER A 1 355 ? 11.194 9.317 5.464 1.00 86.88 355 SER A O 1
ATOM 2907 N N . ARG A 1 356 ? 10.268 8.740 7.431 1.00 88.56 356 ARG A N 1
ATOM 2908 C CA . ARG A 1 356 ? 11.477 8.858 8.247 1.00 88.56 356 ARG A CA 1
ATOM 2909 C C . ARG A 1 356 ? 12.024 7.503 8.673 1.00 88.56 356 ARG A C 1
ATOM 2911 O O . ARG A 1 356 ? 13.239 7.344 8.750 1.00 88.56 356 ARG A O 1
ATOM 2918 N N . PHE A 1 357 ? 11.142 6.556 8.966 1.00 90.06 357 PHE A N 1
ATOM 2919 C CA . PHE A 1 357 ? 11.496 5.266 9.534 1.00 90.06 357 PHE A CA 1
ATOM 2920 C C . PHE A 1 357 ? 11.062 4.144 8.600 1.00 90.06 357 PHE A C 1
ATOM 2922 O O . PHE A 1 357 ? 9.877 3.962 8.337 1.00 90.06 357 PHE A O 1
ATOM 2929 N N . PHE A 1 358 ? 12.032 3.379 8.097 1.00 88.12 358 PHE A N 1
ATOM 2930 C CA . PHE A 1 358 ? 11.754 2.272 7.184 1.00 88.12 358 PHE A CA 1
ATOM 2931 C C . PHE A 1 358 ? 10.886 1.191 7.841 1.00 88.12 358 PHE A C 1
ATOM 2933 O O . PHE A 1 358 ? 10.006 0.646 7.192 1.00 88.12 358 PHE A O 1
ATOM 2940 N N . GLN A 1 359 ? 11.076 0.923 9.134 1.00 91.56 359 GLN A N 1
ATOM 2941 C CA . GLN A 1 359 ? 10.286 -0.071 9.863 1.00 91.56 359 GLN A CA 1
ATOM 2942 C C . GLN A 1 359 ? 8.793 0.275 9.969 1.00 91.56 359 GLN A C 1
ATOM 2944 O O . GLN A 1 359 ? 7.993 -0.620 10.204 1.00 91.56 359 GLN A O 1
ATOM 2949 N N . ASP A 1 360 ? 8.412 1.539 9.750 1.00 93.62 360 ASP A N 1
ATOM 2950 C CA . ASP A 1 360 ? 7.010 1.976 9.744 1.00 93.62 360 ASP A CA 1
ATOM 2951 C C . ASP A 1 360 ? 6.329 1.727 8.381 1.00 93.62 360 ASP A C 1
ATOM 2953 O O . ASP A 1 360 ? 5.155 2.052 8.193 1.00 93.62 360 ASP A O 1
ATOM 2957 N N . ARG A 1 361 ? 7.064 1.164 7.410 1.00 91.06 361 ARG A N 1
ATOM 2958 C CA . ARG A 1 361 ? 6.605 0.820 6.058 1.00 91.06 361 ARG A CA 1
ATOM 2959 C C . ARG A 1 361 ? 6.114 -0.625 6.003 1.00 91.06 361 ARG A C 1
ATOM 2961 O O . ARG A 1 361 ? 6.693 -1.458 5.313 1.00 91.06 361 ARG A O 1
ATOM 2968 N N . ALA A 1 362 ? 5.077 -0.923 6.773 1.00 93.12 362 ALA A N 1
ATOM 2969 C CA . ALA A 1 362 ? 4.483 -2.251 6.848 1.00 93.12 362 ALA A CA 1
ATOM 2970 C C . ALA A 1 362 ? 3.000 -2.173 7.231 1.00 93.12 362 ALA A C 1
ATOM 2972 O O . ALA A 1 362 ? 2.512 -1.128 7.670 1.00 93.12 362 ALA A O 1
ATOM 2973 N N . TRP A 1 363 ? 2.312 -3.302 7.071 1.00 95.31 363 TRP A N 1
ATOM 2974 C CA . TRP A 1 363 ? 1.084 -3.591 7.802 1.00 95.31 363 TRP A CA 1
ATOM 2975 C C . TRP A 1 363 ? 1.443 -4.088 9.202 1.00 95.31 363 TRP A C 1
ATOM 2977 O O . TRP A 1 363 ? 2.368 -4.885 9.363 1.00 95.31 363 TRP A O 1
ATOM 2987 N N . PHE A 1 364 ? 0.742 -3.579 10.211 1.00 96.88 364 PHE A N 1
ATOM 2988 C CA . PHE A 1 364 ? 0.920 -3.970 11.604 1.00 96.88 364 PHE A CA 1
ATOM 2989 C C . PHE A 1 364 ? -0.296 -4.758 12.058 1.00 96.88 364 PHE A C 1
ATOM 2991 O O . PHE A 1 364 ? -1.364 -4.181 12.251 1.00 96.88 364 PHE A O 1
ATOM 2998 N N . GLU A 1 365 ? -0.105 -6.063 12.206 1.00 96.69 365 GLU A N 1
ATOM 2999 C CA . GLU A 1 365 ? -1.135 -7.009 12.627 1.00 96.69 365 GLU A CA 1
ATOM 3000 C C . GLU A 1 365 ? -1.507 -6.796 14.105 1.00 96.69 365 GLU A C 1
ATOM 3002 O O . GLU A 1 365 ? -0.641 -6.594 14.965 1.00 96.69 365 GLU A O 1
ATOM 3007 N N . LEU A 1 366 ? -2.802 -6.853 14.404 1.00 97.25 366 LEU A N 1
ATOM 3008 C CA . LEU A 1 366 ? -3.376 -6.813 15.743 1.00 97.25 366 LEU A CA 1
ATOM 3009 C C . LEU A 1 366 ? -4.316 -7.998 15.930 1.00 97.25 366 LEU A C 1
ATOM 3011 O O . LEU A 1 366 ? -5.247 -8.205 15.157 1.00 97.25 366 LEU A O 1
ATOM 3015 N N . ASP A 1 367 ? -4.097 -8.713 17.026 1.00 97.25 367 ASP A N 1
ATOM 3016 C CA . ASP A 1 367 ? -4.974 -9.765 17.518 1.00 97.25 367 ASP A CA 1
ATOM 3017 C C . ASP A 1 367 ? -5.258 -9.473 18.998 1.00 97.25 367 ASP A C 1
ATOM 3019 O O . ASP A 1 367 ? -4.351 -9.508 19.836 1.00 97.25 367 ASP A O 1
ATOM 3023 N N . ILE A 1 368 ? -6.496 -9.077 19.302 1.00 97.06 368 ILE A N 1
ATOM 3024 C CA . ILE A 1 368 ? -6.920 -8.685 20.648 1.00 97.06 368 ILE A CA 1
ATOM 3025 C C . ILE A 1 368 ? -7.922 -9.698 21.190 1.00 97.06 368 ILE A C 1
ATOM 3027 O O . ILE A 1 368 ? -9.037 -9.798 20.681 1.00 97.06 368 ILE A O 1
ATOM 3031 N N . ASP A 1 369 ? -7.552 -10.372 22.278 1.00 96.56 369 ASP A N 1
ATOM 3032 C CA . ASP A 1 369 ? -8.462 -11.220 23.049 1.00 96.56 369 ASP A CA 1
ATOM 3033 C C . ASP A 1 369 ? -9.546 -10.365 23.732 1.00 96.56 369 ASP A C 1
ATOM 3035 O O . ASP A 1 369 ? -9.258 -9.425 24.479 1.00 96.56 369 ASP A O 1
ATOM 3039 N N . LEU A 1 370 ? -10.809 -10.688 23.456 1.00 96.38 370 LEU A N 1
ATOM 3040 C CA . LEU A 1 370 ? -11.998 -10.052 24.022 1.00 96.38 370 LEU A CA 1
ATOM 3041 C C . LEU A 1 370 ? -12.678 -10.913 25.099 1.00 96.38 370 LEU A C 1
ATOM 3043 O O . LEU A 1 370 ? -13.788 -10.589 25.528 1.00 96.38 370 LEU A O 1
ATOM 3047 N N . GLY A 1 371 ? -12.055 -12.006 25.541 1.00 95.31 371 GLY A N 1
ATOM 3048 C CA . GLY A 1 371 ? -12.620 -12.973 26.482 1.00 95.31 371 GLY A CA 1
ATOM 3049 C C . GLY A 1 371 ? -13.108 -12.363 27.799 1.00 95.31 371 GLY A C 1
ATOM 3050 O O . GLY A 1 371 ? -14.131 -12.797 28.326 1.00 95.31 371 GLY A O 1
ATOM 3051 N N . GLU A 1 372 ? -12.461 -11.303 28.295 1.00 95.81 372 GLU A N 1
ATOM 3052 C CA . GLU A 1 372 ? -12.894 -10.585 29.509 1.00 95.81 372 GLU A CA 1
ATOM 3053 C C . GLU A 1 372 ? -14.301 -9.971 29.383 1.00 95.81 372 GLU A C 1
ATOM 3055 O O . GLU A 1 372 ? -15.000 -9.785 30.383 1.00 95.81 372 GLU A O 1
ATOM 3060 N N . TRP A 1 373 ? -14.746 -9.702 28.154 1.00 96.50 373 TRP A N 1
ATOM 3061 C CA . TRP A 1 373 ? -16.054 -9.124 27.847 1.00 96.50 373 TRP A CA 1
ATOM 3062 C C . TRP A 1 373 ? -17.021 -10.134 27.229 1.00 96.50 373 TRP A C 1
ATOM 3064 O O . TRP A 1 373 ? -18.052 -9.735 26.692 1.00 96.50 373 TRP A O 1
ATOM 3074 N N . ALA A 1 374 ? -16.732 -11.435 27.314 1.00 96.06 374 ALA A N 1
ATOM 3075 C CA . ALA A 1 374 ? -17.585 -12.482 26.765 1.00 96.06 374 ALA A CA 1
ATOM 3076 C C . ALA A 1 374 ? -19.055 -12.340 27.212 1.00 96.06 374 ALA A C 1
ATOM 3078 O O . ALA A 1 374 ? -19.374 -12.226 28.398 1.00 96.06 374 ALA A O 1
ATOM 3079 N N . GLY A 1 375 ? -19.969 -12.356 26.241 1.00 95.06 375 GLY A N 1
ATOM 3080 C CA . GLY A 1 375 ? -21.407 -12.176 26.439 1.00 95.06 375 GLY A CA 1
ATOM 3081 C C . GLY A 1 375 ? -21.865 -10.734 26.681 1.00 95.06 375 GLY A C 1
ATOM 3082 O O . GLY A 1 375 ? -23.050 -10.539 26.961 1.00 95.06 375 GLY A O 1
ATOM 3083 N N . GLN A 1 376 ? -20.974 -9.741 26.605 1.00 96.62 376 GLN A N 1
ATOM 3084 C CA . GLN A 1 376 ? -21.297 -8.329 26.817 1.00 96.62 376 GLN A CA 1
ATOM 3085 C C . GLN A 1 376 ? -21.440 -7.569 25.494 1.00 96.62 376 GLN A C 1
ATOM 3087 O O . GLN A 1 376 ? -20.788 -7.881 24.495 1.00 96.62 376 GLN A O 1
ATOM 3092 N N . ASP A 1 377 ? -22.269 -6.525 25.518 1.00 96.56 377 ASP A N 1
ATOM 3093 C CA . ASP A 1 377 ? -22.329 -5.528 24.454 1.00 96.56 377 ASP A CA 1
ATOM 3094 C C . ASP A 1 377 ? -21.278 -4.448 24.711 1.00 96.56 377 ASP A C 1
ATOM 3096 O O . ASP A 1 377 ? -21.315 -3.738 25.721 1.00 96.56 377 ASP A O 1
ATOM 3100 N N . VAL A 1 378 ? -20.347 -4.309 23.776 1.00 97.50 378 VAL A N 1
ATOM 3101 C CA . VAL A 1 378 ? -19.266 -3.326 23.823 1.00 97.50 378 VAL A CA 1
ATOM 3102 C C . VAL A 1 378 ? -19.306 -2.447 22.578 1.00 97.50 378 VAL A C 1
ATOM 3104 O O . VAL A 1 378 ? -20.017 -2.719 21.606 1.00 97.50 378 VAL A O 1
ATOM 3107 N N . ARG A 1 379 ? -18.535 -1.360 22.579 1.00 98.00 379 ARG A N 1
ATOM 3108 C CA . ARG A 1 379 ? -18.222 -0.630 21.346 1.00 98.00 379 ARG A CA 1
ATOM 3109 C C . ARG A 1 379 ? -16.729 -0.646 21.097 1.00 98.00 379 ARG A C 1
ATOM 3111 O O . ARG A 1 379 ? -15.960 -0.245 21.965 1.00 98.00 379 ARG A O 1
ATOM 3118 N N . VAL A 1 380 ? -16.339 -1.054 19.899 1.00 98.25 380 VAL A N 1
ATOM 3119 C CA . VAL A 1 380 ? -14.959 -0.977 19.421 1.00 98.25 380 VAL A CA 1
ATOM 3120 C C . VAL A 1 380 ? -14.762 0.390 18.783 1.00 98.25 380 VAL A C 1
ATOM 3122 O O . VAL A 1 380 ? -15.540 0.790 17.917 1.00 98.25 380 VAL A O 1
ATOM 3125 N N . GLU A 1 381 ? -13.762 1.138 19.236 1.00 98.56 381 GLU A N 1
ATOM 3126 C CA . GLU A 1 381 ? -13.452 2.480 18.753 1.00 98.56 381 GLU A CA 1
ATOM 3127 C C . GLU A 1 381 ? -12.063 2.503 18.108 1.00 98.56 381 GLU A C 1
ATOM 3129 O O . GLU A 1 381 ? -11.054 2.304 18.785 1.00 98.56 381 GLU A O 1
ATOM 3134 N N . PHE A 1 382 ? -12.032 2.789 16.806 1.00 98.69 382 PHE A N 1
ATOM 3135 C CA . PHE A 1 382 ? -10.833 3.007 15.999 1.00 98.69 382 PHE A CA 1
ATOM 3136 C C . PHE A 1 382 ? -10.538 4.504 15.928 1.00 98.69 382 PHE A C 1
ATOM 3138 O O . PHE A 1 382 ? -11.431 5.305 15.638 1.00 98.69 382 PHE A O 1
ATOM 3145 N N . LEU A 1 383 ? -9.293 4.893 16.190 1.00 98.56 383 LEU A N 1
ATOM 3146 C CA . LEU A 1 383 ? -8.868 6.284 16.286 1.00 98.56 383 LEU A CA 1
ATOM 3147 C C . LEU A 1 383 ? -7.706 6.560 15.350 1.00 98.56 383 LEU A C 1
ATOM 3149 O O . LEU A 1 383 ? -6.703 5.860 15.419 1.00 98.56 383 LEU A O 1
ATOM 3153 N N . ASN A 1 384 ? -7.801 7.643 14.578 1.00 98.50 384 ASN A N 1
ATOM 3154 C CA . ASN A 1 384 ? -6.694 8.133 13.759 1.00 98.50 384 ASN A CA 1
ATOM 3155 C C . ASN A 1 384 ? -6.418 9.618 14.025 1.00 98.50 384 ASN A C 1
ATOM 3157 O O . ASN A 1 384 ? -7.316 10.470 13.974 1.00 98.50 384 ASN A O 1
ATOM 3161 N N . SER A 1 385 ? -5.146 9.953 14.232 1.00 98.06 385 SER A N 1
ATOM 3162 C CA . SER A 1 385 ? -4.663 11.333 14.320 1.00 98.06 385 SER A CA 1
ATOM 3163 C C . SER A 1 385 ? -3.398 11.546 13.495 1.00 98.06 385 SER A C 1
ATOM 3165 O O . SER A 1 385 ? -2.717 10.593 13.126 1.00 98.06 385 SER A O 1
ATOM 3167 N N . ALA A 1 386 ? -3.104 12.797 13.150 1.00 97.25 386 ALA A N 1
ATOM 3168 C CA . ALA A 1 386 ? -1.943 13.151 12.347 1.00 97.25 386 ALA A CA 1
ATOM 3169 C C . ALA A 1 386 ? -1.195 14.362 12.904 1.00 97.25 386 ALA A C 1
ATOM 3171 O O . ALA A 1 386 ? -1.777 15.294 13.469 1.00 97.25 386 ALA A O 1
ATOM 3172 N N . GLY A 1 387 ? 0.115 14.390 12.659 1.00 95.94 387 GLY A N 1
ATOM 3173 C CA . GLY A 1 387 ? 0.986 15.484 13.085 1.00 95.94 387 GLY A CA 1
ATOM 3174 C C . GLY A 1 387 ? 0.750 16.804 12.352 1.00 95.94 387 GLY A C 1
ATOM 3175 O O . GLY A 1 387 ? 1.146 17.855 12.851 1.00 95.94 387 GLY A O 1
ATOM 3176 N N . SER A 1 388 ? 0.115 16.780 11.177 1.00 94.75 388 SER A N 1
ATOM 3177 C CA . SER A 1 388 ? -0.149 17.979 10.377 1.00 94.75 388 SER A CA 1
ATOM 3178 C C . SER A 1 388 ? -1.405 17.843 9.506 1.00 94.75 388 SER A C 1
ATOM 3180 O O . SER A 1 388 ? -1.829 16.719 9.228 1.00 94.75 388 SER A O 1
ATOM 3182 N N . PRO A 1 389 ? -1.959 18.959 8.986 1.00 95.19 389 PRO A N 1
ATOM 3183 C CA . PRO A 1 389 ? -3.092 18.930 8.058 1.00 95.19 389 PRO A CA 1
ATOM 3184 C C . PRO A 1 389 ? -2.848 18.121 6.778 1.00 95.19 389 PRO A C 1
ATOM 3186 O O . PRO A 1 389 ? -3.800 17.678 6.146 1.00 95.19 389 PRO A O 1
ATOM 3189 N N . ARG A 1 390 ? -1.584 17.899 6.390 1.00 91.00 390 ARG A N 1
ATOM 3190 C CA . ARG A 1 390 ? -1.241 17.073 5.220 1.00 91.00 390 ARG A CA 1
ATOM 3191 C C . ARG A 1 390 ? -1.573 15.594 5.425 1.00 91.00 390 ARG A C 1
ATOM 3193 O O . ARG A 1 390 ? -1.808 14.895 4.449 1.00 91.00 390 ARG A O 1
ATOM 3200 N N . GLY A 1 391 ? -1.631 15.141 6.679 1.00 91.94 391 GLY A N 1
ATOM 3201 C CA . GLY A 1 391 ? -2.086 13.800 7.040 1.00 91.94 391 GLY A CA 1
ATOM 3202 C C . GLY A 1 391 ? -3.610 13.644 7.059 1.00 91.94 391 GLY A C 1
ATOM 3203 O O . GLY A 1 391 ? -4.101 12.530 7.196 1.00 91.94 391 GLY A O 1
ATOM 3204 N N . GLU A 1 392 ? -4.387 14.724 6.921 1.00 95.50 392 GLU A N 1
ATOM 3205 C CA . GLU A 1 392 ? -5.853 14.663 6.983 1.00 95.50 392 GLU A CA 1
ATOM 3206 C C . GLU A 1 392 ? -6.464 14.218 5.643 1.00 95.50 392 GLU A C 1
ATOM 3208 O O . GLU A 1 392 ? -7.245 14.953 5.035 1.00 95.50 392 GLU A O 1
ATOM 3213 N N . SER A 1 393 ? -6.138 13.007 5.193 1.00 94.81 393 SER A N 1
ATOM 3214 C CA . SER A 1 393 ? -6.663 12.385 3.972 1.00 94.81 393 SER A CA 1
ATOM 3215 C C . SER A 1 393 ? -7.149 10.964 4.249 1.00 94.81 393 SER A C 1
ATOM 3217 O O . SER A 1 393 ? -6.595 10.274 5.103 1.00 94.81 393 SER A O 1
ATOM 3219 N N . LEU A 1 394 ? -8.161 10.508 3.507 1.00 95.56 394 LEU A N 1
ATOM 3220 C CA . LEU A 1 394 ? -8.572 9.101 3.525 1.00 95.56 394 LEU A CA 1
ATOM 3221 C C . LEU A 1 394 ? -7.469 8.179 3.026 1.00 95.56 394 LEU A C 1
ATOM 3223 O O . LEU A 1 394 ? -7.353 7.075 3.519 1.00 95.56 394 LEU A O 1
ATOM 3227 N N . TRP A 1 395 ? -6.610 8.652 2.128 1.00 93.25 395 TRP A N 1
ATOM 3228 C CA . TRP A 1 395 ? -5.475 7.893 1.602 1.00 93.25 395 TRP A CA 1
ATOM 3229 C C . TRP A 1 395 ? -4.278 7.841 2.557 1.00 93.25 395 TRP A C 1
ATOM 3231 O O . TRP A 1 395 ? -3.181 7.496 2.137 1.00 93.25 395 TRP A O 1
ATOM 3241 N N . MET A 1 396 ? -4.454 8.250 3.816 1.00 94.62 396 MET A N 1
ATOM 3242 C CA . MET A 1 396 ? -3.363 8.346 4.781 1.00 94.62 396 MET A CA 1
ATOM 3243 C C . MET A 1 396 ? -3.342 7.176 5.756 1.00 94.62 396 MET A C 1
ATOM 3245 O O . MET A 1 396 ? -2.297 6.565 5.933 1.00 94.62 396 MET A O 1
ATOM 3249 N N . ALA A 1 397 ? -4.474 6.875 6.395 1.00 97.00 397 ALA A N 1
ATOM 3250 C CA . ALA A 1 397 ? -4.545 5.927 7.503 1.00 97.00 397 ALA A CA 1
ATOM 3251 C C . ALA A 1 397 ? -5.700 4.938 7.322 1.00 97.00 397 ALA A C 1
ATOM 3253 O O . ALA A 1 397 ? -6.855 5.345 7.163 1.00 97.00 397 ALA A O 1
ATOM 3254 N N . GLY A 1 398 ? -5.369 3.652 7.344 1.00 97.56 398 GLY A N 1
ATOM 3255 C CA . GLY A 1 398 ? -6.302 2.570 7.073 1.00 97.56 398 GLY A CA 1
ATOM 3256 C C . GLY A 1 398 ? -6.184 1.489 8.128 1.00 97.56 398 GLY A C 1
ATOM 3257 O O . GLY A 1 398 ? -5.083 1.168 8.577 1.00 97.56 398 GLY A O 1
ATOM 3258 N N . TRP A 1 399 ? -7.339 0.965 8.506 1.00 98.44 399 TRP A N 1
ATOM 3259 C CA . TRP A 1 399 ? -7.478 -0.273 9.255 1.00 98.44 399 TRP A CA 1
ATOM 3260 C C . TRP A 1 399 ? -7.894 -1.334 8.251 1.00 98.44 399 TRP A C 1
ATOM 3262 O O . TRP A 1 399 ? -8.831 -1.094 7.495 1.00 98.44 399 TRP A O 1
ATOM 3272 N N . GLU A 1 400 ? -7.212 -2.467 8.197 1.00 97.44 400 GLU A N 1
ATOM 3273 C CA . GLU A 1 400 ? -7.747 -3.643 7.520 1.00 97.44 400 GLU A CA 1
ATOM 3274 C C . GLU A 1 400 ? -9.139 -3.939 8.075 1.00 97.44 400 GLU A C 1
ATOM 3276 O O . GLU A 1 400 ? -9.407 -3.701 9.257 1.00 97.44 400 GLU A O 1
ATOM 3281 N N . GLN A 1 401 ? -10.031 -4.406 7.206 1.00 96.25 401 GLN A N 1
ATOM 3282 C CA . GLN A 1 401 ? -11.392 -4.758 7.565 1.00 96.25 401 GLN A CA 1
ATOM 3283 C C . GLN A 1 401 ? -11.406 -5.661 8.816 1.00 96.25 401 GLN A C 1
ATOM 3285 O O . GLN A 1 401 ? -10.954 -6.797 8.741 1.00 96.25 401 GLN A O 1
ATOM 3290 N N . PRO A 1 402 ? -11.883 -5.163 9.975 1.00 96.44 402 PRO A N 1
ATOM 3291 C CA . PRO A 1 402 ? -11.724 -5.894 11.222 1.00 96.44 402 PRO A CA 1
ATOM 3292 C C . PRO A 1 402 ? -12.645 -7.107 11.280 1.00 96.44 402 PRO A C 1
ATOM 3294 O O . PRO A 1 402 ? -13.845 -7.005 10.999 1.00 96.44 402 PRO A O 1
ATOM 3297 N N . GLU A 1 403 ? -12.100 -8.221 11.741 1.00 95.25 403 GLU A N 1
ATOM 3298 C CA . GLU A 1 403 ? -12.796 -9.490 11.875 1.00 95.25 403 GLU A CA 1
ATOM 3299 C C . GLU A 1 403 ? -12.856 -9.923 13.333 1.00 95.25 403 GLU A C 1
ATOM 3301 O O . GLU A 1 403 ? -11.907 -9.775 14.100 1.00 95.25 403 GLU A O 1
ATOM 3306 N N . VAL A 1 404 ? -13.993 -10.479 13.728 1.00 94.19 404 VAL A N 1
ATOM 3307 C CA . VAL A 1 404 ? -14.179 -11.096 15.035 1.00 94.19 404 VAL A CA 1
ATOM 3308 C C . VAL A 1 404 ? -14.212 -12.598 14.830 1.00 94.19 404 VAL A C 1
ATOM 3310 O O . VAL A 1 404 ? -15.148 -13.127 14.230 1.00 94.19 404 VAL A O 1
ATOM 3313 N N . THR A 1 405 ? -13.202 -13.287 15.343 1.00 93.62 405 THR A N 1
ATOM 3314 C CA . THR A 1 405 ? -13.082 -14.746 15.277 1.00 93.62 405 THR A CA 1
ATOM 3315 C C . THR A 1 405 ? -13.395 -15.357 16.632 1.00 93.62 405 THR A C 1
ATOM 3317 O O . THR A 1 405 ? -13.009 -14.806 17.663 1.00 93.62 405 THR A O 1
ATOM 3320 N N . VAL A 1 406 ? -14.074 -16.500 16.658 1.00 90.44 406 VAL A N 1
ATOM 3321 C CA . VAL A 1 406 ? -14.328 -17.234 17.907 1.00 90.44 406 VAL A CA 1
ATOM 3322 C C . VAL A 1 406 ? -13.329 -18.366 18.072 1.00 90.44 406 VAL A C 1
ATOM 3324 O O . VAL A 1 406 ? -13.074 -19.124 17.137 1.00 90.44 406 VAL A O 1
ATOM 3327 N N . SER A 1 407 ? -12.795 -18.504 19.281 1.00 75.31 407 SER A N 1
ATOM 3328 C CA . SER A 1 407 ? -11.957 -19.643 19.631 1.00 75.31 407 SER A CA 1
ATOM 3329 C C . SER A 1 407 ? -12.824 -20.899 19.625 1.00 75.31 407 SER A C 1
ATOM 3331 O O . SER A 1 407 ? -13.785 -21.000 20.391 1.00 75.31 407 SER A O 1
ATOM 3333 N N . LEU A 1 408 ? -12.488 -21.874 18.778 1.00 65.62 408 LEU A N 1
ATOM 3334 C CA . LEU A 1 408 ? -13.031 -23.228 18.873 1.00 65.62 408 LEU A CA 1
ATOM 3335 C C . LEU A 1 408 ? -12.417 -23.897 20.105 1.00 65.62 408 LEU A C 1
ATOM 3337 O O . LEU A 1 408 ? -11.544 -24.756 20.010 1.00 65.62 408 LEU A O 1
ATOM 3341 N N . GLN A 1 409 ? -12.822 -23.466 21.296 1.00 54.16 409 GLN A N 1
ATOM 3342 C CA . GLN A 1 409 ? -12.491 -24.199 22.500 1.00 54.16 409 GLN A CA 1
ATOM 3343 C C . GLN A 1 409 ? -13.285 -25.500 22.430 1.00 54.16 409 GLN A C 1
ATOM 3345 O O . GLN A 1 409 ? -14.511 -25.488 22.508 1.00 54.16 409 GLN A O 1
ATOM 3350 N N . GLY A 1 410 ? -12.576 -26.599 22.157 1.00 46.12 410 GLY A N 1
ATOM 3351 C CA . GLY A 1 410 ? -13.164 -27.918 22.016 1.00 46.12 410 GLY A CA 1
ATOM 3352 C C . GLY A 1 410 ? -14.042 -28.230 23.217 1.00 46.12 410 GLY A C 1
ATOM 3353 O O . GLY A 1 410 ? -13.532 -28.436 24.320 1.00 46.12 410 GLY A O 1
ATOM 3354 N N . ASP A 1 411 ? -15.351 -28.292 22.983 1.00 40.69 411 ASP A N 1
ATOM 3355 C CA . ASP A 1 411 ? -16.250 -29.044 23.839 1.00 40.69 411 ASP A CA 1
ATOM 3356 C C . ASP A 1 4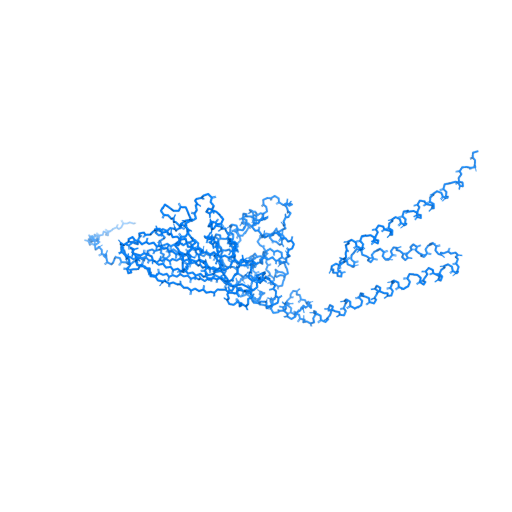11 ? -15.765 -30.493 23.782 1.00 40.69 411 ASP A C 1
ATOM 3358 O O . ASP A 1 411 ? -16.106 -31.281 22.902 1.00 40.69 411 ASP A O 1
ATOM 3362 N N . GLY A 1 412 ? -14.910 -30.834 24.743 1.00 41.94 412 GLY A N 1
ATOM 3363 C CA . GLY A 1 412 ? -14.499 -32.186 25.080 1.00 41.94 412 GLY A CA 1
ATOM 3364 C C . GLY A 1 412 ? -15.645 -33.027 25.641 1.00 41.94 412 GLY A C 1
ATOM 3365 O O . GLY A 1 412 ? -15.378 -33.998 26.342 1.00 41.94 412 GLY A O 1
ATOM 3366 N N . ASP A 1 413 ? -16.898 -32.718 25.305 1.00 38.62 413 ASP A N 1
ATOM 3367 C CA . ASP A 1 413 ? -17.979 -33.689 25.339 1.00 38.62 413 ASP A CA 1
ATOM 3368 C C . ASP A 1 413 ? -17.854 -34.552 24.084 1.00 38.62 413 ASP A C 1
ATOM 3370 O O . ASP A 1 413 ? -18.615 -34.488 23.118 1.00 38.62 413 ASP A O 1
ATOM 3374 N N . SER A 1 414 ? -16.868 -35.446 24.156 1.00 41.94 414 SER A N 1
ATOM 3375 C CA . SER A 1 414 ? -16.984 -36.762 23.543 1.00 41.94 414 SER A CA 1
ATOM 3376 C C . SER A 1 414 ? -18.191 -37.455 24.179 1.00 41.94 414 SER A C 1
ATOM 3378 O O . SER A 1 414 ? -18.081 -38.305 25.062 1.00 41.94 414 SER A O 1
ATOM 3380 N N . ALA A 1 415 ? -19.382 -37.045 23.738 1.00 40.09 415 ALA A N 1
ATOM 3381 C CA . ALA A 1 415 ? -20.596 -37.806 23.884 1.00 40.09 415 ALA A CA 1
ATOM 3382 C C . ALA A 1 415 ? -20.301 -39.156 23.245 1.00 40.09 415 ALA A C 1
ATOM 3384 O O . ALA A 1 415 ? -20.222 -39.311 22.027 1.00 40.09 415 ALA A O 1
ATOM 3385 N N . ASN A 1 416 ? -20.041 -40.096 24.141 1.00 39.97 416 ASN A N 1
ATOM 3386 C CA . ASN A 1 416 ? -19.860 -41.508 23.932 1.00 39.97 416 ASN A CA 1
ATOM 3387 C C . ASN A 1 416 ? -21.118 -42.017 23.211 1.00 39.97 416 ASN A C 1
ATOM 3389 O O . ASN A 1 416 ? -22.077 -42.472 23.835 1.00 39.97 416 ASN A O 1
ATOM 3393 N N . LEU A 1 417 ? -21.161 -41.859 21.886 1.00 40.03 417 LEU A N 1
ATOM 3394 C CA . LEU A 1 417 ? -22.086 -42.578 21.031 1.00 40.03 417 LEU A CA 1
ATOM 3395 C C . LEU A 1 417 ? -21.621 -44.023 21.095 1.00 40.03 417 LEU A C 1
ATOM 3397 O O . LEU A 1 417 ? -20.729 -44.441 20.361 1.00 40.03 417 LEU A O 1
ATOM 3401 N N . GLY A 1 418 ? -22.200 -44.741 22.057 1.00 39.12 418 GLY A N 1
ATOM 3402 C CA . GLY A 1 418 ? -22.083 -46.175 22.197 1.00 39.12 418 GLY A CA 1
ATOM 3403 C C . GLY A 1 418 ? -22.460 -46.834 20.881 1.00 39.12 418 GLY A C 1
ATOM 3404 O O . GLY A 1 418 ? -23.630 -47.094 20.610 1.00 39.12 418 GLY A O 1
ATOM 3405 N N . LEU A 1 419 ? -21.451 -47.108 20.065 1.00 39.41 419 LEU A N 1
ATOM 3406 C CA . LEU A 1 419 ? -21.515 -48.179 19.099 1.00 39.41 419 LEU A CA 1
ATOM 3407 C C . LEU A 1 419 ? -21.331 -49.448 19.910 1.00 39.41 419 LEU A C 1
ATOM 3409 O O . LEU A 1 419 ? -20.227 -49.797 20.326 1.00 39.41 419 LEU A O 1
ATOM 3413 N N . GLY A 1 420 ? -22.479 -50.053 20.211 1.00 37.25 420 GLY A N 1
ATOM 3414 C CA . GLY A 1 420 ? -22.559 -51.385 20.763 1.00 37.25 420 GLY A CA 1
ATOM 3415 C C . GLY A 1 420 ? -21.668 -52.318 19.959 1.00 37.25 420 GLY A C 1
ATOM 3416 O O . GLY A 1 420 ? -21.728 -52.370 18.730 1.00 37.25 420 GLY A O 1
ATOM 3417 N N . GLU A 1 421 ? -20.835 -53.033 20.699 1.00 45.97 421 GLU A N 1
ATOM 3418 C CA . GLU A 1 421 ? -20.347 -54.334 20.297 1.00 45.97 421 GLU A CA 1
ATOM 3419 C C . GLU A 1 421 ? -21.555 -55.156 19.841 1.00 45.97 421 GLU A C 1
ATOM 3421 O O . GLU A 1 421 ? -22.420 -55.483 20.652 1.00 45.97 421 GLU A O 1
ATOM 3426 N N . ASP A 1 422 ? -21.621 -55.486 18.555 1.00 39.16 422 ASP A N 1
ATOM 3427 C CA . ASP A 1 422 ? -22.369 -56.659 18.135 1.00 39.16 422 ASP A CA 1
ATOM 3428 C C . ASP A 1 422 ? -21.492 -57.496 17.212 1.00 39.16 422 ASP A C 1
ATOM 3430 O O . ASP A 1 422 ? -21.201 -57.181 16.056 1.00 39.16 422 ASP A O 1
ATOM 3434 N N . TRP A 1 423 ? -21.008 -58.561 17.832 1.00 40.19 423 TRP A N 1
ATOM 3435 C CA . TRP A 1 423 ? -20.413 -59.723 17.222 1.00 40.19 423 TRP A CA 1
ATOM 3436 C C . TRP A 1 423 ? -21.417 -60.383 16.276 1.00 40.19 423 TRP A C 1
ATOM 3438 O O . TRP A 1 423 ? -22.496 -60.766 16.706 1.00 40.19 423 TRP A O 1
ATOM 3448 N N . THR A 1 424 ? -21.022 -60.662 15.035 1.00 40.25 424 THR A N 1
ATOM 3449 C CA . THR A 1 424 ? -21.370 -61.947 14.407 1.00 40.25 424 THR A CA 1
ATOM 3450 C C . THR A 1 424 ? -20.261 -62.392 13.462 1.00 40.25 424 THR A C 1
ATOM 3452 O O . THR A 1 424 ? -20.028 -61.826 12.397 1.00 40.25 424 THR A O 1
ATOM 3455 N N . GLU A 1 425 ? -19.576 -63.450 13.893 1.00 43.59 425 GLU A N 1
ATOM 3456 C CA . GLU A 1 425 ? -18.893 -64.402 13.027 1.00 43.59 425 GLU A CA 1
ATOM 3457 C C . GLU A 1 425 ? -19.867 -64.957 11.978 1.00 43.59 425 GLU A C 1
ATOM 3459 O O . GLU A 1 425 ? -21.008 -65.307 12.283 1.00 43.59 425 GLU A O 1
ATOM 3464 N N . GLY A 1 426 ? -19.382 -65.093 10.748 1.00 35.00 426 GLY A N 1
ATOM 3465 C CA . GLY A 1 426 ? -20.097 -65.726 9.649 1.00 35.00 426 GLY A CA 1
ATOM 3466 C C . GLY A 1 426 ? -19.113 -66.257 8.619 1.00 35.00 426 GLY A C 1
ATOM 3467 O O . GLY A 1 426 ? -18.876 -65.643 7.586 1.00 35.00 426 GLY A O 1
ATOM 3468 N N . SER A 1 427 ? -18.512 -67.398 8.935 1.00 45.31 427 SER A N 1
ATOM 3469 C CA . SER A 1 427 ? -17.833 -68.276 7.990 1.00 45.31 427 SER A CA 1
ATOM 3470 C C . SER A 1 427 ? -18.829 -68.868 6.983 1.00 45.31 427 SER A C 1
ATOM 3472 O O . SER A 1 427 ? -19.886 -69.353 7.377 1.00 45.31 427 SER A O 1
ATOM 3474 N N . SER A 1 428 ? -18.496 -68.859 5.688 1.00 45.28 428 SER A N 1
ATOM 3475 C CA . SER A 1 428 ? -18.572 -70.019 4.770 1.00 45.28 428 SER A CA 1
ATOM 3476 C C . SER A 1 428 ? -18.409 -69.618 3.292 1.00 45.28 428 SER A C 1
ATOM 3478 O O . SER A 1 428 ? -19.133 -68.784 2.765 1.00 45.28 428 SER A O 1
ATOM 3480 N N . GLU A 1 429 ? -17.395 -70.229 2.673 1.00 48.66 429 GLU A N 1
ATOM 3481 C CA . GLU A 1 429 ? -17.357 -70.844 1.333 1.00 48.66 429 GLU A CA 1
ATOM 3482 C C . GLU A 1 429 ? -18.228 -70.275 0.189 1.00 48.66 429 GLU A C 1
ATOM 3484 O O . GLU A 1 429 ? -19.440 -70.483 0.138 1.00 48.66 429 GLU A O 1
ATOM 3489 N N . ASN A 1 430 ? -17.564 -69.717 -0.834 1.00 45.53 430 ASN A N 1
ATOM 3490 C CA . ASN A 1 430 ? -17.344 -70.390 -2.131 1.00 45.53 430 ASN A CA 1
ATOM 3491 C C . ASN A 1 430 ? -16.280 -69.670 -2.968 1.00 45.53 430 ASN A C 1
ATOM 3493 O O . ASN A 1 430 ? -16.393 -68.432 -3.115 1.00 45.53 430 ASN A O 1
#

Solvent-accessible surface area (backbone atoms only — not comparable to full-atom values): 23934 Å² total; per-residue (Å²): 144,82,82,75,66,77,64,52,59,59,52,52,51,54,50,51,54,48,52,51,50,54,49,53,51,50,49,54,50,45,49,70,74,51,64,68,88,47,67,63,56,46,49,71,67,42,49,64,51,55,52,53,52,51,55,50,49,52,63,79,37,73,84,42,78,69,58,38,55,54,50,48,55,64,50,46,53,59,50,49,51,50,51,52,50,50,50,51,50,50,50,50,47,48,73,54,30,66,40,75,46,85,49,98,73,43,81,46,63,30,30,70,65,53,47,55,41,50,51,53,52,33,51,49,48,61,76,68,47,61,78,87,42,32,37,40,41,33,49,66,42,52,63,55,36,56,64,50,57,39,46,56,49,30,86,60,40,48,57,63,53,85,63,88,82,56,84,66,50,37,58,52,35,51,55,28,29,61,77,56,66,43,44,36,33,42,40,35,68,51,91,49,90,89,53,77,53,60,60,80,61,35,46,67,39,42,51,52,43,29,78,40,25,35,81,75,41,72,52,81,39,99,82,51,66,51,49,43,29,38,29,36,52,62,75,86,74,86,82,51,60,74,74,43,75,61,57,95,81,44,82,85,46,48,45,32,39,38,34,94,90,52,78,72,44,70,58,54,79,94,55,35,74,71,41,42,42,81,44,83,46,98,42,33,54,21,43,18,38,19,16,25,36,86,75,25,33,24,38,43,34,37,67,41,75,35,45,71,80,18,31,30,44,38,33,32,38,32,57,40,73,81,42,29,54,69,43,71,95,52,36,41,35,43,33,35,29,41,32,51,87,91,46,76,47,81,74,47,76,52,76,39,35,30,56,80,35,71,87,42,61,46,78,46,81,41,79,43,82,42,49,94,44,38,63,35,74,34,28,47,33,44,32,22,23,19,72,32,75,88,39,52,32,47,79,33,30,32,30,32,54,37,33,32,29,36,64,83,72,76,75,81,72,74,72,78,74,78,76,72,88,76,90,77,91,78,90,78,89,133

Radius of gyration: 33.0 Å; Cα contacts (8 Å, |Δi|>4): 715; chains: 1; bounding box: 62×102×107 Å

Sequence (430 aa):
RLHDIEGSDGRQKSLSEFLIFAMAGGLILLVWLNKPQDYVHLAVLYWPLVALSVFHAHDVLSGHRRRKWIALAIFIIPMLTFAGYSGRLLQKFHEQYDIFLEMERARIYVSSEEAVMLDQVVKYIHENSEADEAVAILPYFPMAHFLANRLGPHRSAYIVWPFPEIPNRDEAIVESMEALETDLVIYNFTQFYSFDPVWEHAPVLFEYLVDNFTIHRVFNTENWVRPPVALGREVLEVDSPVAQILSVNQEGASLWVEQKSAPPRFVSPDVREVYLKEMLWPFRRVIALRPSSGGRESVFSVPLHVPKGGAHLKTAFAVHPQWWSELSSTWVEFGLRLRVGDEVIPLHRQRLEPSRFFQDRAWFELDIDLGEWAGQDVRVEFLNSAGSPRGESLWMAGWEQPEVTVSLQGDGDSANLGLGEDWTEGSSEN

Secondary structure (DSSP, 8-state):
--SSSHHHHHHHHHHHHHHHHHHHHHHHHHHHHS---SHHHHHHHHHHHHHHHHHHHHHHHTT-HHHHHHHHHHHHHHHHHHHHHHHHHHHHHHHHS-EEEE-SS-EEEE-HHHHHHHHHHHHHHHHSS-TTSBEEEESS-HHHHHHHT-B-SSTTTT---SS--STTHHHHHHHHHHHTT--EEEEES-S-TTSPPHHHH-HHHHHHHHHHEEEEEEPP-TT-SS-EEEEEE------S-EEEE--TT-TT-EEEEEETTEEEEEPPGGGGGGTEEEEEETTEEEEEE--EESSEEEEEEEEEE--TT--EEEEEEEE-GGGTTT--S--EEEEEEEEETTEEEEEEEEEE-TTT-GGGSS-EEEEEE-GGGTT-EEEEEEEEEESSGGG-STTTEEEE--EEE-------------------------

Mean predicted aligned error: 10.86 Å

pLDDT: mean 83.25, std 15.82, range [35.0, 98.75]